Protein AF-0000000084496802 (afdb_homodimer)

Solvent-accessible surface area (backbone atoms only — not comparable to full-atom values): 20819 Å² total; per-residue (Å²): 128,82,76,76,65,78,72,78,77,67,55,61,68,56,45,43,52,44,45,38,52,49,38,61,75,40,34,72,80,42,43,46,70,64,58,48,23,66,71,58,70,37,52,70,66,59,48,31,72,73,44,53,44,71,69,50,41,49,48,52,31,50,50,50,51,46,53,55,49,52,52,56,50,47,54,43,60,66,44,97,64,55,59,68,54,28,56,51,49,48,54,52,49,52,55,47,60,37,61,66,39,88,72,35,59,43,56,62,58,61,53,46,16,54,73,36,14,72,84,30,66,72,50,20,50,54,42,38,52,51,53,51,53,51,45,51,54,38,22,52,40,37,42,49,22,49,73,73,54,68,27,81,58,81,68,51,34,59,23,53,21,30,26,50,49,19,29,51,46,11,43,51,52,46,45,32,22,50,64,44,65,68,60,49,50,31,26,53,50,24,48,51,41,50,54,56,45,123,129,82,76,76,65,78,74,78,78,68,55,62,66,55,46,41,52,45,43,38,53,49,39,60,73,40,33,72,78,43,42,48,72,65,58,49,22,65,70,58,71,37,53,70,66,60,47,31,71,73,44,52,47,72,68,49,41,48,48,52,30,51,50,50,52,46,53,55,47,53,52,56,51,48,54,43,61,67,46,99,63,54,57,68,56,28,55,51,49,46,53,51,49,52,55,48,60,38,62,66,40,90,71,34,57,43,58,62,58,61,53,46,17,54,74,35,14,72,84,30,68,69,51,20,50,55,43,38,50,49,54,50,53,51,44,52,53,38,22,52,42,37,41,49,22,48,72,74,54,69,25,83,61,80,68,52,34,60,23,52,20,29,27,51,51,19,29,50,46,10,43,51,52,46,46,32,22,52,66,43,66,67,59,51,51,31,26,51,49,24,46,49,41,50,54,56,46,123

pLDDT: mean 91.67, std 13.57, range [30.3, 98.88]

Structure (mmCIF, N/CA/C/O backbone):
data_AF-0000000084496802-model_v1
#
loop_
_entity.id
_entity.type
_entity.pdbx_description
1 polymer 'TetR family transcriptional regulator'
#
loop_
_atom_site.group_PDB
_atom_site.id
_atom_site.type_symbol
_atom_site.label_atom_id
_atom_site.label_alt_id
_atom_site.label_comp_id
_atom_site.label_asym_id
_atom_site.label_entity_id
_atom_site.label_seq_id
_atom_site.pdbx_PDB_ins_code
_atom_site.Cartn_x
_atom_site.Cartn_y
_atom_site.Cartn_z
_atom_site.occupancy
_atom_site.B_iso_or_equiv
_atom_site.auth_seq_id
_atom_site.auth_comp_id
_atom_site.auth_asym_id
_atom_site.auth_atom_id
_atom_site.pdbx_PDB_model_num
ATOM 1 N N . MET A 1 1 ? -46.812 33.656 14.43 1 30.3 1 MET A N 1
ATOM 2 C CA . MET A 1 1 ? -45.781 32.812 15.039 1 30.3 1 MET A CA 1
ATOM 3 C C . MET A 1 1 ? -44.938 32.156 13.969 1 30.3 1 MET A C 1
ATOM 5 O O . MET A 1 1 ? -45.438 31.547 13.016 1 30.3 1 MET A O 1
ATOM 9 N N . SER A 1 2 ? -43.812 32.656 13.508 1 35.06 2 SER A N 1
ATOM 10 C CA . SER A 1 2 ? -43.031 32.375 12.305 1 35.06 2 SER A CA 1
ATOM 11 C C . SER A 1 2 ? -42.719 30.891 12.195 1 35.06 2 SER A C 1
ATOM 13 O O . SER A 1 2 ? -42.375 30.25 13.188 1 35.06 2 SER A O 1
ATOM 15 N N . LYS A 1 3 ? -43.531 30.125 11.453 1 36.66 3 LYS A N 1
ATOM 16 C CA . LYS A 1 3 ? 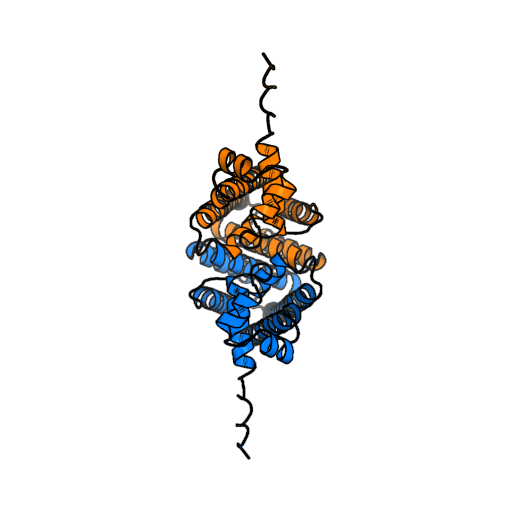-43.438 28.703 11.133 1 36.66 3 LYS A CA 1
ATOM 17 C C . LYS A 1 3 ? -41.969 28.281 10.984 1 36.66 3 LYS A C 1
ATOM 19 O O . LYS A 1 3 ? -41.25 28.781 10.109 1 36.66 3 LYS A O 1
ATOM 24 N N . ARG A 1 4 ? -41.188 28.219 12.109 1 39.88 4 ARG A N 1
ATOM 25 C CA . ARG A 1 4 ? -39.812 27.75 12.109 1 39.88 4 ARG A CA 1
ATOM 26 C C . ARG A 1 4 ? -39.594 26.641 11.094 1 39.88 4 ARG A C 1
ATOM 28 O O . ARG A 1 4 ? -40.344 25.656 11.078 1 39.88 4 ARG A O 1
ATOM 35 N N . GLY A 1 5 ? -39.438 26.984 9.852 1 38.16 5 GLY A N 1
ATOM 36 C CA . GLY A 1 5 ? -39.281 26.109 8.688 1 38.16 5 GLY A CA 1
ATOM 37 C C . GLY A 1 5 ? -38.688 24.75 9.031 1 38.16 5 GLY A C 1
ATOM 38 O O . GLY A 1 5 ? -38.156 24.562 10.117 1 38.16 5 GLY A O 1
ATOM 39 N N . ARG A 1 6 ? -39.25 23.672 8.508 1 41.66 6 ARG A N 1
ATOM 40 C CA . ARG A 1 6 ? -38.844 22.266 8.656 1 41.66 6 ARG A CA 1
ATOM 41 C C . ARG A 1 6 ? -37.312 22.141 8.75 1 41.66 6 ARG A C 1
ATOM 43 O O . ARG A 1 6 ? -36.594 22.734 7.953 1 41.66 6 ARG A O 1
ATOM 50 N N . PRO A 1 7 ? -36.75 21.953 9.852 1 43.97 7 PRO A N 1
ATOM 51 C CA . PRO A 1 7 ? -35.281 21.828 10.031 1 43.97 7 PRO A CA 1
ATOM 52 C C . PRO A 1 7 ? -34.594 21.234 8.805 1 43.97 7 PRO A C 1
ATOM 54 O O . PRO A 1 7 ? -35.188 20.453 8.0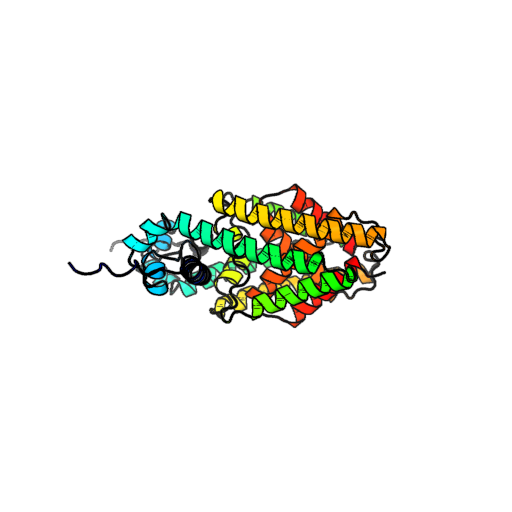62 1 43.97 7 PRO A O 1
ATOM 57 N N . ARG A 1 8 ? -33.812 21.922 7.957 1 42.47 8 ARG A N 1
ATOM 58 C CA . ARG A 1 8 ? -33.094 21.531 6.758 1 42.47 8 ARG A CA 1
ATOM 59 C C . ARG A 1 8 ? -32.812 20.031 6.758 1 42.47 8 ARG A C 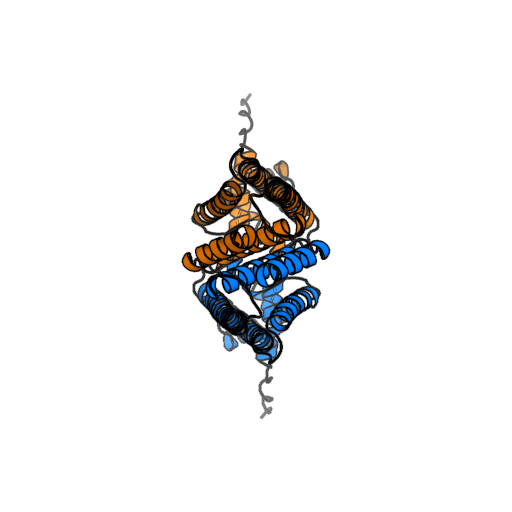1
ATOM 61 O O . ARG A 1 8 ? -32.188 19.516 7.695 1 42.47 8 ARG A O 1
ATOM 68 N N . ASP A 1 9 ? -33.594 19.109 6.551 1 46.97 9 ASP A N 1
ATOM 69 C CA . ASP A 1 9 ? -33.406 17.703 6.188 1 46.97 9 ASP A CA 1
ATOM 70 C C . ASP A 1 9 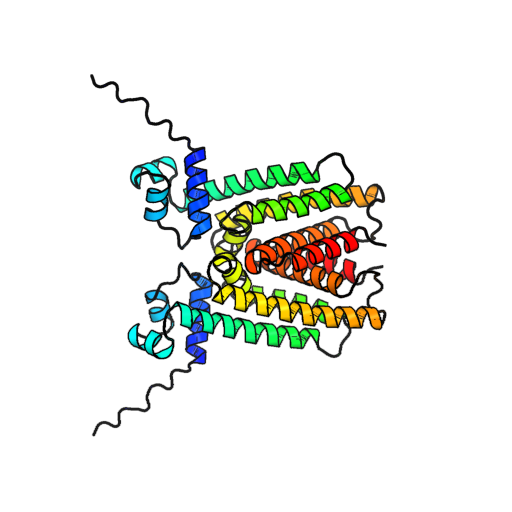? -32 17.453 5.641 1 46.97 9 ASP A C 1
ATOM 72 O O . ASP A 1 9 ? -31.797 17.5 4.43 1 46.97 9 ASP A O 1
ATOM 76 N N . PHE A 1 10 ? -31.031 18.078 6.141 1 55.28 10 PHE A N 1
ATOM 77 C CA . PHE A 1 10 ? -29.625 17.859 5.789 1 55.28 10 PHE A CA 1
ATOM 78 C C . PHE A 1 10 ? -29.375 16.375 5.531 1 55.28 10 PHE A C 1
ATOM 80 O O . PHE A 1 10 ? -29.719 15.523 6.355 1 55.28 10 PHE A O 1
ATOM 87 N N . ASP A 1 11 ? -29.438 15.977 4.266 1 74.69 11 ASP A N 1
ATOM 88 C CA . ASP A 1 11 ? -29.156 14.625 3.791 1 74.69 11 ASP A CA 1
ATOM 89 C C . ASP A 1 11 ? -27.859 14.086 4.398 1 74.69 11 ASP A C 1
ATOM 91 O O . ASP A 1 11 ? -26.766 14.414 3.936 1 74.69 11 ASP A O 1
ATOM 95 N N . TYR A 1 12 ? -28.016 13.539 5.609 1 82.06 12 TYR A N 1
ATOM 96 C CA . TYR A 1 12 ? -26.953 12.914 6.398 1 82.06 12 TYR A CA 1
ATOM 97 C C . TYR A 1 12 ? -25.953 12.211 5.5 1 82.06 12 TYR A C 1
ATOM 99 O O . TYR A 1 12 ? -24.734 12.422 5.629 1 82.06 12 TYR A O 1
ATOM 107 N N . SER A 1 13 ? -26.469 11.5 4.609 1 86.25 13 SER A N 1
ATOM 108 C CA . SER A 1 13 ? -25.609 10.711 3.74 1 86.25 13 SER A CA 1
ATOM 109 C C . SER A 1 13 ? -24.797 11.602 2.809 1 86.25 13 SER A C 1
ATOM 111 O O . SER A 1 13 ? -23.641 11.305 2.512 1 86.25 13 SER A O 1
ATOM 113 N N . SER A 1 14 ? -25.375 12.68 2.492 1 90.12 14 SER A N 1
ATOM 114 C CA . SER A 1 14 ? -24.672 13.602 1.605 1 90.12 14 SER A CA 1
ATOM 115 C C . SER A 1 14 ? -23.5 14.273 2.316 1 90.12 14 SER A C 1
ATOM 117 O O . SER A 1 14 ? -22.438 14.477 1.726 1 90.12 14 SER A O 1
ATOM 119 N N . ILE A 1 15 ? -23.734 14.57 3.609 1 93.88 15 ILE A N 1
ATOM 120 C CA . ILE A 1 15 ? -22.688 15.234 4.371 1 93.88 15 ILE A CA 1
ATOM 121 C C . ILE A 1 15 ? -21.531 14.273 4.605 1 93.88 15 ILE A C 1
ATOM 123 O O . ILE A 1 15 ? -20.359 14.656 4.492 1 93.88 15 ILE A O 1
ATOM 127 N N . VAL A 1 16 ? -21.859 13.031 4.906 1 96 16 VAL A N 1
ATOM 128 C CA . VAL A 1 16 ? -20.828 12.023 5.117 1 96 16 VAL A CA 1
ATOM 129 C C . VAL A 1 16 ? -20.031 11.82 3.834 1 96 16 VAL A C 1
ATOM 131 O O . VAL A 1 16 ? -18.812 11.656 3.875 1 96 16 VAL A O 1
ATOM 134 N N . ASP A 1 17 ? -20.719 11.906 2.684 1 94.94 17 ASP A N 1
ATOM 135 C CA . ASP A 1 17 ? -20.047 11.758 1.397 1 94.94 17 ASP A CA 1
ATOM 136 C C . ASP A 1 17 ? -19.094 12.922 1.141 1 94.94 17 ASP A C 1
ATOM 138 O O . ASP A 1 17 ? -17.984 12.734 0.628 1 94.94 17 ASP A O 1
ATOM 142 N N . VAL A 1 18 ? -19.531 14.055 1.484 1 95.88 18 VAL A N 1
ATOM 143 C CA . VAL A 1 18 ? -18.688 15.234 1.316 1 95.88 18 VAL A CA 1
ATOM 144 C C . VAL A 1 18 ? -17.5 15.148 2.258 1 95.88 18 VAL A C 1
ATOM 146 O O . VAL A 1 18 ? -16.359 15.422 1.855 1 95.88 18 VAL A O 1
ATOM 149 N N . ALA A 1 19 ? -17.766 14.781 3.512 1 96.94 19 ALA A N 1
ATOM 150 C CA . ALA A 1 19 ? -16.688 14.617 4.48 1 96.94 19 ALA A CA 1
ATOM 151 C C . ALA A 1 19 ? -15.688 13.555 4.016 1 96.94 19 ALA A C 1
ATOM 153 O O . ALA A 1 19 ? -14.477 13.695 4.23 1 96.94 19 ALA A O 1
ATOM 154 N N . MET A 1 20 ? -16.188 12.516 3.416 1 96.12 20 MET A N 1
ATOM 155 C CA . MET A 1 20 ? -15.344 11.445 2.881 1 96.12 20 MET A CA 1
ATOM 156 C C . MET A 1 20 ? -14.336 12 1.876 1 96.12 20 MET A C 1
ATOM 158 O O . MET A 1 20 ? -13.148 11.703 1.954 1 96.12 20 MET A O 1
ATOM 162 N N . LYS A 1 21 ? -14.805 12.82 1.008 1 94 21 LYS A N 1
ATOM 163 C CA . LYS A 1 21 ? -13.93 13.43 0.018 1 94 21 LYS A CA 1
ATOM 164 C C . LYS A 1 21 ? -12.891 14.336 0.687 1 94 21 LYS A C 1
ATOM 166 O O . LYS A 1 21 ? -11.727 14.352 0.289 1 94 21 LYS A O 1
ATOM 171 N N . THR A 1 22 ? -13.32 15.047 1.716 1 95 22 THR A N 1
ATOM 172 C CA . THR A 1 22 ? -12.43 15.961 2.424 1 95 22 THR A CA 1
ATOM 173 C C . THR A 1 22 ? -11.312 15.188 3.127 1 95 22 THR A C 1
ATOM 175 O O . THR A 1 22 ? -10.141 15.562 3.029 1 95 22 THR A O 1
ATOM 178 N N . PHE A 1 23 ? -11.711 14.07 3.83 1 94.94 23 PHE A N 1
ATOM 179 C CA . PHE A 1 23 ? -10.719 13.227 4.492 1 94.94 23 PHE A CA 1
ATOM 180 C C . PHE A 1 23 ? -9.82 12.547 3.473 1 94.94 23 PHE A C 1
ATOM 182 O O . PHE A 1 23 ? -8.633 12.328 3.73 1 94.94 23 PHE A O 1
ATOM 189 N N . TRP A 1 24 ? -10.375 12.227 2.32 1 92.75 24 TRP A N 1
ATOM 190 C CA . TRP A 1 24 ? -9.641 11.539 1.264 1 92.75 24 TRP A CA 1
ATOM 191 C C . TRP A 1 24 ? -8.516 12.422 0.718 1 92.75 24 TRP A C 1
ATOM 193 O O . TRP A 1 24 ? -7.398 11.953 0.499 1 92.75 24 TRP A O 1
ATOM 203 N N . ILE A 1 25 ? -8.789 13.656 0.596 1 88.75 25 ILE A N 1
ATOM 204 C CA . ILE A 1 25 ? -7.867 14.609 -0.017 1 88.75 25 ILE A CA 1
ATOM 205 C C . ILE A 1 25 ? -6.793 15.016 0.992 1 88.75 25 ILE A C 1
ATOM 207 O O . ILE A 1 25 ? -5.605 15.055 0.661 1 88.75 25 ILE A O 1
ATOM 211 N N . ASN A 1 26 ? -7.176 15.18 2.25 1 89.06 26 ASN A N 1
ATOM 212 C CA . ASN A 1 26 ? -6.273 15.812 3.209 1 89.06 26 ASN A CA 1
ATOM 213 C C . ASN A 1 26 ? -5.629 14.781 4.133 1 89.06 26 ASN A C 1
ATOM 215 O O . ASN A 1 26 ? -4.613 15.062 4.77 1 89.06 26 ASN A O 1
ATOM 219 N N . GLY A 1 27 ? -6.207 13.57 4.191 1 91.19 27 GLY A N 1
ATOM 220 C CA . GLY A 1 27 ? -5.871 12.695 5.297 1 91.19 27 GLY A CA 1
ATOM 221 C C . GLY A 1 27 ? -6.508 13.109 6.609 1 91.19 27 GLY A C 1
ATOM 222 O O . GLY A 1 27 ? -7.105 14.18 6.703 1 91.19 27 GLY A O 1
ATOM 223 N N . TYR A 1 28 ? -6.406 12.242 7.562 1 93.75 28 TYR A N 1
ATOM 224 C CA . TYR A 1 28 ? -7.016 12.555 8.852 1 93.75 28 TYR A CA 1
ATOM 225 C C . TYR A 1 28 ? -6.266 13.688 9.547 1 93.75 28 TYR A C 1
ATOM 227 O O . TYR A 1 28 ? -6.875 14.656 9.992 1 93.75 28 TYR A O 1
ATOM 235 N N . GLU A 1 29 ? -4.973 13.562 9.641 1 87.38 29 GLU A N 1
ATOM 236 C CA . GLU A 1 29 ? -4.172 14.539 10.367 1 87.38 29 GLU A CA 1
ATOM 237 C C . GLU A 1 29 ? -4.148 15.883 9.641 1 87.38 29 GLU A C 1
ATOM 239 O O . GLU A 1 29 ? -4.133 16.938 10.281 1 87.38 29 GLU A O 1
ATOM 244 N N . GLY A 1 30 ? -4.23 15.867 8.367 1 88.69 30 GLY A N 1
ATOM 245 C CA . GLY A 1 30 ? -4.156 17.078 7.578 1 88.69 30 GLY A CA 1
ATOM 246 C C . GLY A 1 30 ? -5.496 17.781 7.426 1 88.69 30 GLY A C 1
ATOM 247 O O . GLY A 1 30 ? -5.562 18.922 6.969 1 88.69 30 GLY A O 1
ATOM 248 N N . CYS A 1 31 ? -6.504 17.078 7.836 1 93.56 31 CYS A N 1
ATOM 249 C CA . CYS A 1 31 ? -7.848 17.625 7.715 1 93.56 31 CYS A CA 1
ATOM 250 C C . CYS A 1 31 ? -8.242 18.391 8.977 1 93.56 31 CYS A C 1
ATOM 252 O O . CYS A 1 31 ? -8.281 17.812 10.062 1 93.56 31 CYS A O 1
ATOM 254 N N . SER A 1 32 ? -8.586 19.672 8.844 1 93.94 32 SER A N 1
ATOM 255 C CA . SER A 1 32 ? -9.031 20.484 9.969 1 93.94 32 SER A CA 1
ATOM 256 C C . SER A 1 32 ? -10.555 20.578 10.023 1 93.94 32 SER A C 1
ATOM 258 O O . SER A 1 32 ? -11.234 20.234 9.055 1 93.94 32 SER A O 1
ATOM 260 N N . THR A 1 33 ? -11.016 20.969 11.156 1 96.44 33 THR A N 1
ATOM 261 C CA . THR A 1 33 ? -12.438 21.25 11.297 1 96.44 33 THR A CA 1
ATOM 262 C C . THR A 1 33 ? -12.883 22.297 10.281 1 96.44 33 THR A C 1
ATOM 264 O O . THR A 1 33 ? -13.984 22.219 9.742 1 96.44 33 THR A O 1
ATOM 267 N N . GLN A 1 34 ? -12.031 23.25 10.023 1 96.25 34 GLN A N 1
ATOM 268 C CA . GLN A 1 34 ? -12.344 24.297 9.055 1 96.25 34 GLN A CA 1
ATOM 269 C C . GLN A 1 34 ? -12.523 23.719 7.656 1 96.25 34 GLN A C 1
ATOM 271 O O . GLN A 1 34 ? -13.414 24.125 6.914 1 96.25 34 GLN A O 1
ATOM 276 N N . ASN A 1 35 ? -11.664 22.766 7.234 1 96.38 35 ASN A N 1
ATOM 277 C CA . ASN A 1 35 ? -11.828 22.078 5.961 1 96.38 35 ASN A CA 1
ATOM 278 C C . ASN A 1 35 ? -13.195 21.406 5.859 1 96.38 35 ASN A C 1
ATOM 280 O O . ASN A 1 35 ? -13.883 21.547 4.848 1 96.38 35 ASN A O 1
ATOM 284 N N . LEU A 1 36 ? -13.562 20.703 6.949 1 97.38 36 LEU A N 1
ATOM 285 C CA . LEU A 1 36 ? -14.82 19.969 6.977 1 97.38 36 LEU A CA 1
ATOM 286 C C . LEU A 1 36 ? -16.016 20.922 6.898 1 97.38 36 LEU A C 1
ATOM 288 O O . LEU A 1 36 ? -16.953 20.688 6.145 1 97.38 36 LEU A O 1
ATOM 292 N N . CYS A 1 37 ? -15.906 22.031 7.664 1 97.12 37 CYS A N 1
ATOM 293 C CA . CYS A 1 37 ? -16.984 23.016 7.66 1 97.12 37 CYS A CA 1
ATOM 294 C C . CYS A 1 37 ? -17.125 23.656 6.285 1 97.12 37 CYS A C 1
ATOM 296 O O . CYS A 1 37 ? -18.234 23.766 5.758 1 97.12 37 CYS A O 1
ATOM 298 N N . SER A 1 38 ? -16.047 24.047 5.734 1 97.19 38 SER A N 1
ATOM 299 C CA . SER A 1 38 ? -16.031 24.703 4.426 1 97.19 38 SER A CA 1
ATOM 300 C C . SER A 1 38 ? -16.625 23.781 3.355 1 97.19 38 SER A C 1
ATOM 302 O O . SER A 1 38 ? -17.453 24.219 2.551 1 97.19 38 SER A O 1
ATOM 304 N N . ASP A 1 39 ? -16.312 22.562 3.334 1 95.88 39 ASP A N 1
ATOM 305 C CA . ASP A 1 39 ? -16.734 21.641 2.283 1 95.88 39 ASP A CA 1
ATOM 306 C C . ASP A 1 39 ? -18.172 21.203 2.475 1 95.88 39 ASP A C 1
ATOM 308 O O . ASP A 1 39 ? -18.906 21 1.501 1 95.88 39 ASP A O 1
ATOM 312 N N . THR A 1 40 ? -18.578 21.031 3.701 1 95.12 40 THR A N 1
ATOM 313 C CA . THR A 1 40 ? -19.922 20.531 3.973 1 95.12 40 THR A CA 1
ATOM 314 C C . THR A 1 40 ? -20.938 21.672 3.977 1 95.12 40 THR A C 1
ATOM 316 O O . THR A 1 40 ? -22.141 21.453 3.887 1 95.12 40 THR A O 1
ATOM 319 N N . GLY A 1 41 ? -20.438 22.859 4.27 1 94.62 41 GLY A N 1
ATOM 320 C CA . GLY A 1 41 ? -21.312 24.031 4.375 1 94.62 41 GLY A CA 1
ATOM 321 C C . GLY A 1 41 ? -21.938 24.172 5.742 1 94.62 41 GLY A C 1
ATOM 322 O O . GLY A 1 41 ? -22.844 24.984 5.926 1 94.62 41 GLY A O 1
ATOM 323 N N . LEU A 1 42 ? -21.469 23.406 6.656 1 94.75 42 LEU A N 1
ATOM 324 C CA . LEU A 1 42 ? -21.984 23.453 8.016 1 94.75 42 LEU A CA 1
ATOM 325 C C . LEU A 1 42 ? -21.031 24.219 8.93 1 94.75 42 LEU A C 1
ATOM 327 O O . LEU A 1 42 ? -19.812 24.141 8.766 1 94.75 42 LEU A O 1
ATOM 331 N N . GLY A 1 43 ? -21.641 24.922 9.883 1 94.31 43 GLY A N 1
ATOM 332 C CA . GLY A 1 43 ? -20.828 25.469 10.945 1 94.31 43 GLY A CA 1
ATOM 333 C C . GLY A 1 43 ? -20.297 24.406 11.898 1 94.31 43 GLY A C 1
ATOM 334 O O . GLY A 1 43 ? -20.812 23.281 11.93 1 94.31 43 GLY A O 1
ATOM 335 N N . LYS A 1 44 ? -19.25 24.703 12.625 1 95 44 LYS A N 1
ATOM 336 C CA . LYS A 1 44 ? -18.609 23.766 13.547 1 95 44 LYS A CA 1
ATOM 337 C C . LYS A 1 44 ? -19.609 23.188 14.523 1 95 44 LYS A C 1
ATOM 339 O O . LYS A 1 44 ? -19.641 21.969 14.734 1 95 44 LYS A O 1
ATOM 344 N N . GLY A 1 45 ? -20.438 24 15.102 1 94.25 45 GLY A N 1
ATOM 345 C CA . GLY A 1 45 ? -21.438 23.531 16.047 1 94.25 45 GLY A CA 1
ATOM 346 C C . GLY A 1 45 ? -22.422 22.547 15.445 1 94.25 45 GLY A C 1
ATOM 347 O O . GLY A 1 45 ? -22.688 21.484 16.016 1 94.25 45 GLY A O 1
ATOM 348 N N . SER A 1 46 ? -22.953 22.844 14.359 1 93.75 46 SER A N 1
ATOM 349 C CA . SER A 1 46 ? -23.906 21.984 13.664 1 93.75 46 SER A CA 1
ATOM 350 C C . SER A 1 46 ? -23.266 20.656 13.266 1 93.75 46 SER A C 1
ATOM 352 O O . SER A 1 46 ? -23.875 19.594 13.43 1 93.75 46 SER A O 1
ATOM 354 N N . LEU A 1 47 ? -22.047 20.75 12.742 1 95.25 47 LEU A N 1
ATOM 355 C CA . LEU A 1 47 ? -21.328 19.562 12.289 1 95.25 47 LEU A CA 1
ATOM 356 C C . LEU A 1 47 ? -21.156 18.562 13.438 1 95.25 47 LEU A C 1
ATOM 358 O O . LEU A 1 47 ? -21.531 17.406 13.305 1 95.25 47 LEU A O 1
ATOM 362 N N . TYR A 1 48 ? -20.719 19.031 14.562 1 93.94 48 TYR A N 1
ATOM 363 C CA . TYR A 1 48 ? -20.328 18.109 15.625 1 93.94 48 TYR A CA 1
ATOM 364 C C . TYR A 1 48 ? -21.516 17.812 16.531 1 93.94 48 TYR A C 1
ATOM 366 O O . TYR A 1 48 ? -21.516 16.812 17.266 1 93.94 48 TYR A O 1
ATOM 374 N N . ASN A 1 49 ? -22.594 18.656 16.5 1 94.5 49 ASN A N 1
ATOM 375 C CA . ASN A 1 49 ? -23.859 18.266 17.141 1 94.5 49 ASN A CA 1
ATOM 376 C C . ASN A 1 49 ? -24.516 17.094 16.422 1 94.5 49 ASN A C 1
ATOM 378 O O . ASN A 1 49 ? -25.156 16.266 17.062 1 94.5 49 ASN A O 1
ATOM 382 N N . THR A 1 50 ? -24.281 17.109 15.203 1 93.12 50 THR A N 1
ATOM 383 C CA . THR A 1 50 ? -24.891 16.078 14.375 1 93.12 50 THR A CA 1
ATOM 384 C C . THR A 1 50 ? -24.031 14.828 14.328 1 93.12 50 THR A C 1
ATOM 386 O O . THR A 1 50 ? -24.531 13.703 14.406 1 93.12 50 THR A O 1
ATOM 389 N N . PHE A 1 51 ? -22.672 15 14.281 1 95.75 51 PHE A N 1
ATOM 390 C CA . PHE A 1 51 ? -21.812 13.859 13.961 1 95.75 51 PHE A CA 1
ATOM 391 C C . PHE A 1 51 ? -20.859 13.555 15.109 1 95.75 51 PHE A C 1
ATOM 393 O O . PHE A 1 51 ? -20.109 12.586 15.055 1 95.75 51 PHE A O 1
ATOM 400 N N . GLY A 1 52 ? -20.953 14.375 16.156 1 95.06 52 GLY A N 1
ATOM 401 C CA . GLY A 1 52 ? -20.109 14.164 17.312 1 95.06 52 GLY A CA 1
ATOM 402 C C . GLY A 1 52 ? -18.812 14.945 17.266 1 95.06 52 GLY A C 1
ATOM 403 O O . GLY A 1 52 ? -18.812 16.172 17.422 1 95.06 52 GLY A O 1
ATOM 404 N N . SER A 1 53 ? -17.734 14.336 16.938 1 96.75 53 SER A N 1
ATOM 405 C CA . SER A 1 53 ? -16.406 14.906 16.828 1 96.75 53 SER A CA 1
ATOM 406 C C . SER A 1 53 ? -15.789 14.594 15.461 1 96.75 53 SER A C 1
ATOM 408 O O . SER A 1 53 ? -16.375 13.859 14.664 1 96.75 53 SER A O 1
ATOM 410 N N . LYS A 1 54 ? -14.656 15.164 15.203 1 96.94 54 LYS A N 1
ATOM 411 C CA . LYS A 1 54 ? -13.93 14.828 13.984 1 96.94 54 LYS A CA 1
ATOM 412 C C . LYS A 1 54 ? -13.688 13.328 13.883 1 96.94 54 LYS A C 1
ATOM 414 O O . LYS A 1 54 ? -13.867 12.734 12.812 1 96.94 54 LYS A O 1
ATOM 419 N N . HIS A 1 55 ? -13.281 12.758 15.031 1 97.94 55 HIS A N 1
ATOM 420 C CA . HIS A 1 55 ? -12.969 11.336 15.078 1 97.94 55 HIS A CA 1
ATOM 421 C C . HIS A 1 55 ? -14.211 10.484 14.828 1 97.94 55 HIS A C 1
ATOM 423 O O . HIS A 1 55 ? -14.148 9.492 14.109 1 97.94 55 HIS A O 1
ATOM 429 N N . GLU A 1 56 ? -15.32 10.844 15.359 1 97.81 56 GLU A N 1
ATOM 430 C CA . GLU A 1 56 ? -16.578 10.133 15.156 1 97.81 56 GLU A CA 1
ATOM 431 C C . GLU A 1 56 ? -17.062 10.266 13.719 1 97.81 56 GLU A C 1
ATOM 433 O O . GLU A 1 56 ? -17.609 9.312 13.148 1 97.81 56 GLU A O 1
ATOM 438 N N . LEU A 1 57 ? -16.969 11.516 13.203 1 97.69 57 LEU A N 1
ATOM 439 C CA . LEU A 1 57 ? -17.312 11.711 11.797 1 97.69 57 LEU A CA 1
ATOM 440 C C . LEU A 1 57 ? -16.438 10.859 10.891 1 97.69 57 LEU A C 1
ATOM 442 O O . LEU A 1 57 ? -16.922 10.273 9.922 1 97.69 57 LEU A O 1
ATOM 446 N N . TYR A 1 58 ? -15.164 10.797 11.203 1 98.25 58 TYR A N 1
ATOM 447 C CA . TYR A 1 58 ? -14.227 9.977 10.445 1 98.25 58 TYR A CA 1
ATOM 448 C C . TYR A 1 58 ? -14.625 8.508 10.492 1 98.25 58 TYR A C 1
ATOM 450 O O . TYR A 1 58 ? -14.57 7.805 9.477 1 98.25 58 TYR A O 1
ATOM 458 N N . LYS A 1 59 ? -15.039 8.031 11.648 1 98.5 59 LYS A N 1
ATOM 459 C CA . LYS A 1 59 ? -15.531 6.668 11.797 1 98.5 59 LYS A CA 1
ATOM 460 C C . LYS A 1 59 ? -16.703 6.398 10.852 1 98.5 59 LYS A C 1
ATOM 462 O O . LYS A 1 59 ? -16.719 5.383 10.156 1 98.5 59 LYS A O 1
ATOM 467 N N . GLN A 1 60 ? -17.594 7.285 10.828 1 97.94 60 GLN A N 1
ATOM 468 C CA . GLN A 1 60 ? -18.766 7.133 9.969 1 97.94 60 GLN A CA 1
ATOM 469 C C . GLN A 1 60 ? -18.375 7.102 8.5 1 97.94 60 GLN A C 1
ATOM 471 O O . GLN A 1 60 ? -18.938 6.336 7.711 1 97.94 60 GLN A O 1
ATOM 476 N N . VAL A 1 61 ? -17.453 7.938 8.133 1 97.94 61 VAL A N 1
ATOM 477 C CA . VAL A 1 61 ? -16.938 7.988 6.77 1 97.94 61 VAL A CA 1
ATOM 478 C C . VAL A 1 61 ? -16.297 6.645 6.406 1 97.94 61 VAL A C 1
ATOM 480 O O . VAL A 1 61 ? -16.625 6.066 5.363 1 97.94 61 VAL A O 1
ATOM 483 N N . LEU A 1 62 ? -15.477 6.098 7.262 1 98.44 62 LEU A N 1
ATOM 484 C CA . LEU A 1 62 ? -14.773 4.852 6.984 1 98.44 62 LEU A CA 1
ATOM 485 C C . LEU A 1 62 ? -15.742 3.674 6.953 1 98.44 62 LEU A C 1
ATOM 487 O O . LEU A 1 62 ? -15.602 2.771 6.125 1 98.44 62 LEU A O 1
ATOM 491 N N . GLU A 1 63 ? -16.703 3.703 7.879 1 98.38 63 GLU A N 1
ATOM 492 C CA . GLU A 1 63 ? -17.703 2.643 7.902 1 98.38 63 GLU A CA 1
ATOM 493 C C . GLU A 1 63 ? -18.531 2.635 6.617 1 98.38 63 GLU A C 1
ATOM 495 O O . GLU A 1 63 ? -18.797 1.573 6.059 1 98.38 63 GLU A O 1
ATOM 500 N N . ARG A 1 64 ? -18.891 3.828 6.207 1 97.12 64 ARG A N 1
ATOM 501 C CA . ARG A 1 64 ? -19.656 3.93 4.969 1 97.12 64 ARG A CA 1
ATOM 502 C C . ARG A 1 64 ? -18.828 3.438 3.777 1 97.12 64 ARG A C 1
ATOM 504 O O . ARG A 1 64 ? -19.344 2.695 2.934 1 97.12 64 ARG A O 1
ATOM 511 N N . TYR A 1 65 ? -17.625 3.873 3.658 1 96.75 65 TYR A N 1
ATOM 512 C CA . TYR A 1 65 ? -16.734 3.436 2.588 1 96.75 65 TYR A CA 1
ATOM 513 C C . TYR A 1 65 ? -16.578 1.922 2.602 1 96.75 65 TYR A C 1
ATOM 515 O O . TYR A 1 65 ? -16.625 1.274 1.553 1 96.75 65 TYR A O 1
ATOM 523 N N . HIS A 1 66 ? -16.344 1.366 3.791 1 97.81 66 HIS A N 1
ATOM 524 C CA . HIS A 1 66 ? -16.219 -0.074 3.986 1 97.81 66 HIS A CA 1
ATOM 525 C C . HIS A 1 66 ? -17.469 -0.808 3.52 1 97.81 66 HIS A C 1
ATOM 527 O O . HIS A 1 66 ? -17.375 -1.775 2.76 1 97.81 66 HIS A O 1
ATOM 533 N N . GLU A 1 67 ? -18.609 -0.356 3.98 1 97.75 67 GLU A N 1
ATOM 534 C CA . GLU A 1 67 ? -19.859 -1.034 3.695 1 97.75 67 GLU A CA 1
ATOM 535 C C . GLU A 1 67 ? -20.156 -1.05 2.199 1 97.75 67 GLU A C 1
ATOM 537 O O . GLU A 1 67 ? -20.547 -2.082 1.646 1 97.75 67 GLU A O 1
ATOM 542 N N . ASN A 1 68 ? -19.922 0.094 1.539 1 95.88 68 ASN A N 1
ATOM 543 C CA . ASN A 1 68 ? -20.125 0.164 0.094 1 95.88 68 ASN A CA 1
ATOM 544 C C . ASN A 1 68 ? -19.109 -0.716 -0.647 1 95.88 68 ASN A C 1
ATOM 546 O O . ASN A 1 68 ? -19.484 -1.438 -1.575 1 95.88 68 ASN A O 1
ATOM 550 N N . GLY A 1 69 ? -17.922 -0.659 -0.232 1 96.31 69 GLY A N 1
ATOM 551 C CA . GLY A 1 69 ? -16.859 -1.427 -0.874 1 96.31 69 GLY A CA 1
ATOM 552 C C . GLY A 1 69 ? -17.078 -2.926 -0.78 1 96.31 69 GLY A C 1
ATOM 553 O O . GLY A 1 69 ? -17.016 -3.631 -1.79 1 96.31 69 GLY A O 1
ATOM 554 N N . ILE A 1 70 ? -17.328 -3.398 0.463 1 98.19 70 ILE A N 1
ATOM 555 C CA . ILE A 1 70 ? -17.453 -4.836 0.68 1 98.19 70 ILE A CA 1
ATOM 556 C C . ILE A 1 70 ? -18.703 -5.363 -0.022 1 98.19 70 ILE A C 1
ATOM 558 O O . ILE A 1 70 ? -18.703 -6.488 -0.531 1 98.19 70 ILE A O 1
ATOM 562 N N . ARG A 1 71 ? -19.766 -4.559 -0.032 1 98 71 ARG A N 1
ATOM 563 C CA . ARG A 1 71 ? -20.969 -4.938 -0.761 1 98 71 ARG A CA 1
ATOM 564 C C . ARG A 1 71 ? -20.672 -5.148 -2.242 1 98 71 ARG A C 1
ATOM 566 O O . ARG A 1 71 ? -20.984 -6.199 -2.801 1 98 71 ARG A O 1
ATOM 573 N N . ASP A 1 72 ? -20.016 -4.215 -2.916 1 97.31 72 ASP A N 1
ATOM 574 C CA . ASP A 1 72 ? -19.688 -4.293 -4.336 1 97.31 72 ASP A CA 1
ATOM 575 C C . ASP A 1 72 ? -18.734 -5.449 -4.621 1 97.31 72 ASP A C 1
ATOM 577 O O . ASP A 1 72 ? -18.891 -6.168 -5.605 1 97.31 72 ASP A O 1
ATOM 581 N N . GLN A 1 73 ? -17.766 -5.617 -3.789 1 98.25 73 GLN A N 1
ATOM 582 C CA . GLN A 1 73 ? -16.781 -6.672 -3.943 1 98.25 73 GLN A CA 1
ATOM 583 C C . GLN A 1 73 ? -17.422 -8.055 -3.836 1 98.25 73 GLN A C 1
ATOM 585 O O . GLN A 1 73 ? -17.156 -8.93 -4.66 1 98.25 73 GLN A O 1
ATOM 590 N N . LYS A 1 74 ? -18.281 -8.242 -2.855 1 98.5 74 LYS A N 1
ATOM 591 C CA . LYS A 1 74 ? -18.953 -9.523 -2.682 1 98.5 74 LYS A CA 1
ATOM 592 C C . LYS A 1 74 ? -19.891 -9.812 -3.852 1 98.5 74 LYS A C 1
ATOM 594 O O . LYS A 1 74 ? -20.031 -10.961 -4.277 1 98.5 74 LYS A O 1
ATOM 599 N N . GLU A 1 75 ? -20.547 -8.773 -4.328 1 98.38 75 GLU A N 1
ATOM 600 C CA . GLU A 1 75 ? -21.422 -8.953 -5.484 1 98.38 75 GLU A CA 1
ATOM 601 C C . GLU A 1 75 ? -20.656 -9.516 -6.672 1 98.38 75 GLU A C 1
ATOM 603 O O . GLU A 1 75 ? -21.172 -10.383 -7.391 1 98.38 75 GLU A O 1
ATOM 608 N N . ILE A 1 76 ? -19.469 -9.07 -6.938 1 98.62 76 ILE A N 1
ATOM 609 C CA . ILE A 1 76 ? -18.625 -9.547 -8.031 1 98.62 76 ILE A CA 1
ATOM 610 C C . ILE A 1 76 ? -18.188 -10.984 -7.758 1 98.62 76 ILE A C 1
ATOM 612 O O . ILE A 1 76 ? -18.297 -11.844 -8.641 1 98.62 76 ILE A O 1
ATOM 616 N N . LEU A 1 77 ? -17.766 -11.281 -6.512 1 98.75 77 LEU A N 1
ATOM 617 C CA . LEU A 1 77 ? -17.156 -12.562 -6.164 1 98.75 77 LEU A CA 1
ATOM 618 C C . LEU A 1 77 ? -18.219 -13.656 -6.066 1 98.75 77 LEU A C 1
ATOM 620 O O . LEU A 1 77 ? -17.906 -14.836 -6.188 1 98.75 77 LEU A O 1
ATOM 624 N N . GLU A 1 78 ? -19.484 -13.266 -5.879 1 98.12 78 GLU A N 1
ATOM 625 C CA . GLU A 1 78 ? -20.547 -14.234 -5.703 1 98.12 78 GLU A CA 1
ATOM 626 C C . GLU A 1 78 ? -21.391 -14.375 -6.969 1 98.12 78 GLU A C 1
ATOM 628 O O . GLU A 1 78 ? -22.375 -15.109 -6.992 1 98.12 78 GLU A O 1
ATOM 633 N N . ASN A 1 79 ? -21 -13.648 -7.977 1 97.69 79 ASN A N 1
ATOM 634 C CA . ASN A 1 79 ? -21.703 -13.742 -9.258 1 97.69 79 ASN A CA 1
ATOM 635 C C . ASN A 1 79 ? -21.703 -15.172 -9.789 1 97.69 79 ASN A C 1
ATOM 637 O O . ASN A 1 79 ? -20.688 -15.875 -9.695 1 97.69 79 ASN A O 1
ATOM 641 N N . PRO A 1 80 ? -22.828 -15.641 -10.406 1 97.19 80 PRO A N 1
ATOM 642 C CA . PRO A 1 80 ? -22.922 -17.016 -10.898 1 97.19 80 PRO A CA 1
ATOM 643 C C . PRO A 1 80 ? -22.266 -17.203 -12.258 1 97.19 80 PRO A C 1
ATOM 645 O O . PRO A 1 80 ? -22.922 -17.578 -13.227 1 97.19 80 PRO A O 1
ATOM 648 N N . ILE A 1 81 ? -20.969 -16.938 -12.414 1 98.19 81 ILE A N 1
ATOM 649 C CA . ILE A 1 81 ? -20.094 -17.156 -13.562 1 98.19 81 ILE A CA 1
ATOM 650 C C . ILE A 1 81 ? -18.844 -17.906 -13.125 1 98.19 81 ILE A C 1
ATOM 652 O O . ILE A 1 81 ? -18.766 -18.375 -11.992 1 98.19 81 ILE A O 1
ATOM 656 N N . SER A 1 82 ? -17.953 -18.141 -14.039 1 98.5 82 SER A N 1
ATOM 657 C CA . SER A 1 82 ? -16.781 -18.938 -13.703 1 98.5 82 SER A CA 1
ATOM 658 C C . SER A 1 82 ? -15.914 -18.234 -12.664 1 98.5 82 SER A C 1
ATOM 660 O O . SER A 1 82 ? -15.914 -17 -12.578 1 98.5 82 SER A O 1
ATOM 662 N N . VAL A 1 83 ? -15.203 -18.969 -11.852 1 98.56 83 VAL A N 1
ATOM 663 C CA . VAL A 1 83 ? -14.297 -18.438 -10.836 1 98.56 83 VAL A CA 1
ATOM 664 C C . VAL A 1 83 ? -13.266 -17.516 -11.492 1 98.56 83 VAL A C 1
ATOM 666 O O . VAL A 1 83 ? -12.977 -16.438 -10.977 1 98.56 83 VAL A O 1
ATOM 669 N N . LYS A 1 84 ? -12.75 -17.953 -12.648 1 98.44 84 LYS A N 1
ATOM 670 C CA . LYS A 1 84 ? -11.766 -17.156 -13.367 1 98.44 84 LYS A CA 1
ATOM 671 C C . LYS A 1 84 ? -12.336 -15.797 -13.773 1 98.44 84 LYS A C 1
ATOM 673 O O . LYS A 1 84 ? -11.68 -14.766 -13.602 1 98.44 84 LYS A O 1
ATOM 678 N N . GLU A 1 85 ? -13.555 -15.781 -14.273 1 98.5 85 GLU A N 1
ATOM 679 C CA . GLU A 1 85 ? -14.195 -14.539 -14.688 1 98.5 85 GLU A CA 1
ATOM 680 C C . GLU A 1 85 ? -14.484 -13.641 -13.484 1 98.5 85 GLU A C 1
ATOM 682 O O . GLU A 1 85 ? -14.344 -12.422 -13.562 1 98.5 85 GLU A O 1
ATOM 687 N N . ARG A 1 86 ? -14.922 -14.219 -12.398 1 98.69 86 ARG A N 1
ATOM 688 C CA . ARG A 1 86 ? -15.18 -13.461 -11.172 1 98.69 86 ARG A CA 1
ATOM 689 C C . ARG A 1 86 ? -13.922 -12.727 -10.719 1 98.69 86 ARG A C 1
ATOM 691 O O . ARG A 1 86 ? -13.969 -11.523 -10.422 1 98.69 86 ARG A O 1
ATOM 698 N N . LEU A 1 87 ? -12.789 -13.445 -10.703 1 98.75 87 LEU A N 1
ATOM 699 C CA . LEU A 1 87 ? -11.539 -12.859 -10.234 1 98.75 87 LEU A CA 1
ATOM 700 C C . LEU A 1 87 ? -11.008 -11.836 -11.227 1 98.75 87 LEU A C 1
ATOM 702 O O . LEU A 1 87 ? -10.469 -10.797 -10.828 1 98.75 87 LEU A O 1
ATOM 706 N N . SER A 1 88 ? -11.195 -12.078 -12.508 1 98.44 88 SER A N 1
ATOM 707 C CA . SER A 1 88 ? -10.844 -11.094 -13.523 1 98.44 88 SER A CA 1
ATOM 708 C C . SER A 1 88 ? -11.68 -9.828 -13.383 1 98.44 88 SER A C 1
ATOM 710 O O . SER A 1 88 ? -11.148 -8.719 -13.461 1 98.44 88 SER A O 1
ATOM 712 N N . ASN A 1 89 ? -12.961 -10 -13.156 1 98.44 89 ASN A N 1
ATOM 713 C CA . ASN A 1 89 ? -13.867 -8.867 -12.977 1 98.44 89 ASN A CA 1
ATOM 714 C C . ASN A 1 89 ? -13.516 -8.07 -11.719 1 98.44 89 ASN A C 1
ATOM 716 O O . ASN A 1 89 ? -13.688 -6.852 -11.688 1 98.44 89 ASN A O 1
ATOM 720 N N . PHE A 1 90 ? -13.023 -8.781 -10.766 1 98.5 90 PHE A N 1
ATOM 721 C CA . PHE A 1 90 ? -12.625 -8.133 -9.523 1 98.5 90 PHE A CA 1
ATOM 722 C C . PHE A 1 90 ? -11.477 -7.164 -9.75 1 98.5 90 PHE A C 1
ATOM 724 O O . PHE A 1 90 ? -11.516 -6.02 -9.297 1 98.5 90 PHE A O 1
ATOM 731 N N . PHE A 1 91 ? -10.477 -7.598 -10.5 1 97.62 91 PHE A N 1
ATOM 732 C CA . PHE A 1 91 ? -9.367 -6.723 -10.852 1 97.62 91 PHE A CA 1
ATOM 733 C C . PHE A 1 91 ? -9.836 -5.562 -11.719 1 97.62 91 PHE A C 1
ATOM 735 O O . PHE A 1 91 ? -9.406 -4.426 -11.531 1 97.62 91 PHE A O 1
ATOM 742 N N . ALA A 1 92 ? -10.711 -5.824 -12.672 1 95.75 92 ALA A N 1
ATOM 743 C CA . ALA A 1 92 ? -11.234 -4.781 -13.547 1 95.75 92 ALA A CA 1
ATOM 744 C C . ALA A 1 92 ? -11.977 -3.717 -12.75 1 95.75 92 ALA A C 1
ATOM 746 O O . ALA A 1 92 ? -11.852 -2.521 -13.023 1 95.75 92 ALA A O 1
ATOM 747 N N . TRP A 1 93 ? -12.727 -4.156 -11.828 1 95.44 93 TRP A N 1
ATOM 748 C CA . TRP A 1 93 ? -13.461 -3.26 -10.945 1 95.44 93 TRP A CA 1
ATOM 749 C C . TRP A 1 93 ? -12.5 -2.355 -10.172 1 95.44 93 TRP A C 1
ATOM 751 O O . TRP A 1 93 ? -12.742 -1.152 -10.047 1 95.44 93 TRP A O 1
ATOM 761 N N . ALA A 1 94 ? -11.445 -2.943 -9.641 1 93 94 ALA A N 1
ATOM 762 C CA . ALA A 1 94 ? -10.461 -2.172 -8.891 1 93 94 ALA A CA 1
ATOM 763 C C . ALA A 1 94 ? -9.82 -1.101 -9.766 1 93 94 ALA A C 1
ATOM 765 O O . ALA A 1 94 ? -9.617 0.032 -9.328 1 93 94 ALA A O 1
ATOM 766 N N . LEU A 1 95 ? -9.477 -1.441 -10.977 1 90.19 95 LEU A N 1
ATOM 767 C CA . LEU A 1 95 ? -8.875 -0.5 -11.914 1 90.19 95 LEU A CA 1
ATOM 768 C C . LEU A 1 95 ? -9.828 0.647 -12.227 1 90.19 95 LEU A C 1
ATOM 770 O O . LEU A 1 95 ? -9.406 1.804 -12.312 1 90.19 95 LEU A O 1
ATOM 774 N N . GLU A 1 96 ? -11.07 0.314 -12.336 1 87.94 96 GLU A N 1
ATOM 775 C CA . GLU A 1 96 ? -12.078 1.335 -12.625 1 87.94 96 GLU A CA 1
ATOM 776 C C . GLU A 1 96 ? -12.266 2.268 -11.43 1 87.94 96 GLU A C 1
ATOM 778 O O . GLU A 1 96 ? -12.398 3.482 -11.602 1 87.94 96 GLU A O 1
ATOM 783 N N . GLU A 1 97 ? -12.297 1.703 -10.281 1 84.31 97 GLU A N 1
ATOM 784 C CA . GLU A 1 97 ? -12.508 2.475 -9.062 1 84.31 97 GLU A CA 1
ATOM 785 C C . GLU A 1 97 ? -11.352 3.439 -8.82 1 84.31 97 GLU A C 1
ATOM 787 O O . GLU A 1 97 ? -11.555 4.551 -8.328 1 84.31 97 GLU A O 1
ATOM 792 N N . ASP A 1 98 ? -10.18 3.02 -9.078 1 78.56 98 ASP A N 1
ATOM 793 C CA . ASP A 1 98 ? -9.016 3.854 -8.797 1 78.56 98 ASP A CA 1
ATOM 794 C C . ASP A 1 98 ? -8.859 4.945 -9.859 1 78.56 98 ASP A C 1
ATOM 796 O O . ASP A 1 98 ? -8.328 6.02 -9.578 1 78.56 98 ASP A O 1
ATOM 800 N N . PHE A 1 99 ? -9.383 4.664 -11.039 1 70.19 99 PHE A N 1
ATOM 801 C CA . PHE A 1 99 ? -9.234 5.633 -12.125 1 70.19 99 PHE A CA 1
ATOM 802 C C . PHE A 1 99 ? -10.453 6.539 -12.211 1 70.19 99 PHE A C 1
ATOM 804 O O . PHE A 1 99 ? -10.414 7.578 -12.875 1 70.19 99 PHE A O 1
ATOM 811 N N . LYS A 1 100 ? -11.539 6.094 -11.641 1 66.19 100 LYS A N 1
ATOM 812 C CA . LYS A 1 100 ? -12.797 6.84 -11.695 1 66.19 100 LYS A CA 1
ATOM 813 C C . LYS A 1 100 ? -12.656 8.188 -10.992 1 66.19 100 LYS A C 1
ATOM 815 O O . LYS A 1 100 ? -13.328 9.156 -11.367 1 66.19 100 LYS A O 1
ATOM 820 N N . HIS A 1 101 ? -11.898 8.156 -10.023 1 62.31 101 HIS A N 1
ATOM 821 C CA . HIS A 1 101 ? -11.859 9.422 -9.305 1 62.31 101 HIS A CA 1
ATOM 822 C C . HIS A 1 101 ? -10.711 10.297 -9.781 1 62.31 101 HIS A C 1
ATOM 824 O O . HIS A 1 101 ? -9.617 9.805 -10.062 1 62.31 101 HIS A O 1
ATOM 830 N N . THR A 1 102 ? -11.148 11.414 -10.133 1 56.72 102 THR A N 1
ATOM 831 C CA . THR A 1 102 ? -10.258 12.406 -10.719 1 56.72 102 THR A CA 1
ATOM 832 C C . THR A 1 102 ? -9.031 12.609 -9.836 1 56.72 102 THR A C 1
ATOM 834 O O . THR A 1 102 ? -7.953 12.961 -10.328 1 56.72 102 THR A O 1
ATOM 837 N N . ASP A 1 103 ? -9.312 12.359 -8.578 1 67.31 103 ASP A N 1
ATOM 838 C CA . ASP A 1 103 ? -8.203 12.727 -7.703 1 67.31 103 ASP A CA 1
ATOM 839 C C . ASP A 1 103 ? -7.273 11.539 -7.465 1 67.31 103 ASP A C 1
ATOM 841 O O . ASP A 1 103 ? -6.184 11.703 -6.91 1 67.31 103 ASP A O 1
ATOM 845 N N . HIS A 1 104 ? -7.574 10.398 -8.016 1 70.12 104 HIS A N 1
ATOM 846 C CA . HIS A 1 104 ? -6.73 9.211 -8.016 1 70.12 104 HIS A CA 1
ATOM 847 C C . HIS A 1 104 ? -6.086 8.992 -6.648 1 70.12 104 HIS A C 1
ATOM 849 O O . HIS A 1 104 ? -4.879 8.766 -6.555 1 70.12 104 HIS A O 1
ATOM 855 N N . LYS A 1 105 ? -6.945 9.109 -5.621 1 85.19 105 LYS A N 1
ATOM 856 C CA . LYS A 1 105 ? -6.398 9.031 -4.27 1 85.19 105 LYS A CA 1
ATOM 857 C C . LYS A 1 105 ? -6.332 7.582 -3.789 1 85.19 105 LYS A C 1
ATOM 859 O O . LYS A 1 105 ? -5.902 7.316 -2.664 1 85.19 105 LYS A O 1
ATOM 864 N N . GLY A 1 106 ? -6.738 6.691 -4.676 1 91.06 106 GLY A N 1
ATOM 865 C CA . GLY A 1 106 ? -6.668 5.285 -4.301 1 91.06 106 GLY A CA 1
ATOM 866 C C . GLY A 1 106 ? -7.703 4.895 -3.264 1 91.06 106 GLY A C 1
ATOM 867 O O . GLY A 1 106 ? -8.727 5.562 -3.117 1 91.06 106 GLY A O 1
ATOM 868 N N . CYS A 1 107 ? -7.516 3.809 -2.639 1 94.06 107 CYS A N 1
ATOM 869 C CA . CYS A 1 107 ? -8.453 3.246 -1.679 1 94.06 107 CYS A CA 1
ATOM 870 C C . CYS A 1 107 ? -8.375 3.975 -0.343 1 94.06 107 CYS A C 1
ATOM 872 O O . CYS A 1 107 ? -7.312 4.023 0.279 1 94.06 107 CYS A O 1
ATOM 874 N N . LEU A 1 108 ? -9.461 4.453 0.168 1 95.38 108 LEU A N 1
ATOM 875 C CA . LEU A 1 108 ? -9.492 5.219 1.41 1 95.38 108 LEU A CA 1
ATOM 876 C C . LEU A 1 108 ? -9.125 4.336 2.6 1 95.38 108 LEU A C 1
ATOM 878 O O . LEU A 1 108 ? -8.469 4.797 3.537 1 95.38 108 LEU A O 1
ATOM 882 N N . LEU A 1 109 ? -9.531 3.062 2.588 1 96.88 109 LEU A N 1
ATOM 883 C CA . LEU A 1 109 ? -9.242 2.184 3.715 1 96.88 109 LEU A CA 1
ATOM 884 C C . LEU A 1 109 ? -7.758 1.843 3.771 1 96.88 109 LEU A C 1
ATOM 886 O O . LEU A 1 109 ? -7.191 1.69 4.859 1 96.88 109 LEU A O 1
ATOM 890 N N . ILE A 1 110 ? -7.105 1.646 2.605 1 96.62 110 ILE A N 1
ATOM 891 C CA . ILE A 1 110 ? -5.664 1.438 2.592 1 96.62 110 ILE A CA 1
ATOM 892 C C . ILE A 1 110 ? -4.957 2.666 3.164 1 96.62 110 ILE A C 1
ATOM 894 O O . ILE A 1 110 ? -4.105 2.545 4.047 1 96.62 110 ILE A O 1
ATOM 898 N N . ASN A 1 111 ? -5.387 3.84 2.691 1 95 111 ASN A N 1
ATOM 899 C CA . ASN A 1 111 ? -4.797 5.09 3.164 1 95 111 ASN A CA 1
ATOM 900 C C . ASN A 1 111 ? -4.965 5.254 4.672 1 95 111 ASN A C 1
ATOM 902 O O . ASN A 1 111 ? -4.004 5.574 5.375 1 95 111 ASN A O 1
ATOM 906 N N . ALA A 1 112 ? -6.203 5.039 5.148 1 96.31 112 ALA A N 1
ATOM 907 C CA . ALA A 1 112 ? -6.508 5.176 6.57 1 96.31 112 ALA A CA 1
ATOM 908 C C . ALA A 1 112 ? -5.711 4.172 7.398 1 96.31 112 ALA A C 1
ATOM 910 O O . ALA A 1 112 ? -5.211 4.508 8.477 1 96.31 112 ALA A O 1
ATOM 911 N N . GLY A 1 113 ? -5.633 2.932 6.91 1 96.06 113 GLY A N 1
ATOM 912 C CA . GLY A 1 113 ? -4.887 1.896 7.605 1 96.06 113 GLY A CA 1
ATOM 913 C C . GLY A 1 113 ? -3.418 2.236 7.781 1 96.06 113 GLY A C 1
ATOM 914 O O . GLY A 1 113 ? -2.875 2.117 8.883 1 96.06 113 GLY A O 1
ATOM 915 N N . LEU A 1 114 ? -2.805 2.688 6.73 1 93.75 114 LEU A N 1
ATOM 916 C CA . LEU A 1 114 ? -1.384 3.012 6.77 1 93.75 114 LEU A CA 1
ATOM 917 C C . LEU A 1 114 ? -1.126 4.234 7.645 1 93.75 114 LEU A C 1
ATOM 919 O O . LEU A 1 114 ? -0.105 4.309 8.328 1 93.75 114 LEU A O 1
ATOM 923 N N . GLU A 1 115 ? -2.078 5.129 7.66 1 92.44 115 GLU A N 1
ATOM 924 C CA . GLU A 1 115 ? -1.898 6.391 8.375 1 92.44 115 GLU A CA 1
ATOM 925 C C . GLU A 1 115 ? -2.139 6.215 9.875 1 92.44 115 GLU A C 1
ATOM 927 O O . GLU A 1 115 ? -1.454 6.828 10.695 1 92.44 115 GLU A O 1
ATOM 932 N N . ARG A 1 116 ? -3.141 5.273 10.234 1 93.5 116 ARG A N 1
ATOM 933 C CA . ARG A 1 116 ? -3.621 5.488 11.594 1 93.5 116 ARG A CA 1
ATOM 934 C C . ARG A 1 116 ? -3.865 4.16 12.305 1 93.5 116 ARG A C 1
ATOM 936 O O . ARG A 1 116 ? -4.031 4.125 13.523 1 93.5 116 ARG A O 1
ATOM 943 N N . ALA A 1 117 ? -3.887 3.066 11.648 1 93.31 117 ALA A N 1
ATOM 944 C CA . ALA A 1 117 ? -4.352 1.823 12.258 1 93.31 117 ALA A CA 1
ATOM 945 C C . ALA A 1 117 ? -3.477 1.435 13.453 1 93.31 117 ALA A C 1
ATOM 947 O O . ALA A 1 117 ? -3.969 0.882 14.438 1 93.31 117 ALA A O 1
ATOM 948 N N . ASN A 1 118 ? -2.246 1.792 13.414 1 89 118 ASN A N 1
ATOM 949 C CA . ASN A 1 118 ? -1.305 1.366 14.445 1 89 118 ASN A CA 1
ATOM 950 C C . ASN A 1 118 ? -1.542 2.104 15.758 1 89 118 ASN A C 1
ATOM 952 O O . ASN A 1 118 ? -1.1 1.653 16.812 1 89 118 ASN A O 1
ATOM 956 N N . HIS A 1 119 ? -2.217 3.295 15.797 1 90.62 119 HIS A N 1
ATOM 957 C CA . HIS A 1 119 ? -2.406 4.047 17.031 1 90.62 119 HIS A CA 1
ATOM 958 C C . HIS A 1 119 ? -3.859 4.48 17.203 1 90.62 119 HIS A C 1
ATOM 960 O O . HIS A 1 119 ? -4.176 5.289 18.078 1 90.62 119 HIS A O 1
ATOM 966 N N . ASP A 1 120 ? -4.715 4.004 16.344 1 95.25 120 ASP A N 1
ATOM 967 C CA . ASP A 1 120 ? -6.152 4.27 16.391 1 95.25 120 ASP A CA 1
ATOM 968 C C . ASP A 1 120 ? -6.953 2.975 16.297 1 95.25 120 ASP A C 1
ATOM 970 O O . ASP A 1 120 ? -7.27 2.52 15.188 1 95.25 120 ASP A O 1
ATOM 974 N N . PRO A 1 121 ? -7.324 2.424 17.391 1 96.25 121 PRO A N 1
ATOM 975 C CA . PRO A 1 121 ? -8.008 1.128 17.422 1 96.25 121 PRO A CA 1
ATOM 976 C C . PRO A 1 121 ? -9.289 1.12 16.578 1 96.25 121 PRO A C 1
ATOM 978 O O . PRO A 1 121 ? -9.648 0.089 16.016 1 96.25 121 PRO A O 1
ATOM 981 N N . MET A 1 122 ? -9.906 2.264 16.547 1 97.44 122 MET A N 1
ATOM 982 C CA . MET A 1 122 ? -11.133 2.359 15.75 1 97.44 122 MET A CA 1
ATOM 983 C C . MET A 1 122 ? -10.844 2.133 14.273 1 97.44 122 MET A C 1
ATOM 985 O O . MET A 1 122 ? -11.547 1.37 13.602 1 97.44 122 MET A O 1
ATOM 989 N N . VAL A 1 123 ? -9.867 2.719 13.742 1 97.56 123 VAL A N 1
ATOM 990 C CA . VAL A 1 123 ? -9.469 2.555 12.344 1 97.56 123 VAL A CA 1
ATOM 991 C C . VAL A 1 123 ? -9 1.121 12.109 1 97.56 123 VAL A C 1
ATOM 993 O O . VAL A 1 123 ? -9.383 0.491 11.117 1 97.56 123 VAL A O 1
ATOM 996 N N . GLU A 1 124 ? -8.172 0.629 13.062 1 96.5 124 GLU A N 1
ATOM 997 C CA . GLU A 1 124 ? -7.688 -0.742 12.945 1 96.5 124 GLU A CA 1
ATOM 998 C C . GLU A 1 124 ? -8.844 -1.732 12.844 1 96.5 124 GLU A C 1
ATOM 1000 O O . GLU A 1 124 ? -8.797 -2.664 12.031 1 96.5 124 GLU A O 1
ATOM 1005 N N . GLU A 1 125 ? -9.844 -1.541 13.594 1 97.75 125 GLU A N 1
ATOM 1006 C CA . GLU A 1 125 ? -10.992 -2.447 13.625 1 97.75 125 GLU A CA 1
ATOM 1007 C C . GLU A 1 125 ? -11.734 -2.439 12.289 1 97.75 125 GLU A C 1
ATOM 1009 O O . GLU A 1 125 ? -12.078 -3.498 11.758 1 97.75 125 GLU A O 1
ATOM 1014 N N . ILE A 1 126 ? -11.945 -1.292 11.734 1 98.38 126 ILE A N 1
ATOM 1015 C CA . ILE A 1 126 ? -12.695 -1.178 10.484 1 98.38 126 ILE A CA 1
ATOM 1016 C C . ILE A 1 126 ? -11.891 -1.779 9.336 1 98.38 126 ILE A C 1
ATOM 1018 O O . ILE A 1 126 ? -12.422 -2.543 8.531 1 98.38 126 ILE A O 1
ATOM 1022 N N . VAL A 1 127 ? -10.641 -1.476 9.289 1 98.19 127 VAL A N 1
ATOM 1023 C CA . VAL A 1 127 ? -9.773 -1.985 8.227 1 98.19 127 VAL A CA 1
ATOM 1024 C C . VAL A 1 127 ? -9.648 -3.502 8.352 1 98.19 127 VAL A C 1
ATOM 1026 O O . VAL A 1 127 ? -9.781 -4.223 7.355 1 98.19 127 VAL A O 1
ATOM 1029 N N . SER A 1 128 ? -9.438 -3.984 9.586 1 97.81 128 SER A N 1
ATOM 1030 C CA . SER A 1 128 ? -9.312 -5.418 9.812 1 97.81 128 SER A CA 1
ATOM 1031 C C . SER A 1 128 ? -10.578 -6.156 9.406 1 97.81 128 SER A C 1
ATOM 1033 O O . SER A 1 128 ? -10.516 -7.219 8.789 1 97.81 128 SER A O 1
ATOM 1035 N N . LYS A 1 129 ? -11.664 -5.59 9.781 1 98.19 129 LYS A N 1
ATOM 1036 C CA . LYS A 1 129 ? -12.945 -6.195 9.43 1 98.19 129 LYS A CA 1
ATOM 1037 C C . LYS A 1 129 ? -13.102 -6.309 7.918 1 98.19 129 LYS A C 1
ATOM 1039 O O . LYS A 1 129 ? -13.555 -7.336 7.406 1 98.19 129 LYS A O 1
ATOM 1044 N N . HIS A 1 130 ? -12.758 -5.277 7.191 1 98.56 130 HIS A N 1
ATOM 1045 C CA . HIS A 1 130 ? -12.852 -5.297 5.734 1 98.56 130 HIS A CA 1
ATOM 1046 C C . HIS A 1 130 ? -11.969 -6.391 5.141 1 98.56 130 HIS A C 1
ATOM 1048 O O . HIS A 1 130 ? -12.414 -7.164 4.297 1 98.56 130 HIS A O 1
ATOM 1054 N N . VAL A 1 131 ? -10.727 -6.445 5.566 1 98.31 131 VAL A N 1
ATOM 1055 C CA . VAL A 1 131 ? -9.766 -7.41 5.047 1 98.31 131 VAL A CA 1
ATOM 1056 C C . VAL A 1 131 ? -10.242 -8.828 5.34 1 98.31 131 VAL A C 1
ATOM 1058 O O . VAL A 1 131 ? -10.18 -9.703 4.473 1 98.31 131 VAL A O 1
ATOM 1061 N N . GLU A 1 132 ? -10.75 -9.031 6.516 1 97.88 132 GLU A N 1
ATOM 1062 C CA . GLU A 1 132 ? -11.219 -10.352 6.922 1 97.88 132 GLU A CA 1
ATOM 1063 C C . GLU A 1 132 ? -12.398 -10.812 6.074 1 97.88 132 GLU A C 1
ATOM 1065 O O . GLU A 1 132 ? -12.438 -11.953 5.613 1 97.88 132 GLU A O 1
ATOM 1070 N N . LEU A 1 133 ? -13.328 -9.969 5.926 1 98.5 133 LEU A N 1
ATOM 1071 C CA . LEU A 1 133 ? -14.508 -10.297 5.133 1 98.5 133 LEU A CA 1
ATOM 1072 C C . LEU A 1 133 ? -14.125 -10.57 3.682 1 98.5 133 LEU A C 1
ATOM 1074 O O . LEU A 1 133 ? -14.648 -11.5 3.062 1 98.5 133 LEU A O 1
ATOM 1078 N N . LEU A 1 134 ? -13.25 -9.758 3.15 1 98.56 134 LEU A N 1
ATOM 1079 C CA . LEU A 1 134 ? -12.805 -9.945 1.771 1 98.56 134 LEU A CA 1
ATOM 1080 C C . LEU A 1 134 ? -12.047 -11.25 1.616 1 98.56 134 LEU A C 1
ATOM 1082 O O . LEU A 1 134 ? -12.258 -11.984 0.648 1 98.56 134 LEU A O 1
ATOM 1086 N N . LEU A 1 135 ? -11.164 -11.516 2.576 1 98.5 135 LEU A N 1
ATOM 1087 C CA . LEU A 1 135 ? -10.414 -12.773 2.549 1 98.5 135 LEU A CA 1
ATOM 1088 C C . LEU A 1 135 ? -11.359 -13.969 2.592 1 98.5 135 LEU A C 1
ATOM 1090 O O . LEU A 1 135 ? -11.164 -14.945 1.861 1 98.5 135 LEU A O 1
ATOM 1094 N N . GLN A 1 136 ? -12.359 -13.898 3.398 1 98.56 136 GLN A N 1
ATOM 1095 C CA . GLN A 1 136 ? -13.336 -14.977 3.504 1 98.56 136 GLN A CA 1
ATOM 1096 C C . GLN A 1 136 ? -14.07 -15.188 2.18 1 98.56 136 GLN A C 1
ATOM 1098 O O . GLN A 1 136 ? -14.281 -16.328 1.757 1 98.56 136 GLN A O 1
ATOM 1103 N N . ALA A 1 137 ? -14.453 -14.125 1.604 1 98.81 137 ALA A N 1
ATOM 1104 C CA . ALA A 1 137 ? -15.141 -14.219 0.316 1 98.81 137 ALA A CA 1
ATOM 1105 C C . ALA A 1 137 ? -14.227 -14.82 -0.748 1 98.81 137 ALA A C 1
ATOM 1107 O O . ALA A 1 137 ? -14.656 -15.68 -1.529 1 98.81 137 ALA A O 1
ATOM 1108 N N . LEU A 1 138 ? -13.039 -14.391 -0.811 1 98.88 138 LEU A N 1
ATOM 1109 C CA . LEU A 1 138 ? -12.062 -14.914 -1.763 1 98.88 138 LEU A CA 1
ATOM 1110 C C . LEU A 1 138 ? -11.797 -16.391 -1.518 1 98.88 138 LEU A C 1
ATOM 1112 O O . LEU A 1 138 ? -11.672 -17.172 -2.467 1 98.88 138 LEU A O 1
ATOM 1116 N N . GLU A 1 139 ? -11.648 -16.719 -0.22 1 98.75 139 GLU A N 1
ATOM 1117 C CA . GLU A 1 139 ? -11.414 -18.109 0.12 1 98.75 139 GLU A CA 1
ATOM 1118 C C . GLU A 1 139 ? -12.539 -19 -0.398 1 98.75 139 GLU A C 1
ATOM 1120 O O . GLU A 1 139 ? -12.289 -20.109 -0.903 1 98.75 139 GLU A O 1
ATOM 1125 N N . ARG A 1 140 ? -13.742 -18.578 -0.271 1 98.69 140 ARG A N 1
ATOM 1126 C CA . ARG A 1 140 ? -14.883 -19.328 -0.776 1 98.69 140 ARG A CA 1
ATOM 1127 C C . ARG A 1 140 ? -14.797 -19.5 -2.289 1 98.69 140 ARG A C 1
ATOM 1129 O O . ARG A 1 140 ? -15.117 -20.562 -2.816 1 98.69 140 ARG A O 1
ATOM 1136 N N . VAL A 1 141 ? -14.414 -18.469 -2.984 1 98.81 141 VAL A N 1
ATOM 1137 C CA . VAL A 1 141 ? -14.25 -18.531 -4.434 1 98.81 141 VAL A CA 1
ATOM 1138 C C . VAL A 1 141 ? -13.18 -19.547 -4.793 1 98.81 141 VAL A C 1
ATOM 1140 O O . VAL A 1 141 ? -13.367 -20.359 -5.703 1 98.81 141 VAL A O 1
ATOM 1143 N N . MET A 1 142 ? -12.055 -19.516 -4.051 1 98.75 142 MET A N 1
ATOM 1144 C CA . MET A 1 142 ? -10.961 -20.438 -4.316 1 98.75 142 MET A CA 1
ATOM 1145 C C . MET A 1 142 ? -11.391 -21.875 -4.031 1 98.75 142 MET A C 1
ATOM 1147 O O . MET A 1 142 ? -11.031 -22.797 -4.777 1 98.75 142 MET A O 1
ATOM 1151 N N . GLU A 1 143 ? -12.125 -22.062 -2.965 1 98.69 143 GLU A N 1
ATOM 1152 C CA . GLU A 1 143 ? -12.641 -23.391 -2.635 1 98.69 143 GLU A CA 1
ATOM 1153 C C . GLU A 1 143 ? -13.5 -23.953 -3.768 1 98.69 143 GLU A C 1
ATOM 1155 O O . GLU A 1 143 ? -13.375 -25.125 -4.125 1 98.69 143 GLU A O 1
ATOM 1160 N N . GLU A 1 144 ? -14.344 -23.156 -4.23 1 98.5 144 GLU A N 1
ATOM 1161 C CA . GLU A 1 144 ? -15.188 -23.562 -5.348 1 98.5 144 GLU A CA 1
ATOM 1162 C C . GLU A 1 144 ? -14.359 -23.922 -6.574 1 98.5 144 GLU A C 1
ATOM 1164 O O . GLU A 1 144 ? -14.609 -24.938 -7.23 1 98.5 144 GLU A O 1
ATOM 1169 N N . GLY A 1 145 ? -13.398 -23.062 -6.902 1 98.44 145 GLY A N 1
ATOM 1170 C CA . GLY A 1 145 ? -12.531 -23.344 -8.031 1 98.44 145 GLY A CA 1
ATOM 1171 C C . GLY A 1 145 ? -11.781 -24.656 -7.895 1 98.44 145 GLY A C 1
ATOM 1172 O O . GLY A 1 145 ? -11.625 -25.391 -8.867 1 98.44 145 GLY A O 1
ATOM 1173 N N . LEU A 1 146 ? -11.281 -24.938 -6.699 1 98.12 146 LEU A N 1
ATOM 1174 C CA . LEU A 1 146 ? -10.578 -26.188 -6.43 1 98.12 146 LEU A CA 1
ATOM 1175 C C . LEU A 1 146 ? -11.523 -27.375 -6.523 1 98.12 146 LEU A C 1
ATOM 1177 O O . LEU A 1 146 ? -11.195 -28.406 -7.133 1 98.12 146 LEU A O 1
ATOM 1181 N N . ARG A 1 147 ? -12.695 -27.219 -5.992 1 97.81 147 ARG A N 1
ATOM 1182 C CA . ARG A 1 147 ? -13.688 -28.281 -5.965 1 97.81 147 ARG A CA 1
ATOM 1183 C C . ARG A 1 147 ? -14.156 -28.625 -7.375 1 97.81 147 ARG A C 1
ATOM 1185 O O . ARG A 1 147 ? -14.352 -29.797 -7.707 1 97.81 147 ARG A O 1
ATOM 1192 N N . THR A 1 148 ? -14.359 -27.656 -8.234 1 97.44 148 THR A N 1
ATOM 1193 C CA . THR A 1 148 ? -14.914 -27.844 -9.57 1 97.44 148 THR A CA 1
ATOM 1194 C C . THR A 1 148 ? -13.812 -28.219 -10.562 1 97.44 148 THR A C 1
ATOM 1196 O O . THR A 1 148 ? -14.102 -28.594 -11.703 1 97.44 148 THR A O 1
ATOM 1199 N N . GLY A 1 149 ? -12.57 -27.984 -10.195 1 97.19 149 GLY A N 1
ATOM 1200 C CA . GLY A 1 149 ? -11.453 -28.312 -11.07 1 97.19 149 GLY A CA 1
ATOM 1201 C C . GLY A 1 149 ? -11.039 -27.156 -11.961 1 97.19 149 GLY A C 1
ATOM 1202 O O . GLY A 1 149 ? -10.109 -27.281 -12.766 1 97.19 149 GLY A O 1
ATOM 1203 N N . GLU A 1 150 ? -11.711 -25.984 -11.797 1 97.19 150 GLU A N 1
ATOM 1204 C CA . GLU A 1 150 ? -11.281 -24.797 -12.531 1 97.19 150 GLU A CA 1
ATOM 1205 C C . GLU A 1 150 ? -9.867 -24.375 -12.125 1 97.19 150 GLU A C 1
ATOM 1207 O O . GLU A 1 150 ? -9.117 -23.844 -12.938 1 97.19 150 GLU A O 1
ATOM 1212 N N . ILE A 1 151 ? -9.57 -24.547 -10.891 1 97.44 151 ILE A N 1
ATOM 1213 C CA . ILE A 1 151 ? -8.227 -24.359 -10.367 1 97.44 151 ILE A CA 1
ATOM 1214 C C . ILE A 1 151 ? -7.566 -25.719 -10.141 1 97.44 151 ILE A C 1
ATOM 1216 O O . ILE A 1 151 ? -8.062 -26.531 -9.359 1 97.44 151 ILE A O 1
ATOM 1220 N N . LYS A 1 152 ? -6.492 -25.984 -10.836 1 94.44 152 LYS A N 1
ATOM 1221 C CA . LYS A 1 152 ? -5.77 -27.25 -10.75 1 94.44 152 LYS A CA 1
ATOM 1222 C C . LYS A 1 152 ? -4.477 -27.094 -9.953 1 94.44 152 LYS A C 1
ATOM 1224 O O . LYS A 1 152 ? -3.387 -27.312 -10.484 1 94.44 152 LYS A O 1
ATOM 1229 N N . LYS A 1 153 ? -4.508 -26.547 -8.797 1 93.12 153 LYS A N 1
ATOM 1230 C CA . LYS A 1 153 ? -3.355 -26.344 -7.926 1 93.12 153 LYS A CA 1
ATOM 1231 C C . LYS A 1 153 ? -3.441 -27.219 -6.684 1 93.12 153 LYS A C 1
ATOM 1233 O O . LYS A 1 153 ? -4.527 -27.672 -6.305 1 93.12 153 LYS A O 1
ATOM 1238 N N . ARG A 1 154 ? -2.379 -27.422 -6.117 1 92.25 154 ARG A N 1
ATOM 1239 C CA . ARG A 1 154 ? -2.316 -28.219 -4.895 1 92.25 154 ARG A CA 1
ATOM 1240 C C . ARG A 1 154 ? -2.408 -27.328 -3.658 1 92.25 154 ARG A C 1
ATOM 1242 O O . ARG A 1 154 ? -2.625 -27.812 -2.551 1 92.25 154 ARG A O 1
ATOM 1249 N N . GLN A 1 155 ? -2.299 -26.094 -3.873 1 95.19 155 GLN A N 1
ATOM 1250 C CA . GLN A 1 155 ? -2.34 -25.141 -2.766 1 95.19 155 GLN A CA 1
ATOM 1251 C C . GLN A 1 155 ? -3.715 -25.125 -2.102 1 95.19 155 GLN A C 1
ATOM 1253 O O . GLN A 1 155 ? -4.719 -25.453 -2.738 1 95.19 155 GLN A O 1
ATOM 1258 N N . SER A 1 156 ? -3.711 -24.734 -0.79 1 97.12 156 SER A N 1
ATOM 1259 C CA . SER A 1 156 ? -4.977 -24.594 -0.077 1 97.12 156 SER A CA 1
ATOM 1260 C C . SER A 1 156 ? -5.754 -23.391 -0.569 1 97.12 156 SER A C 1
ATOM 1262 O O . SER A 1 156 ? -5.172 -22.453 -1.138 1 97.12 156 SER A O 1
ATOM 1264 N N . ALA A 1 157 ? -7.047 -23.406 -0.339 1 98.31 157 ALA A N 1
ATOM 1265 C CA . ALA A 1 157 ? -7.895 -22.281 -0.7 1 98.31 157 ALA A CA 1
ATOM 1266 C C . ALA A 1 157 ? -7.438 -21 0.002 1 98.31 157 ALA A C 1
ATOM 1268 O O . ALA A 1 157 ? -7.449 -19.922 -0.592 1 98.31 157 ALA A O 1
ATOM 1269 N N . VAL A 1 158 ? -6.996 -21.094 1.236 1 97.94 158 VAL A N 1
ATOM 1270 C CA . VAL A 1 158 ? -6.598 -19.938 2.016 1 97.94 158 VAL A CA 1
ATOM 1271 C C . VAL A 1 158 ? -5.293 -19.359 1.463 1 97.94 158 VAL A C 1
ATOM 1273 O O . VAL A 1 158 ? -5.113 -18.141 1.416 1 97.94 158 VAL A O 1
ATOM 1276 N N . ASP A 1 159 ? -4.426 -20.234 1.03 1 97.31 159 ASP A N 1
ATOM 1277 C CA . ASP A 1 159 ? -3.178 -19.766 0.443 1 97.31 159 ASP A CA 1
ATOM 1278 C C . ASP A 1 159 ? -3.43 -19.047 -0.883 1 97.31 159 ASP A C 1
ATOM 1280 O O . ASP A 1 159 ? -2.842 -18 -1.15 1 97.31 159 ASP A O 1
ATOM 1284 N N . LEU A 1 160 ? -4.281 -19.641 -1.683 1 98.19 160 LEU A N 1
ATOM 1285 C CA . LEU A 1 160 ? -4.629 -19.031 -2.959 1 98.19 160 LEU A CA 1
ATOM 1286 C C . LEU A 1 160 ? -5.324 -17.688 -2.746 1 98.19 160 LEU A C 1
ATOM 1288 O O . LEU A 1 160 ? -5.031 -16.719 -3.441 1 98.19 160 LEU A O 1
ATOM 1292 N N . ALA A 1 161 ? -6.238 -17.641 -1.766 1 98.75 161 ALA A N 1
ATOM 1293 C CA . ALA A 1 161 ? -6.969 -16.422 -1.449 1 98.75 161 ALA A CA 1
ATOM 1294 C C . ALA A 1 161 ? -6.023 -15.336 -0.948 1 98.75 161 ALA A C 1
ATOM 1296 O O . ALA A 1 161 ? -6.156 -14.164 -1.328 1 98.75 161 ALA A O 1
ATOM 1297 N N . SER A 1 162 ? -5.066 -15.734 -0.118 1 98.44 162 SER A N 1
ATOM 1298 C CA . SER A 1 162 ? -4.113 -14.789 0.453 1 98.44 162 SER A CA 1
ATOM 1299 C C . SER A 1 162 ? -3.182 -14.234 -0.617 1 98.44 162 SER A C 1
ATOM 1301 O O . SER A 1 162 ? -2.82 -13.055 -0.58 1 98.44 162 SER A O 1
ATOM 1303 N N . LEU A 1 163 ? -2.822 -15.094 -1.53 1 98.25 163 LEU A N 1
ATOM 1304 C CA . LEU A 1 163 ? -2.033 -14.656 -2.674 1 98.25 163 LEU A CA 1
ATOM 1305 C C . LEU A 1 163 ? -2.789 -13.609 -3.486 1 98.25 163 LEU A C 1
ATOM 1307 O O . LEU A 1 163 ? -2.25 -12.539 -3.789 1 98.25 163 LEU A O 1
ATOM 1311 N N . PHE A 1 164 ? -4.023 -13.906 -3.873 1 98.81 164 PHE A N 1
ATOM 1312 C CA . PHE A 1 164 ? -4.828 -12.992 -4.664 1 98.81 164 PHE A CA 1
ATOM 1313 C C . PHE A 1 164 ? -5.031 -11.672 -3.924 1 98.81 164 PHE A C 1
ATOM 1315 O O . PHE A 1 164 ? -4.879 -10.594 -4.508 1 98.81 164 PHE A O 1
ATOM 1322 N N . LEU A 1 165 ? -5.336 -11.781 -2.646 1 98.81 165 LEU A N 1
ATOM 1323 C CA . LEU A 1 165 ? -5.586 -10.602 -1.816 1 98.81 165 LEU A CA 1
ATOM 1324 C C . LEU A 1 165 ? -4.363 -9.695 -1.785 1 98.81 165 LEU A C 1
ATOM 1326 O O . LEU A 1 165 ? -4.484 -8.477 -1.965 1 98.81 165 LEU A O 1
ATOM 1330 N N . SER A 1 166 ? -3.225 -10.297 -1.514 1 98.31 166 SER A N 1
ATOM 1331 C CA . SER A 1 166 ? -2.012 -9.492 -1.431 1 98.31 166 SER A CA 1
ATOM 1332 C C . SER A 1 166 ? -1.675 -8.859 -2.775 1 98.31 166 SER A C 1
ATOM 1334 O O . SER A 1 166 ? -1.238 -7.707 -2.834 1 98.31 166 SER A O 1
ATOM 1336 N N . SER A 1 167 ? -1.868 -9.602 -3.904 1 98.56 167 SER A N 1
ATOM 1337 C CA . SER A 1 167 ? -1.639 -9.055 -5.234 1 98.56 167 SER A CA 1
ATOM 1338 C C . SER A 1 167 ? -2.598 -7.902 -5.531 1 98.56 167 SER A C 1
ATOM 1340 O O . SER A 1 167 ? -2.205 -6.895 -6.125 1 98.56 167 SER A O 1
ATOM 1342 N N . TYR A 1 168 ? -3.803 -8.102 -5.105 1 98.31 168 TYR A N 1
ATOM 1343 C CA . TYR A 1 168 ? -4.828 -7.074 -5.273 1 98.31 168 TYR A CA 1
ATOM 1344 C C . TYR A 1 168 ? -4.453 -5.801 -4.523 1 98.31 168 TYR A C 1
ATOM 1346 O O . TYR A 1 168 ? -4.512 -4.703 -5.082 1 98.31 168 TYR A O 1
ATOM 1354 N N . TYR A 1 169 ? -4.062 -5.918 -3.252 1 97.69 169 TYR A N 1
ATOM 1355 C CA . TYR A 1 169 ? -3.662 -4.758 -2.461 1 97.69 169 TYR A CA 1
ATOM 1356 C C . TYR A 1 169 ? -2.412 -4.109 -3.039 1 97.69 169 TYR A C 1
ATOM 1358 O O . TYR A 1 169 ? -2.311 -2.881 -3.092 1 97.69 169 TYR A O 1
ATOM 1366 N N . GLY A 1 170 ? -1.478 -4.977 -3.441 1 97.62 170 GLY A N 1
ATOM 1367 C CA . GLY A 1 170 ? -0.299 -4.438 -4.102 1 97.62 170 GLY A CA 1
ATOM 1368 C C . GLY A 1 170 ? -0.622 -3.682 -5.375 1 97.62 170 GLY A C 1
ATOM 1369 O O . GLY A 1 170 ? -0.036 -2.631 -5.648 1 97.62 170 GLY A O 1
ATOM 1370 N N . LEU A 1 171 ? -1.524 -4.207 -6.152 1 96.81 171 LEU A N 1
ATOM 1371 C CA . LEU A 1 171 ? -1.962 -3.545 -7.375 1 96.81 171 LEU A CA 1
ATOM 1372 C C . LEU A 1 171 ? -2.557 -2.174 -7.066 1 96.81 171 LEU A C 1
ATOM 1374 O O . LEU A 1 171 ? -2.266 -1.197 -7.758 1 96.81 171 LEU A O 1
ATOM 1378 N N . ARG A 1 172 ? -3.389 -2.129 -6.02 1 95.25 172 ARG A N 1
ATOM 1379 C CA . ARG A 1 172 ? -4.02 -0.87 -5.641 1 95.25 172 ARG A CA 1
ATOM 1380 C C . ARG A 1 172 ? -2.975 0.178 -5.273 1 95.25 172 ARG A C 1
ATOM 1382 O O . ARG A 1 172 ? -3.107 1.349 -5.641 1 95.25 172 ARG A O 1
ATOM 1389 N N . VAL A 1 173 ? -1.95 -0.192 -4.586 1 95.56 173 VAL A N 1
ATOM 1390 C CA . VAL A 1 173 ? -0.859 0.693 -4.191 1 95.56 173 VAL A CA 1
ATOM 1391 C C . VAL A 1 173 ? -0.098 1.158 -5.43 1 95.56 173 VAL A C 1
ATOM 1393 O O . VAL A 1 173 ? 0.154 2.354 -5.598 1 95.56 173 VAL A O 1
ATOM 1396 N N . LEU A 1 174 ? 0.224 0.224 -6.301 1 95.06 174 LEU A N 1
ATOM 1397 C CA . LEU A 1 174 ? 1.078 0.499 -7.449 1 95.06 174 LEU A CA 1
ATOM 1398 C C . LEU A 1 174 ? 0.371 1.411 -8.445 1 95.06 174 LEU A C 1
ATOM 1400 O O . LEU A 1 174 ? 0.969 2.361 -8.961 1 95.06 174 LEU A O 1
ATOM 1404 N N . ILE A 1 175 ? -0.854 1.21 -8.695 1 92.12 175 ILE A N 1
ATOM 1405 C CA . ILE A 1 175 ? -1.591 2.002 -9.672 1 92.12 175 ILE A CA 1
ATOM 1406 C C . ILE A 1 175 ? -1.76 3.43 -9.156 1 92.12 175 ILE A C 1
ATOM 1408 O O . ILE A 1 175 ? -1.698 4.387 -9.93 1 92.12 175 ILE A O 1
ATOM 1412 N N . THR A 1 176 ? -1.965 3.553 -7.91 1 91.31 176 THR A N 1
ATOM 1413 C CA . THR A 1 176 ? -2.154 4.875 -7.324 1 91.31 176 THR A CA 1
ATOM 1414 C C . THR A 1 176 ? -0.839 5.648 -7.297 1 91.31 176 THR A C 1
ATOM 1416 O O . THR A 1 176 ? -0.818 6.855 -7.539 1 91.31 176 THR A O 1
ATOM 1419 N N . SER A 1 177 ? 0.254 4.996 -7.082 1 91.62 177 SER A N 1
ATOM 1420 C CA . SER A 1 177 ? 1.531 5.656 -6.832 1 91.62 177 SER A CA 1
ATOM 1421 C C . SER A 1 177 ? 2.271 5.945 -8.133 1 91.62 177 SER A C 1
ATOM 1423 O O . SER A 1 177 ? 2.984 6.945 -8.242 1 91.62 177 SER A O 1
ATOM 1425 N N . ILE A 1 178 ? 2.199 5.059 -9.125 1 86.88 178 ILE A N 1
ATOM 1426 C CA . ILE A 1 178 ? 3.062 5.254 -10.281 1 86.88 178 ILE A CA 1
ATOM 1427 C C . ILE A 1 178 ? 2.227 5.23 -11.562 1 86.88 178 ILE A C 1
ATOM 1429 O O . ILE A 1 178 ? 2.73 5.531 -12.641 1 86.88 178 ILE A O 1
ATOM 1433 N N . GLN A 1 179 ? 1.04 5.043 -11.562 1 80.06 179 GLN A N 1
ATOM 1434 C CA . GLN A 1 179 ? 0.098 5.113 -12.672 1 80.06 179 GLN A CA 1
ATOM 1435 C C . GLN A 1 179 ? 0.652 4.41 -13.906 1 80.06 179 GLN A C 1
ATOM 1437 O O . GLN A 1 179 ? 0.627 4.965 -15.008 1 80.06 179 GLN A O 1
ATOM 1442 N N . ASN A 1 180 ? 1.178 3.311 -13.781 1 86.31 180 ASN A N 1
ATOM 1443 C CA . ASN A 1 180 ? 1.746 2.484 -14.844 1 86.31 180 ASN A CA 1
ATOM 1444 C C . ASN A 1 180 ? 0.803 1.352 -15.234 1 86.31 180 ASN A C 1
ATOM 1446 O O . ASN A 1 180 ? 0.761 0.314 -14.57 1 86.31 180 ASN A O 1
ATOM 1450 N N . ARG A 1 181 ? 0.134 1.55 -16.297 1 88.06 181 ARG A N 1
ATOM 1451 C CA . ARG A 1 181 ? -0.885 0.607 -16.75 1 88.06 181 ARG A CA 1
ATOM 1452 C C . ARG A 1 181 ? -0.256 -0.712 -17.188 1 88.06 181 ARG A C 1
ATOM 1454 O O . ARG A 1 181 ? -0.846 -1.778 -17 1 88.06 181 ARG A O 1
ATOM 1461 N N . THR A 1 182 ? 0.907 -0.622 -17.797 1 94.12 182 THR A N 1
ATOM 1462 C CA . THR A 1 182 ? 1.6 -1.833 -18.219 1 94.12 182 THR A CA 1
ATOM 1463 C C . THR A 1 182 ? 1.912 -2.727 -17.031 1 94.12 182 THR A C 1
ATOM 1465 O O . THR A 1 182 ? 1.699 -3.939 -17.078 1 94.12 182 THR A O 1
ATOM 1468 N N . LEU A 1 183 ? 2.379 -2.131 -15.984 1 94.69 183 LEU A N 1
ATOM 1469 C CA . LEU A 1 183 ? 2.678 -2.889 -14.773 1 94.69 183 LEU A CA 1
ATOM 1470 C C . LEU A 1 183 ? 1.405 -3.486 -14.18 1 94.69 183 LEU A C 1
ATOM 1472 O O . LEU A 1 183 ? 1.414 -4.621 -13.695 1 94.69 183 LEU A O 1
ATOM 1476 N N . ALA A 1 184 ? 0.341 -2.742 -14.242 1 94.75 184 ALA A N 1
ATOM 1477 C CA . ALA A 1 184 ? -0.938 -3.242 -13.742 1 94.75 184 ALA A CA 1
ATOM 1478 C C . ALA A 1 184 ? -1.358 -4.508 -14.484 1 94.75 184 ALA A C 1
ATOM 1480 O O . ALA A 1 184 ? -1.768 -5.492 -13.867 1 94.75 184 ALA A O 1
ATOM 1481 N N . GLU A 1 185 ? -1.229 -4.488 -15.75 1 95.94 185 GLU A N 1
ATOM 1482 C CA . GLU A 1 185 ? -1.585 -5.633 -16.578 1 95.94 185 GLU A CA 1
ATOM 1483 C C . GLU A 1 185 ? -0.684 -6.828 -16.281 1 95.94 185 GLU A C 1
ATOM 1485 O O . GLU A 1 185 ? -1.148 -7.973 -16.25 1 95.94 185 GLU A O 1
ATOM 1490 N N . GLN A 1 186 ? 0.537 -6.574 -16.109 1 96.75 186 GLN A N 1
ATOM 1491 C CA . GLN A 1 186 ? 1.481 -7.641 -15.789 1 96.75 186 GLN A CA 1
ATOM 1492 C C . GLN A 1 186 ? 1.161 -8.281 -14.445 1 96.75 186 GLN A C 1
ATOM 1494 O O . GLN A 1 186 ? 1.274 -9.5 -14.281 1 96.75 186 GLN A O 1
ATOM 1499 N N . VAL A 1 187 ? 0.804 -7.492 -13.484 1 97.88 187 VAL A N 1
ATOM 1500 C CA . VAL A 1 187 ? 0.412 -7.992 -12.172 1 97.88 187 VAL A CA 1
ATOM 1501 C C . VAL A 1 187 ? -0.818 -8.883 -12.297 1 97.88 187 VAL A C 1
ATOM 1503 O O . VAL A 1 187 ? -0.844 -10 -11.773 1 97.88 187 VAL A O 1
ATOM 1506 N N . ILE A 1 188 ? -1.813 -8.367 -13.016 1 97.94 188 ILE A N 1
ATOM 1507 C CA . ILE A 1 188 ? -3.053 -9.109 -13.188 1 97.94 188 ILE A CA 1
ATOM 1508 C C . ILE A 1 188 ? -2.77 -10.422 -13.93 1 97.94 188 ILE A C 1
ATOM 1510 O O . ILE A 1 188 ? -3.176 -11.492 -13.484 1 97.94 188 ILE A O 1
ATOM 1514 N N . ASN A 1 189 ? -1.988 -10.352 -14.977 1 96.88 189 ASN A N 1
ATOM 1515 C CA . ASN A 1 189 ? -1.646 -11.547 -15.742 1 96.88 189 ASN A CA 1
ATOM 1516 C C . ASN A 1 189 ? -0.847 -12.539 -14.898 1 96.88 189 ASN A C 1
ATOM 1518 O O . ASN A 1 189 ? -1.124 -13.742 -14.914 1 96.88 189 ASN A O 1
ATOM 1522 N N . GLY A 1 190 ? 0.128 -12.031 -14.234 1 97.56 190 GLY A N 1
ATOM 1523 C CA . GLY A 1 190 ? 0.937 -12.891 -13.391 1 97.56 190 GLY A CA 1
ATOM 1524 C C . GLY A 1 190 ? 0.132 -13.594 -12.312 1 97.56 190 GLY A C 1
ATOM 1525 O O . GLY A 1 190 ? 0.329 -14.789 -12.055 1 97.56 190 GLY A O 1
ATOM 1526 N N . THR A 1 191 ? -0.767 -12.875 -11.703 1 98.38 191 THR A N 1
ATOM 1527 C CA . THR A 1 191 ? -1.586 -13.438 -10.633 1 98.38 191 THR A CA 1
ATOM 1528 C C . THR A 1 191 ? -2.562 -14.469 -11.18 1 98.38 191 THR A C 1
ATOM 1530 O O . THR A 1 191 ? -2.648 -15.586 -10.664 1 98.38 191 THR A O 1
ATOM 1533 N N . MET A 1 192 ? -3.24 -14.133 -12.289 1 98 192 MET A N 1
ATOM 1534 C CA . MET A 1 192 ? -4.234 -15.023 -12.875 1 98 192 MET A CA 1
ATOM 1535 C C . MET A 1 192 ? -3.582 -16.297 -13.391 1 98 192 MET A C 1
ATOM 1537 O O . MET A 1 192 ? -4.105 -17.391 -13.188 1 98 192 MET A O 1
ATOM 1541 N N . GLU A 1 193 ? -2.42 -16.188 -13.969 1 96.56 193 GLU A N 1
ATOM 1542 C CA . GLU A 1 193 ? -1.716 -17.359 -14.492 1 96.56 193 GLU A CA 1
ATOM 1543 C C . GLU A 1 193 ? -1.217 -18.25 -13.352 1 96.56 193 GLU A C 1
ATOM 1545 O O . GLU A 1 193 ? -1.172 -19.469 -13.492 1 96.56 193 GLU A O 1
ATOM 1550 N N . SER A 1 194 ? -0.828 -17.641 -12.312 1 96.38 194 SER A N 1
ATOM 1551 C CA . SER A 1 194 ? -0.354 -18.422 -11.172 1 96.38 194 SER A CA 1
ATOM 1552 C C . SER A 1 194 ? -1.478 -19.25 -10.562 1 96.38 194 SER A C 1
ATOM 1554 O O . SER A 1 194 ? -1.227 -20.312 -9.977 1 96.38 194 SER A O 1
ATOM 1556 N N . ILE A 1 195 ? -2.676 -18.766 -10.664 1 97.06 195 ILE A N 1
ATOM 1557 C CA . ILE A 1 195 ? -3.811 -19.453 -10.055 1 97.06 195 ILE A CA 1
ATOM 1558 C C . ILE A 1 195 ? -4.418 -20.438 -11.055 1 97.06 195 ILE A C 1
ATOM 1560 O O . ILE A 1 195 ? -4.77 -21.562 -10.695 1 97.06 195 ILE A O 1
ATOM 1564 N N . PHE A 1 196 ? -4.449 -20.047 -12.32 1 96.25 196 PHE A N 1
ATOM 1565 C CA . PHE A 1 196 ? -5.227 -20.844 -13.266 1 96.25 196 PHE A CA 1
ATOM 1566 C C . PHE A 1 196 ? -4.309 -21.547 -14.258 1 96.25 196 PHE A C 1
ATOM 1568 O O . PHE A 1 196 ? -4.734 -22.484 -14.953 1 96.25 196 PHE A O 1
ATOM 1575 N N . GLY A 1 197 ? -3.137 -21.031 -14.312 1 85.56 197 GLY A N 1
ATOM 1576 C CA . GLY A 1 197 ? -2.24 -21.594 -15.312 1 85.56 197 GLY A CA 1
ATOM 1577 C C . GLY A 1 197 ? -1.743 -22.984 -14.969 1 85.56 197 GLY A C 1
ATOM 1578 O O . GLY A 1 197 ? -1.798 -23.391 -13.805 1 85.56 197 GLY A O 1
ATOM 1579 N N . ALA A 1 198 ? -1.314 -23.766 -16.062 1 68.06 198 ALA A N 1
ATOM 1580 C CA . ALA A 1 198 ? -0.807 -25.125 -15.953 1 68.06 198 ALA A CA 1
ATOM 1581 C C . ALA A 1 198 ? 0.615 -25.141 -15.398 1 68.06 198 ALA A C 1
ATOM 1583 O O . ALA A 1 198 ? 1.359 -24.172 -15.555 1 68.06 198 ALA A O 1
ATOM 1584 N N . MET B 1 1 ? 39.625 38.5 20 1 30.59 1 MET B N 1
ATOM 1585 C CA . MET B 1 1 ? 39 38.25 18.719 1 30.59 1 MET B CA 1
ATOM 1586 C C . MET B 1 1 ? 38.25 36.906 18.734 1 30.59 1 MET B C 1
ATOM 1588 O O . MET B 1 1 ? 38.844 35.875 19.016 1 30.59 1 MET B O 1
ATOM 1592 N N . SER B 1 2 ? 37.031 36.75 19.234 1 35.09 2 SER B N 1
ATOM 1593 C CA . SER B 1 2 ? 36.344 35.562 19.766 1 35.09 2 SER B CA 1
ATOM 1594 C C . SER B 1 2 ? 36.25 34.469 18.719 1 35.09 2 SER B C 1
ATOM 1596 O O . SER B 1 2 ? 36 34.719 17.531 1 35.09 2 SER B O 1
ATOM 1598 N N . LYS B 1 3 ? 37.219 33.5 18.703 1 35.94 3 LYS B N 1
ATOM 1599 C CA . LYS B 1 3 ? 37.344 32.281 17.875 1 35.94 3 LYS B CA 1
ATOM 1600 C C . LYS B 1 3 ? 35.969 31.734 17.531 1 35.94 3 LYS B C 1
ATOM 1602 O O . LYS B 1 3 ? 35.188 31.328 18.422 1 35.94 3 LYS B O 1
ATOM 1607 N N . ARG B 1 4 ? 35.188 32.438 16.625 1 39.03 4 ARG B N 1
ATOM 1608 C CA . ARG B 1 4 ? 33.906 31.984 16.141 1 39.03 4 ARG B CA 1
ATOM 1609 C C . ARG B 1 4 ? 33.906 30.469 15.961 1 39.03 4 ARG B C 1
ATOM 1611 O O . ARG B 1 4 ? 34.781 29.906 15.305 1 39.03 4 ARG B O 1
ATOM 1618 N N . GLY B 1 5 ? 33.75 29.734 17.031 1 38.19 5 GLY B N 1
ATOM 1619 C CA . GLY B 1 5 ? 33.781 28.281 17.141 1 38.19 5 GLY B CA 1
ATOM 1620 C C . GLY B 1 5 ? 33.375 27.578 15.844 1 38.19 5 GLY B C 1
ATOM 1621 O O . GLY B 1 5 ? 32.812 28.203 14.945 1 38.19 5 GLY B O 1
ATOM 1622 N N . ARG B 1 6 ? 34.125 26.562 15.398 1 41.47 6 ARG B N 1
ATOM 1623 C CA . ARG B 1 6 ? 33.938 25.719 14.227 1 41.47 6 ARG B CA 1
ATOM 1624 C C . ARG B 1 6 ? 32.438 25.5 13.969 1 41.47 6 ARG B C 1
ATOM 1626 O O . ARG B 1 6 ? 31.688 25.188 14.891 1 41.47 6 ARG B O 1
ATOM 1633 N N . PRO B 1 7 ? 31.812 26.141 13.07 1 43.78 7 PRO B N 1
ATOM 1634 C CA . PRO B 1 7 ? 30.391 25.984 12.773 1 43.78 7 PRO B CA 1
ATOM 1635 C C . PRO B 1 7 ? 29.891 24.578 13.07 1 43.78 7 PRO B C 1
ATOM 1637 O O . PRO B 1 7 ? 30.656 23.609 13 1 43.78 7 PRO B O 1
ATOM 1640 N N . ARG B 1 8 ? 29.125 24.234 14.102 1 42.38 8 ARG B N 1
ATOM 1641 C CA . ARG B 1 8 ? 28.562 22.953 14.516 1 42.38 8 ARG B CA 1
ATOM 1642 C C . ARG B 1 8 ? 28.453 22 13.344 1 42.38 8 ARG B C 1
ATOM 1644 O O . ARG B 1 8 ? 27.844 22.328 12.32 1 42.38 8 ARG B O 1
ATOM 1651 N N . ASP B 1 9 ? 29.391 21.391 12.781 1 46.97 9 ASP B N 1
ATOM 1652 C CA . ASP B 1 9 ? 29.406 20.219 11.906 1 46.97 9 ASP B CA 1
ATOM 1653 C C . ASP B 1 9 ? 28.078 19.469 11.977 1 46.97 9 ASP B C 1
ATOM 1655 O O . ASP B 1 9 ? 27.938 18.531 12.766 1 46.97 9 ASP B O 1
ATOM 1659 N N . PHE B 1 10 ? 26.984 20.109 12.07 1 55.44 10 PHE B N 1
ATOM 1660 C CA . PHE B 1 10 ? 25.656 19.516 12.016 1 55.44 10 PHE B CA 1
ATOM 1661 C C . PHE B 1 10 ? 25.625 18.359 11.023 1 55.44 10 PHE B C 1
ATOM 1663 O O . PHE B 1 10 ? 26.047 18.5 9.875 1 55.44 10 PHE B O 1
ATOM 1670 N N . ASP B 1 11 ? 25.844 17.125 11.523 1 74.81 11 ASP B N 1
ATOM 1671 C CA . ASP B 1 11 ? 25.781 15.883 10.766 1 74.81 11 ASP B CA 1
ATOM 1672 C C . ASP B 1 11 ? 24.531 15.836 9.883 1 74.81 11 ASP B C 1
ATOM 1674 O O . ASP B 1 11 ? 23.438 15.531 10.359 1 74.81 11 ASP B O 1
ATOM 1678 N N . TYR B 1 12 ? 24.688 16.422 8.711 1 82.19 12 TYR B N 1
ATOM 1679 C CA . TYR B 1 12 ? 23.672 16.5 7.656 1 82.19 12 TYR B CA 1
ATOM 1680 C C . TYR B 1 12 ? 22.828 15.227 7.629 1 82.19 12 TYR B C 1
ATOM 1682 O O . TYR B 1 12 ? 21.594 15.289 7.633 1 82.19 12 TYR B O 1
ATOM 1690 N N . SER B 1 13 ? 23.484 14.172 7.684 1 86.12 13 SER B N 1
ATOM 1691 C CA . SER B 1 13 ? 22.797 12.891 7.578 1 86.12 13 SER B CA 1
ATOM 1692 C C . SER B 1 13 ? 21.938 12.625 8.805 1 86.12 13 SER B C 1
ATOM 1694 O O . SER B 1 13 ? 20.844 12.047 8.695 1 86.12 13 SER B O 1
ATOM 1696 N N . SER B 1 14 ? 22.391 13.133 9.867 1 90.06 14 SER B N 1
ATOM 1697 C CA . SER B 1 14 ? 21.625 12.945 11.102 1 90.06 14 SER B CA 1
ATOM 1698 C C . SER B 1 14 ? 20.328 13.75 11.086 1 90.06 14 SER B C 1
ATOM 1700 O O . SER B 1 14 ? 19.297 13.281 11.547 1 90.06 14 SER B O 1
ATOM 1702 N N . ILE B 1 15 ? 20.438 14.961 10.5 1 93.81 15 ILE B N 1
ATOM 1703 C CA . ILE B 1 15 ? 19.266 15.82 10.461 1 93.81 15 ILE B CA 1
ATOM 1704 C C . ILE B 1 15 ? 18.234 15.242 9.5 1 93.81 15 ILE B C 1
ATOM 1706 O O . ILE B 1 15 ? 17.031 15.234 9.789 1 93.81 15 ILE B O 1
ATOM 1710 N N . VAL B 1 16 ? 18.719 14.734 8.383 1 96 16 VAL B N 1
ATOM 1711 C CA . VAL B 1 16 ? 17.828 14.117 7.402 1 96 16 VAL B CA 1
ATOM 1712 C C . VAL B 1 16 ? 17.141 12.898 8.016 1 96 16 VAL B C 1
ATOM 1714 O O . VAL B 1 16 ? 15.961 12.664 7.789 1 96 16 VAL B O 1
ATOM 1717 N N . ASP B 1 17 ? 17.875 12.172 8.859 1 94.88 17 ASP B N 1
ATOM 1718 C CA . ASP B 1 17 ? 17.312 11 9.523 1 94.88 17 ASP B CA 1
ATOM 1719 C C . ASP B 1 17 ? 16.234 11.406 10.523 1 94.88 17 ASP B C 1
ATOM 1721 O O . ASP B 1 17 ? 15.195 10.742 10.633 1 94.88 17 ASP B O 1
ATOM 1725 N N . VAL B 1 18 ? 16.5 12.43 11.203 1 95.81 18 VAL B N 1
ATOM 1726 C CA . VAL B 1 18 ? 15.516 12.922 12.164 1 95.81 18 VAL B CA 1
ATOM 1727 C C . VAL B 1 18 ? 14.281 13.438 11.422 1 95.81 18 VAL B C 1
ATOM 1729 O O . VAL B 1 18 ? 13.148 13.148 11.812 1 95.81 18 VAL B O 1
ATOM 1732 N N . ALA B 1 19 ? 14.523 14.203 10.352 1 96.94 19 ALA B N 1
ATOM 1733 C CA . ALA B 1 19 ? 13.414 14.695 9.539 1 96.94 19 ALA B CA 1
ATOM 1734 C C . ALA B 1 19 ? 12.602 13.539 8.953 1 96.94 19 ALA B C 1
ATOM 1736 O O . ALA B 1 19 ? 11.375 13.633 8.844 1 96.94 19 ALA B O 1
ATOM 1737 N N . MET B 1 20 ? 13.273 12.5 8.57 1 96.12 20 MET B N 1
ATOM 1738 C CA . MET B 1 20 ? 12.617 11.312 8.039 1 96.12 20 MET B CA 1
ATOM 1739 C C . MET B 1 20 ? 11.609 10.75 9.039 1 96.12 20 MET B C 1
ATOM 1741 O O . MET B 1 20 ? 10.469 10.461 8.688 1 96.12 20 MET B O 1
ATOM 1745 N N . LYS B 1 21 ? 12.016 10.656 10.25 1 94 21 LYS B N 1
ATOM 1746 C CA . LYS B 1 21 ? 11.125 10.156 11.289 1 94 21 LYS B CA 1
ATOM 1747 C C . LYS B 1 21 ? 9.938 11.102 11.492 1 94 21 LYS B C 1
ATOM 1749 O O . LYS B 1 21 ? 8.812 10.648 11.688 1 94 21 LYS B O 1
ATOM 1754 N N . THR B 1 22 ? 10.203 12.398 11.414 1 94.94 22 THR B N 1
ATOM 1755 C CA . THR B 1 22 ? 9.156 13.398 11.602 1 94.94 22 THR B CA 1
ATOM 1756 C C . THR B 1 22 ? 8.117 13.305 10.492 1 94.94 22 THR B C 1
ATOM 1758 O O . THR B 1 22 ? 6.914 13.305 10.766 1 94.94 22 THR B O 1
ATOM 1761 N N . PHE B 1 23 ? 8.617 13.188 9.219 1 95 23 PHE B N 1
ATOM 1762 C CA . PHE B 1 23 ? 7.711 13.039 8.086 1 95 23 PHE B CA 1
ATOM 1763 C C . PHE B 1 23 ? 6.973 11.711 8.148 1 95 23 PHE B C 1
ATOM 1765 O O . PHE B 1 23 ? 5.812 11.609 7.746 1 95 23 PHE B O 1
ATOM 1772 N N . TRP B 1 24 ? 7.633 10.703 8.672 1 92.81 24 TRP B N 1
ATOM 1773 C CA . TRP B 1 24 ? 7.062 9.359 8.773 1 92.81 24 TRP B CA 1
ATOM 1774 C C . TRP B 1 24 ? 5.871 9.352 9.727 1 92.81 24 TRP B C 1
ATOM 1776 O O . TRP B 1 24 ? 4.84 8.734 9.43 1 92.81 24 TRP B O 1
ATOM 1786 N N . ILE B 1 25 ? 5.977 10.055 10.773 1 88.81 25 ILE B N 1
ATOM 1787 C CA . ILE B 1 25 ? 4.977 10.062 11.836 1 88.81 25 ILE B CA 1
ATOM 1788 C C . ILE B 1 25 ? 3.797 10.938 11.438 1 88.81 25 ILE B C 1
ATOM 1790 O O . ILE B 1 25 ? 2.639 10.555 11.602 1 88.81 25 ILE B O 1
ATOM 1794 N N . ASN B 1 26 ? 4.074 12.07 10.781 1 89.06 26 ASN B N 1
ATOM 1795 C CA . ASN B 1 26 ? 3.035 13.078 10.602 1 89.06 26 ASN B CA 1
ATOM 1796 C C . ASN B 1 26 ? 2.479 13.055 9.18 1 89.06 26 ASN B C 1
ATOM 1798 O O . ASN B 1 26 ? 1.396 13.586 8.922 1 89.06 26 ASN B O 1
ATOM 1802 N N . GLY B 1 27 ? 3.211 12.414 8.25 1 91.19 27 GLY B N 1
ATOM 1803 C CA . GLY B 1 27 ? 2.926 12.672 6.848 1 91.19 27 GLY B CA 1
ATOM 1804 C C . GLY B 1 27 ? 3.422 14.023 6.371 1 91.19 27 GLY B C 1
ATOM 1805 O O . GLY B 1 27 ? 3.869 14.844 7.176 1 91.19 27 GLY B O 1
ATOM 1806 N N . TYR B 1 28 ? 3.367 14.203 5.086 1 93.69 28 TYR B N 1
ATOM 1807 C CA . TYR B 1 28 ? 3.848 15.469 4.547 1 93.69 28 TYR B CA 1
ATOM 1808 C C . TYR B 1 28 ? 2.91 16.609 4.922 1 93.69 28 TYR B C 1
ATOM 1810 O O . TYR B 1 28 ? 3.354 17.641 5.426 1 93.69 28 TYR B O 1
ATOM 1818 N N . GLU B 1 29 ? 1.645 16.438 4.688 1 87.31 29 GLU B N 1
ATOM 1819 C CA . GLU B 1 29 ? 0.675 17.5 4.922 1 87.31 29 GLU B CA 1
ATOM 1820 C C . GLU B 1 29 ? 0.518 17.781 6.414 1 87.31 29 GLU B C 1
ATOM 1822 O O . GLU B 1 29 ? 0.316 18.938 6.812 1 87.31 29 GLU B O 1
ATOM 1827 N N . GLY B 1 30 ? 0.682 16.797 7.223 1 88.62 30 GLY B N 1
ATOM 1828 C CA . GLY B 1 30 ? 0.496 16.953 8.656 1 88.62 30 GLY B CA 1
ATOM 1829 C C . GLY B 1 30 ? 1.736 17.453 9.375 1 88.62 30 GLY B C 1
ATOM 1830 O O . GLY B 1 30 ? 1.677 17.828 10.547 1 88.62 30 GLY B O 1
ATOM 1831 N N . CYS B 1 31 ? 2.795 17.469 8.633 1 93.44 31 CYS B N 1
ATOM 1832 C CA . CYS B 1 31 ? 4.059 17.891 9.211 1 93.44 31 CYS B CA 1
ATOM 1833 C C . CYS B 1 31 ? 4.266 19.391 9.023 1 93.44 31 CYS B C 1
ATOM 1835 O O . CYS B 1 31 ? 4.316 19.875 7.887 1 93.44 31 CYS B O 1
ATOM 1837 N N . SER B 1 32 ? 4.445 20.141 10.117 1 93.88 32 SER B N 1
ATOM 1838 C CA . SER B 1 32 ? 4.703 21.578 10.047 1 93.88 32 SER B CA 1
ATOM 1839 C C . SER B 1 32 ? 6.195 21.875 10.18 1 93.88 32 SER B C 1
ATOM 1841 O O . SER B 1 32 ? 6.973 21.016 10.586 1 93.88 32 SER B O 1
ATOM 1843 N N . THR B 1 33 ? 6.52 23.047 9.781 1 96.44 33 THR B N 1
ATOM 1844 C CA . THR B 1 33 ? 7.879 23.516 10 1 96.44 33 THR B CA 1
ATOM 1845 C C . THR B 1 33 ? 8.242 23.469 11.484 1 96.44 33 THR B C 1
ATOM 1847 O O . THR B 1 33 ? 9.375 23.156 11.844 1 96.44 33 THR B O 1
ATOM 1850 N N . GLN B 1 34 ? 7.293 23.75 12.328 1 96.19 34 GLN B N 1
ATOM 1851 C CA . GLN B 1 34 ? 7.523 23.703 13.766 1 96.19 34 GLN B CA 1
ATOM 1852 C C . GLN B 1 34 ? 7.863 22.297 14.227 1 96.19 34 GLN B C 1
ATOM 1854 O O . GLN B 1 34 ? 8.734 22.109 15.078 1 96.19 34 GLN B O 1
ATOM 1859 N N . ASN B 1 35 ? 7.172 21.25 13.711 1 96.31 35 ASN B N 1
ATOM 1860 C CA . ASN B 1 35 ? 7.508 19.859 14 1 96.31 35 ASN B CA 1
ATOM 1861 C C . ASN B 1 35 ? 8.953 19.547 13.648 1 96.31 35 ASN B C 1
ATOM 1863 O O . ASN B 1 35 ? 9.68 18.953 14.445 1 96.31 35 ASN B O 1
ATOM 1867 N N . LEU B 1 36 ? 9.344 19.984 12.43 1 97.31 36 LEU B N 1
ATOM 1868 C CA . LEU B 1 36 ? 10.688 19.719 11.93 1 97.31 36 LEU B CA 1
ATOM 1869 C C . LEU B 1 36 ? 11.734 20.422 12.789 1 97.31 36 LEU B C 1
ATOM 1871 O O . LEU B 1 36 ? 12.75 19.828 13.148 1 97.31 36 LEU B O 1
ATOM 1875 N N . CYS B 1 37 ? 11.438 21.688 13.141 1 97.12 37 CYS B N 1
ATOM 1876 C CA . CYS B 1 37 ? 12.367 22.453 13.969 1 97.12 37 CYS B CA 1
ATOM 1877 C C . CYS B 1 37 ? 12.508 21.828 15.352 1 97.12 37 CYS B C 1
ATOM 1879 O O . CYS B 1 37 ? 13.617 21.641 15.844 1 97.12 37 CYS B O 1
ATOM 1881 N N . SER B 1 38 ? 11.422 21.5 15.93 1 97.19 38 SER B N 1
ATOM 1882 C CA . SER B 1 38 ? 11.414 20.906 17.266 1 97.19 38 SER B CA 1
ATOM 1883 C C . SER B 1 38 ? 12.188 19.594 17.281 1 97.19 38 SER B C 1
ATOM 1885 O O . SER B 1 38 ? 12.992 19.359 18.188 1 97.19 38 SER B O 1
ATOM 1887 N N . ASP B 1 39 ? 12.039 18.766 16.344 1 95.88 39 ASP B N 1
ATOM 1888 C CA . ASP B 1 39 ? 12.641 17.438 16.344 1 95.88 39 ASP B CA 1
ATOM 1889 C C . ASP B 1 39 ? 14.117 17.5 15.969 1 95.88 39 ASP B C 1
ATOM 1891 O O . ASP B 1 39 ? 14.93 16.719 16.484 1 95.88 39 ASP B O 1
ATOM 1895 N N . THR B 1 40 ? 14.469 18.391 15.078 1 95.12 40 THR B N 1
ATOM 1896 C CA . THR B 1 40 ? 15.852 18.469 14.609 1 95.12 40 THR B CA 1
ATOM 1897 C C . THR B 1 40 ? 16.688 19.312 15.547 1 95.12 40 THR B C 1
ATOM 1899 O O . THR B 1 40 ? 17.922 19.266 15.508 1 95.12 40 THR B O 1
ATOM 1902 N N . GLY B 1 41 ? 16.016 20.234 16.25 1 94.56 41 GLY B N 1
ATOM 1903 C CA . GLY B 1 41 ? 16.703 21.156 17.125 1 94.56 41 GLY B CA 1
ATOM 1904 C C . GLY B 1 41 ? 17.234 22.375 16.406 1 94.56 41 GLY B C 1
ATOM 1905 O O . GLY B 1 41 ? 18.016 23.156 16.969 1 94.56 41 GLY B O 1
ATOM 1906 N N . LEU B 1 42 ? 16.797 22.531 15.211 1 94.75 42 LEU B N 1
ATOM 1907 C CA . LEU B 1 42 ? 17.234 23.688 14.414 1 94.75 42 LEU B CA 1
ATOM 1908 C C . LEU B 1 42 ? 16.125 24.734 14.352 1 94.75 42 LEU B C 1
ATOM 1910 O O . LEU B 1 42 ? 14.938 24.391 14.32 1 94.75 42 LEU B O 1
ATOM 1914 N N . GLY B 1 43 ? 16.594 25.984 14.328 1 94.31 43 GLY B N 1
ATOM 1915 C CA . GLY B 1 43 ? 15.625 27.031 14.008 1 94.31 43 GLY B CA 1
ATOM 1916 C C . GLY B 1 43 ? 15.195 27.016 12.555 1 94.31 43 GLY B C 1
ATOM 1917 O O . GLY B 1 43 ? 15.852 26.422 11.711 1 94.31 43 GLY B O 1
ATOM 1918 N N . LYS B 1 44 ? 14.07 27.641 12.25 1 94.94 44 LYS B N 1
ATOM 1919 C CA . LYS B 1 44 ? 13.5 27.672 10.906 1 94.94 44 LYS B CA 1
ATOM 1920 C C . LYS B 1 44 ? 14.516 28.188 9.891 1 94.94 44 LYS B C 1
ATOM 1922 O O . LYS B 1 44 ? 14.695 27.594 8.82 1 94.94 44 LYS B O 1
ATOM 1927 N N . GLY B 1 45 ? 15.18 29.25 10.195 1 94.19 45 GLY B N 1
ATOM 1928 C CA . GLY B 1 45 ? 16.172 29.812 9.297 1 94.19 45 GLY B CA 1
ATOM 1929 C C . GLY B 1 45 ? 17.312 28.875 8.992 1 94.19 45 GLY B C 1
ATOM 1930 O O . GLY B 1 45 ? 17.688 28.688 7.832 1 94.19 45 GLY B O 1
ATOM 1931 N N . SER B 1 46 ? 17.875 28.297 9.945 1 93.69 46 SER B N 1
ATOM 1932 C CA . SER B 1 46 ? 18.984 27.344 9.797 1 93.69 46 SER B CA 1
ATOM 1933 C C . SER B 1 46 ? 18.562 26.125 8.984 1 93.69 46 SER B C 1
ATOM 1935 O O . SER B 1 46 ? 19.297 25.656 8.117 1 93.69 46 SER B O 1
ATOM 1937 N N . LEU B 1 47 ? 17.359 25.609 9.312 1 95.19 47 LEU B N 1
ATOM 1938 C CA . LEU B 1 47 ? 16.828 24.438 8.648 1 95.19 47 LEU B CA 1
ATOM 1939 C C . LEU B 1 47 ? 16.719 24.656 7.145 1 95.19 47 LEU B C 1
ATOM 1941 O O . LEU B 1 47 ? 17.25 23.875 6.352 1 95.19 47 LEU B O 1
ATOM 1945 N N . TYR B 1 48 ? 16.156 25.766 6.754 1 93.94 48 TYR B N 1
ATOM 1946 C CA . TYR B 1 48 ? 15.836 25.938 5.34 1 93.94 48 TYR B CA 1
ATOM 1947 C C . TYR B 1 48 ? 17 26.609 4.602 1 93.94 48 TYR B C 1
ATOM 1949 O O . TYR B 1 48 ? 17.078 26.547 3.373 1 93.94 48 TYR B O 1
ATOM 1957 N N . ASN B 1 49 ? 17.953 27.25 5.344 1 94.31 49 ASN B N 1
ATOM 1958 C CA . ASN B 1 49 ? 19.203 27.672 4.723 1 94.31 49 ASN B CA 1
ATOM 1959 C C . ASN B 1 49 ? 20.047 26.469 4.316 1 94.31 49 ASN B C 1
ATOM 1961 O O . ASN B 1 49 ? 20.766 26.531 3.314 1 94.31 49 ASN B O 1
ATOM 1965 N N . THR B 1 50 ? 19.922 25.516 5.098 1 93.06 50 THR B N 1
ATOM 1966 C CA . THR B 1 50 ? 20.719 24.312 4.875 1 93.06 50 THR B CA 1
ATOM 1967 C C . THR B 1 50 ? 20.031 23.375 3.883 1 93.06 50 THR B C 1
ATOM 1969 O O . THR B 1 50 ? 20.672 22.797 3.012 1 93.06 50 THR B O 1
ATOM 1972 N N . PHE B 1 51 ? 18.656 23.266 3.957 1 95.75 51 PHE B N 1
ATOM 1973 C CA . PHE B 1 51 ? 18 22.203 3.227 1 95.75 51 PHE B CA 1
ATOM 1974 C C . PHE B 1 51 ? 17.031 22.766 2.197 1 95.75 51 PHE B C 1
ATOM 1976 O O . PHE B 1 51 ? 16.422 22.016 1.428 1 95.75 51 PHE B O 1
ATOM 1983 N N . GLY B 1 52 ? 16.938 24.094 2.166 1 95.06 52 GLY B N 1
ATOM 1984 C CA . GLY B 1 52 ? 16.062 24.734 1.205 1 95.06 52 GLY B CA 1
ATOM 1985 C C . GLY B 1 52 ? 14.672 25.016 1.753 1 95.06 52 GLY B C 1
ATOM 1986 O O . GLY B 1 52 ? 14.492 25.906 2.576 1 95.06 52 GLY B O 1
ATOM 1987 N N . SER B 1 53 ? 13.711 24.25 1.425 1 96.69 53 SER B N 1
ATOM 1988 C CA . SER B 1 53 ? 12.312 24.328 1.854 1 96.69 53 SER B CA 1
ATOM 1989 C C . SER B 1 53 ? 11.836 23.016 2.445 1 96.69 53 SER B C 1
ATOM 1991 O O . SER B 1 53 ? 12.562 22.016 2.426 1 96.69 53 SER B O 1
ATOM 1993 N N . LYS B 1 54 ? 10.664 23.016 2.977 1 96.88 54 LYS B N 1
ATOM 1994 C CA . LYS B 1 54 ? 10.062 21.766 3.455 1 96.88 54 LYS B CA 1
ATOM 1995 C C . LYS B 1 54 ? 10.031 20.719 2.354 1 96.88 54 LYS B C 1
ATOM 1997 O O . LYS B 1 54 ? 10.367 19.547 2.592 1 96.88 54 LYS B O 1
ATOM 2002 N N . HIS B 1 55 ? 9.625 21.188 1.153 1 97.94 55 HIS B N 1
ATOM 2003 C CA . HIS B 1 55 ? 9.5 20.281 0.013 1 97.94 55 HIS B CA 1
ATOM 2004 C C . HIS B 1 55 ? 10.859 19.734 -0.403 1 97.94 55 HIS B C 1
ATOM 2006 O O . HIS B 1 55 ? 10.984 18.547 -0.714 1 97.94 55 HIS B O 1
ATOM 2012 N N . GLU B 1 56 ? 11.883 20.516 -0.394 1 97.81 56 GLU B N 1
ATOM 2013 C CA . GLU B 1 56 ? 13.234 20.078 -0.735 1 97.81 56 GLU B CA 1
ATOM 2014 C C . GLU B 1 56 ? 13.789 19.125 0.318 1 97.81 56 GLU B C 1
ATOM 2016 O O . GLU B 1 56 ? 14.484 18.156 -0.014 1 97.81 56 GLU B O 1
ATOM 2021 N N . LEU B 1 57 ? 13.562 19.5 1.604 1 97.69 57 LEU B N 1
ATOM 2022 C CA . LEU B 1 57 ? 13.977 18.594 2.674 1 97.69 57 LEU B CA 1
ATOM 2023 C C . LEU B 1 57 ? 13.273 17.234 2.543 1 97.69 57 LEU B C 1
ATOM 2025 O O . LEU B 1 57 ? 13.891 16.188 2.746 1 97.69 57 LEU B O 1
ATOM 2029 N N . TYR B 1 58 ? 12 17.266 2.205 1 98.31 58 TYR B N 1
ATOM 2030 C CA . TYR B 1 58 ? 11.234 16.047 2 1 98.31 58 TYR B CA 1
ATOM 2031 C C . TYR B 1 58 ? 11.828 15.211 0.869 1 98.31 58 TYR B C 1
ATOM 2033 O O . TYR B 1 58 ? 11.922 13.984 0.976 1 98.31 58 TYR B O 1
ATOM 2041 N N . LYS B 1 59 ? 12.227 15.852 -0.203 1 98.5 59 LYS B N 1
ATOM 2042 C CA . LYS B 1 59 ? 12.891 15.172 -1.313 1 98.5 59 LYS B CA 1
ATOM 2043 C C . LYS B 1 59 ? 14.141 14.438 -0.841 1 98.5 59 LYS B C 1
ATOM 2045 O O . LYS B 1 59 ? 14.344 13.266 -1.172 1 98.5 59 LYS B O 1
ATOM 2050 N N . GLN B 1 60 ? 14.906 15.102 -0.084 1 97.94 60 GLN B N 1
ATOM 2051 C CA . GLN B 1 60 ? 16.141 14.508 0.42 1 97.94 60 GLN B CA 1
ATOM 2052 C C . GLN B 1 60 ? 15.844 13.305 1.314 1 97.94 60 GLN B C 1
ATOM 2054 O O . GLN B 1 60 ? 16.562 12.305 1.269 1 97.94 60 GLN B O 1
ATOM 2059 N N . VAL B 1 61 ? 14.844 13.422 2.133 1 97.94 61 VAL B N 1
ATOM 2060 C CA . VAL B 1 61 ? 14.406 12.336 3.01 1 97.94 61 VAL B CA 1
ATOM 2061 C C . VAL B 1 61 ? 13.992 11.133 2.172 1 97.94 61 VAL B C 1
ATOM 2063 O O . VAL B 1 61 ? 14.445 10.016 2.416 1 97.94 61 VAL B O 1
ATOM 2066 N N . LEU B 1 62 ? 13.188 11.336 1.149 1 98.44 62 LEU B N 1
ATOM 2067 C CA . LEU B 1 62 ? 12.68 10.25 0.323 1 98.44 62 LEU B CA 1
ATOM 2068 C C . LEU B 1 62 ? 13.797 9.617 -0.495 1 98.44 62 LEU B C 1
ATOM 2070 O O . LEU B 1 62 ? 13.836 8.391 -0.669 1 98.44 62 LEU B O 1
ATOM 2074 N N . GLU B 1 63 ? 14.68 10.469 -1.009 1 98.38 63 GLU B N 1
ATOM 2075 C CA . GLU B 1 63 ? 15.812 9.953 -1.772 1 98.38 63 GLU B CA 1
ATOM 2076 C C . GLU B 1 63 ? 16.719 9.078 -0.904 1 98.38 63 GLU B C 1
ATOM 2078 O O . GLU B 1 63 ? 17.172 8.016 -1.342 1 98.38 63 GLU B O 1
ATOM 2083 N N . ARG B 1 64 ? 16.938 9.562 0.302 1 97.12 64 ARG B N 1
ATOM 2084 C CA . ARG B 1 64 ? 17.75 8.773 1.22 1 97.12 64 ARG B CA 1
ATOM 2085 C C . ARG B 1 64 ? 17.094 7.445 1.552 1 97.12 64 ARG B C 1
ATOM 2087 O O . ARG B 1 64 ? 17.734 6.402 1.555 1 97.12 64 ARG B O 1
ATOM 2094 N N . TYR B 1 65 ? 15.844 7.465 1.889 1 96.81 65 TYR B N 1
ATOM 2095 C CA . TYR B 1 65 ? 15.094 6.25 2.184 1 96.81 65 TYR B CA 1
ATOM 2096 C C . TYR B 1 65 ? 15.133 5.285 1.003 1 96.81 65 TYR B C 1
ATOM 2098 O O . TYR B 1 65 ? 15.344 4.082 1.182 1 96.81 65 TYR B O 1
ATOM 2106 N N . HIS B 1 66 ? 14.906 5.828 -0.2 1 97.81 66 HIS B N 1
ATOM 2107 C CA . HIS B 1 66 ? 14.953 5.055 -1.437 1 97.81 66 HIS B CA 1
ATOM 2108 C C . HIS B 1 66 ? 16.312 4.402 -1.621 1 97.81 66 HIS B C 1
ATOM 2110 O O . HIS B 1 66 ? 16.406 3.199 -1.88 1 97.81 66 HIS B O 1
ATOM 2116 N N . GLU B 1 67 ? 17.359 5.18 -1.501 1 97.81 67 GLU B N 1
ATOM 2117 C CA . GLU B 1 67 ? 18.719 4.703 -1.759 1 97.81 67 GLU B CA 1
ATOM 2118 C C . GLU B 1 67 ? 19.094 3.586 -0.793 1 97.81 67 GLU B C 1
ATOM 2120 O O . GLU B 1 67 ? 19.656 2.566 -1.205 1 97.81 67 GLU B O 1
ATOM 2125 N N . ASN B 1 68 ? 18.75 3.771 0.499 1 95.94 68 ASN B N 1
ATOM 2126 C CA . ASN B 1 68 ? 19.016 2.734 1.488 1 95.94 68 ASN B CA 1
ATOM 2127 C C . ASN B 1 68 ? 18.203 1.479 1.222 1 95.94 68 ASN B C 1
ATOM 2129 O O . ASN B 1 68 ? 18.719 0.363 1.285 1 95.94 68 ASN B O 1
ATOM 2133 N N . GLY B 1 69 ? 16.984 1.662 0.921 1 96.38 69 GLY B N 1
ATOM 2134 C CA . GLY B 1 69 ? 16.078 0.546 0.676 1 96.38 69 GLY B CA 1
ATOM 2135 C C . GLY B 1 69 ? 16.484 -0.294 -0.52 1 96.38 69 GLY B C 1
ATOM 2136 O O . GLY B 1 69 ? 16.594 -1.519 -0.418 1 96.38 69 GLY B O 1
ATOM 2137 N N . IL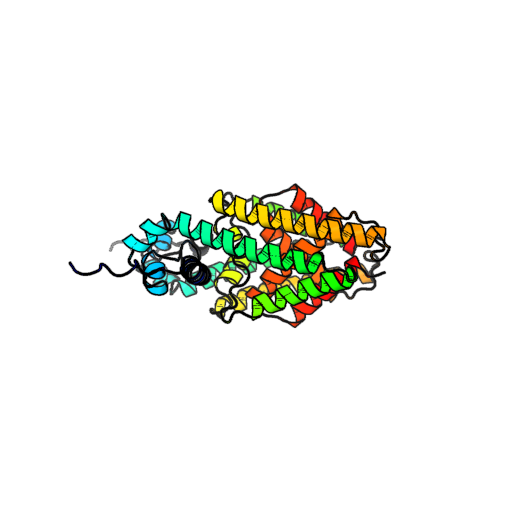E B 1 70 ? 16.719 0.404 -1.659 1 98.19 70 ILE B N 1
ATOM 2138 C CA . ILE B 1 70 ? 17.016 -0.317 -2.893 1 98.19 70 ILE B CA 1
ATOM 2139 C C . ILE B 1 70 ? 18.359 -1.019 -2.771 1 98.19 70 ILE B C 1
ATOM 2141 O O . ILE B 1 70 ? 18.562 -2.109 -3.314 1 98.19 70 ILE B O 1
ATOM 2145 N N . ARG B 1 71 ? 19.312 -0.378 -2.084 1 98 71 ARG B N 1
ATOM 2146 C CA . ARG B 1 71 ? 20.594 -1.013 -1.833 1 98 71 ARG B CA 1
ATOM 2147 C C . ARG B 1 71 ? 20.422 -2.322 -1.071 1 98 71 ARG B C 1
ATOM 2149 O O . ARG B 1 71 ? 20.922 -3.367 -1.501 1 98 71 ARG B O 1
ATOM 2156 N N . ASP B 1 72 ? 19.688 -2.342 0.044 1 97.38 72 ASP B N 1
ATOM 2157 C CA . ASP B 1 72 ? 19.469 -3.525 0.869 1 97.38 72 ASP B CA 1
ATOM 2158 C C . ASP B 1 72 ? 18.703 -4.594 0.1 1 97.38 72 ASP B C 1
ATOM 2160 O O . ASP B 1 72 ? 19.016 -5.781 0.187 1 97.38 72 ASP B O 1
ATOM 2164 N N . GLN B 1 73 ? 17.719 -4.203 -0.623 1 98.31 73 GLN B N 1
ATOM 2165 C CA . GLN B 1 73 ? 16.891 -5.117 -1.4 1 98.31 73 GLN B CA 1
ATOM 2166 C C . GLN B 1 73 ? 17.703 -5.816 -2.484 1 98.31 73 GLN B C 1
ATOM 2168 O O . GLN B 1 73 ? 17.609 -7.031 -2.652 1 98.31 73 GLN B O 1
ATOM 2173 N N . LYS B 1 74 ? 18.516 -5.043 -3.197 1 98.56 74 LYS B N 1
ATOM 2174 C CA . LYS B 1 74 ? 19.344 -5.629 -4.246 1 98.56 74 LYS B CA 1
ATOM 2175 C C . LYS B 1 74 ? 20.391 -6.582 -3.662 1 98.56 74 LYS B C 1
ATOM 2177 O O . LYS B 1 74 ? 20.703 -7.609 -4.266 1 98.56 74 LYS B O 1
ATOM 2182 N N . GLU B 1 75 ? 20.922 -6.207 -2.516 1 98.38 75 GLU B N 1
ATOM 2183 C CA . GLU B 1 75 ? 21.891 -7.09 -1.857 1 98.38 75 GLU B CA 1
ATOM 2184 C C . GLU B 1 75 ? 21.281 -8.461 -1.587 1 98.38 75 GLU B C 1
ATOM 2186 O O . GLU B 1 75 ? 21.938 -9.484 -1.757 1 98.38 75 GLU B O 1
ATOM 2191 N N . ILE B 1 76 ? 20.047 -8.547 -1.157 1 98.62 76 ILE B N 1
ATOM 2192 C CA . ILE B 1 76 ? 19.344 -9.797 -0.881 1 98.62 76 ILE B CA 1
ATOM 2193 C C . ILE B 1 76 ? 19.109 -10.555 -2.186 1 98.62 76 ILE B C 1
ATOM 2195 O O . ILE B 1 76 ? 19.375 -11.75 -2.277 1 98.62 76 ILE B O 1
ATOM 2199 N N . LEU B 1 77 ? 18.641 -9.836 -3.229 1 98.75 77 LEU B N 1
ATOM 2200 C CA . LEU B 1 77 ? 18.188 -10.453 -4.473 1 98.75 77 LEU B CA 1
ATOM 2201 C C . LEU B 1 77 ? 19.375 -10.922 -5.305 1 98.75 77 LEU B C 1
ATOM 2203 O O . LEU B 1 77 ? 19.234 -11.797 -6.16 1 98.75 77 LEU B O 1
ATOM 2207 N N . GLU B 1 78 ? 20.562 -10.367 -5.055 1 98.12 78 GLU B N 1
ATOM 2208 C CA . GLU B 1 78 ? 21.75 -10.688 -5.844 1 98.12 78 GLU B CA 1
ATOM 2209 C C . GLU B 1 78 ? 22.672 -11.641 -5.086 1 98.12 78 GLU B C 1
ATOM 2211 O O . GLU B 1 78 ? 23.766 -11.977 -5.566 1 98.12 78 GLU B O 1
ATOM 2216 N N . ASN B 1 79 ? 22.25 -12.016 -3.91 1 97.69 79 ASN B N 1
ATOM 2217 C CA . ASN B 1 79 ? 23.031 -12.969 -3.123 1 97.69 79 ASN B CA 1
ATOM 2218 C C . ASN B 1 79 ? 23.266 -14.273 -3.879 1 97.69 79 ASN B C 1
ATOM 2220 O O . ASN B 1 79 ? 22.359 -14.773 -4.551 1 97.69 79 ASN B O 1
ATOM 2224 N N . PRO B 1 80 ? 24.484 -14.891 -3.781 1 97.19 80 PRO B N 1
ATOM 2225 C CA . PRO B 1 80 ? 24.781 -16.125 -4.523 1 97.19 80 PRO B CA 1
ATOM 2226 C C . PRO B 1 80 ? 24.25 -17.375 -3.828 1 97.19 80 PRO B C 1
ATOM 2228 O O . PRO B 1 80 ? 25.016 -18.25 -3.459 1 97.19 80 PRO B O 1
ATOM 2231 N N . ILE B 1 81 ? 22.938 -17.484 -3.6 1 98.19 81 ILE B N 1
ATOM 2232 C CA . ILE B 1 81 ? 22.172 -18.625 -3.092 1 98.19 81 ILE B CA 1
ATOM 2233 C C . ILE B 1 81 ? 21.016 -18.938 -4.027 1 98.19 81 ILE B C 1
ATOM 2235 O O . ILE B 1 81 ? 20.922 -18.375 -5.117 1 98.19 81 ILE B O 1
ATOM 2239 N N . SER B 1 82 ? 20.203 -19.891 -3.678 1 98.44 82 SER B N 1
ATOM 2240 C CA . SER B 1 82 ? 19.141 -20.281 -4.578 1 98.44 82 SER B CA 1
ATOM 2241 C C . SER B 1 82 ? 18.125 -19.156 -4.758 1 98.44 82 SER B C 1
ATOM 2243 O O . SER B 1 82 ? 17.953 -18.328 -3.865 1 98.44 82 SER B O 1
ATOM 2245 N N . VAL B 1 83 ? 17.469 -19.078 -5.879 1 98.56 83 VAL B N 1
ATOM 2246 C CA . VAL B 1 83 ? 16.438 -18.094 -6.176 1 98.56 83 VAL B CA 1
ATOM 2247 C C . VAL B 1 83 ? 15.344 -18.156 -5.117 1 98.56 83 VAL B C 1
ATOM 2249 O O . VAL B 1 83 ? 14.875 -17.125 -4.637 1 98.56 83 VAL B O 1
ATOM 2252 N N . LYS B 1 84 ? 14.953 -19.391 -4.742 1 98.44 84 LYS B N 1
ATOM 2253 C CA . LYS B 1 84 ? 13.914 -19.578 -3.736 1 98.44 84 LYS B CA 1
ATOM 2254 C C . LYS B 1 84 ? 14.32 -18.969 -2.402 1 98.44 84 LYS B C 1
ATOM 2256 O O . LYS B 1 84 ? 13.523 -18.281 -1.759 1 98.44 84 LYS B O 1
ATOM 2261 N N . GLU B 1 85 ? 15.562 -19.172 -1.997 1 98.5 85 GLU B N 1
ATOM 2262 C CA . GLU B 1 85 ? 16.062 -18.625 -0.74 1 98.5 85 GLU B CA 1
ATOM 2263 C C . GLU B 1 85 ? 16.141 -17.094 -0.803 1 98.5 85 GLU B C 1
ATOM 2265 O O . GLU B 1 85 ? 15.852 -16.422 0.179 1 98.5 85 GLU B O 1
ATOM 2270 N N . ARG B 1 86 ? 16.578 -16.578 -1.906 1 98.75 86 ARG B N 1
ATOM 2271 C CA . ARG B 1 86 ? 16.656 -15.133 -2.084 1 98.75 86 ARG B CA 1
ATOM 2272 C C . ARG B 1 86 ? 15.281 -14.492 -1.893 1 98.75 86 ARG B C 1
ATOM 2274 O O . ARG B 1 86 ? 15.148 -13.508 -1.16 1 98.75 86 ARG B O 1
ATOM 2281 N N . LEU B 1 87 ? 14.281 -15.062 -2.533 1 98.75 87 LEU B N 1
ATOM 2282 C CA . LEU B 1 87 ? 12.938 -14.5 -2.465 1 98.75 87 LEU B CA 1
ATOM 2283 C C . LEU B 1 87 ? 12.336 -14.688 -1.075 1 98.75 87 LEU B C 1
ATOM 2285 O O . LEU B 1 87 ? 11.641 -13.805 -0.571 1 98.75 87 LEU B O 1
ATOM 2289 N N . SER B 1 88 ? 12.609 -15.812 -0.43 1 98.44 88 SER B N 1
ATOM 2290 C CA . SER B 1 88 ? 12.195 -16.031 0.952 1 98.44 88 SER B CA 1
ATOM 2291 C C . SER B 1 88 ? 12.844 -15.016 1.889 1 98.44 88 SER B C 1
ATOM 2293 O O . SER B 1 88 ? 12.172 -14.453 2.758 1 98.44 88 SER B O 1
ATOM 2295 N N . ASN B 1 89 ? 14.133 -14.766 1.688 1 98.44 89 ASN B N 1
ATOM 2296 C CA . ASN B 1 89 ? 14.859 -13.797 2.496 1 98.44 89 ASN B CA 1
ATOM 2297 C C . ASN B 1 89 ? 14.336 -12.383 2.281 1 98.44 89 ASN B C 1
ATOM 2299 O O . ASN B 1 89 ? 14.336 -11.562 3.207 1 98.44 89 ASN B O 1
ATOM 2303 N N . PHE B 1 90 ? 13.875 -12.156 1.106 1 98.5 90 PHE B N 1
ATOM 2304 C CA . PHE B 1 90 ? 13.328 -10.852 0.779 1 98.5 90 PHE B CA 1
ATOM 2305 C C . PHE B 1 90 ? 12.07 -10.57 1.595 1 98.5 90 PHE B C 1
ATOM 2307 O O . PHE B 1 90 ? 11.93 -9.492 2.182 1 98.5 90 PHE B O 1
ATOM 2314 N N . PHE B 1 91 ? 11.188 -11.555 1.673 1 97.69 91 PHE B N 1
ATOM 2315 C CA . PHE B 1 91 ? 9.992 -11.43 2.494 1 97.69 91 PHE B CA 1
ATOM 2316 C C . PHE B 1 91 ? 10.359 -11.297 3.969 1 97.69 91 PHE B C 1
ATOM 2318 O O . PHE B 1 91 ? 9.766 -10.492 4.691 1 97.69 91 PHE B O 1
ATOM 2325 N N . ALA B 1 92 ? 11.312 -12.078 4.441 1 95.81 92 ALA B N 1
ATOM 2326 C CA . ALA B 1 92 ? 11.75 -12.031 5.836 1 95.81 92 ALA B CA 1
ATOM 2327 C C . ALA B 1 92 ? 12.289 -10.648 6.188 1 95.81 92 ALA B C 1
ATOM 2329 O O . ALA B 1 92 ? 12.023 -10.125 7.273 1 95.81 92 ALA B O 1
ATOM 2330 N N . TRP B 1 93 ? 13.023 -10.117 5.309 1 95.5 93 TRP B N 1
ATOM 2331 C CA . TRP B 1 93 ? 13.578 -8.773 5.48 1 95.5 93 TRP B CA 1
ATOM 2332 C C . TRP B 1 93 ? 12.469 -7.742 5.621 1 95.5 93 TRP B C 1
ATOM 2334 O O . TRP B 1 93 ? 12.539 -6.855 6.477 1 95.5 93 TRP B O 1
ATOM 2344 N N . ALA B 1 94 ? 11.477 -7.836 4.75 1 93.12 94 ALA B N 1
ATOM 2345 C CA . ALA B 1 94 ? 10.352 -6.91 4.801 1 93.12 94 ALA B CA 1
ATOM 2346 C C . ALA B 1 94 ? 9.633 -6.996 6.145 1 93.12 94 ALA B C 1
ATOM 2348 O O . ALA B 1 94 ? 9.25 -5.973 6.715 1 93.12 94 ALA B O 1
ATOM 2349 N N . LEU B 1 95 ? 9.391 -8.203 6.645 1 90.31 95 LEU B N 1
ATOM 2350 C CA . LEU B 1 95 ? 8.727 -8.414 7.926 1 90.31 95 LEU B CA 1
ATOM 2351 C C . LEU B 1 95 ? 9.539 -7.805 9.062 1 90.31 95 LEU B C 1
ATOM 2353 O O . LEU B 1 95 ? 8.969 -7.199 9.977 1 90.31 95 LEU B O 1
ATOM 2357 N N . GLU B 1 96 ? 10.828 -7.922 8.969 1 88 96 GLU B N 1
ATOM 2358 C CA . GLU B 1 96 ? 11.703 -7.367 10 1 88 96 GLU B CA 1
ATOM 2359 C C . GLU B 1 96 ? 11.695 -5.84 9.961 1 88 96 GLU B C 1
ATOM 2361 O O . GLU B 1 96 ? 11.672 -5.191 11.008 1 88 96 GLU B O 1
ATOM 2366 N N . GLU B 1 97 ? 11.711 -5.332 8.797 1 84.56 97 GLU B N 1
ATOM 2367 C CA . GLU B 1 97 ? 11.742 -3.883 8.617 1 84.56 97 GLU B CA 1
ATOM 2368 C C . GLU B 1 97 ? 10.453 -3.24 9.125 1 84.56 97 GLU B C 1
ATOM 2370 O O . GLU B 1 97 ? 10.477 -2.139 9.672 1 84.56 97 GLU B O 1
ATOM 2375 N N . ASP B 1 98 ? 9.414 -3.834 8.875 1 79 98 ASP B N 1
ATOM 2376 C CA . ASP B 1 98 ? 8.133 -3.252 9.258 1 79 98 ASP B CA 1
ATOM 2377 C C . ASP B 1 98 ? 7.895 -3.391 10.758 1 79 98 ASP B C 1
ATOM 2379 O O . ASP B 1 98 ? 7.199 -2.57 11.367 1 79 98 ASP B O 1
ATOM 2383 N N . PHE B 1 99 ? 8.492 -4.426 11.367 1 70.44 99 PHE B N 1
ATOM 2384 C CA . PHE B 1 99 ? 8.281 -4.66 12.789 1 70.44 99 PHE B CA 1
ATOM 2385 C C . PHE B 1 99 ? 9.367 -3.984 13.617 1 70.44 99 PHE B C 1
ATOM 2387 O O . PHE B 1 99 ? 9.242 -3.85 14.836 1 70.44 99 PHE B O 1
ATOM 2394 N N . LYS B 1 100 ? 10.469 -3.652 12.953 1 66.44 100 LYS B N 1
ATOM 2395 C CA . LYS B 1 100 ? 11.617 -3.053 13.633 1 66.44 100 LYS B CA 1
ATOM 2396 C C . LYS B 1 100 ? 11.25 -1.689 14.219 1 66.44 100 LYS B C 1
ATOM 2398 O O . LYS B 1 100 ? 11.805 -1.28 15.242 1 66.44 100 LYS B O 1
ATOM 2403 N N . HIS B 1 101 ? 10.43 -1.093 13.539 1 62.59 101 HIS B N 1
ATOM 2404 C CA . HIS B 1 101 ? 10.172 0.251 14.039 1 62.59 101 HIS B CA 1
ATOM 2405 C C . HIS B 1 101 ? 8.953 0.276 14.953 1 62.59 101 HIS B C 1
ATOM 2407 O O . HIS B 1 101 ? 7.957 -0.402 14.68 1 62.59 101 HIS B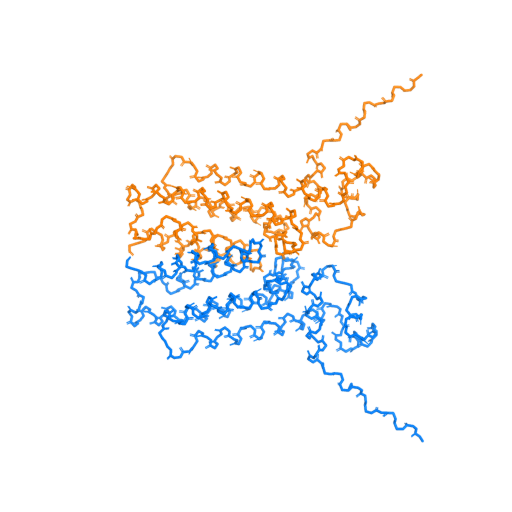 O 1
ATOM 2413 N N . THR B 1 102 ? 9.266 0.767 16.062 1 57.09 102 THR B N 1
ATOM 2414 C CA . THR B 1 102 ? 8.281 0.818 17.141 1 57.09 102 THR B CA 1
ATOM 2415 C C . THR B 1 102 ? 6.977 1.448 16.656 1 57.09 102 THR B C 1
ATOM 2417 O O . THR B 1 102 ? 5.902 1.131 17.156 1 57.09 102 THR B O 1
ATOM 2420 N N . ASP B 1 103 ? 7.215 2.283 15.672 1 67.5 103 ASP B N 1
ATOM 2421 C CA . ASP B 1 103 ? 6.012 3.033 15.328 1 67.5 103 ASP B CA 1
ATOM 2422 C C . ASP B 1 103 ? 5.238 2.344 14.203 1 67.5 103 ASP B C 1
ATOM 2424 O O . ASP B 1 103 ? 4.105 2.723 13.898 1 67.5 103 ASP B O 1
ATOM 2428 N N . HIS B 1 104 ? 5.738 1.253 13.695 1 70.44 104 HIS B N 1
ATOM 2429 C CA . HIS B 1 104 ? 5.062 0.394 12.727 1 70.44 104 HIS B CA 1
ATOM 2430 C C . HIS B 1 104 ? 4.375 1.218 11.641 1 70.44 104 HIS B C 1
ATOM 2432 O O . HIS B 1 104 ? 3.207 0.985 11.328 1 70.44 104 HIS B O 1
ATOM 2438 N N . LYS B 1 105 ? 5.148 2.199 11.148 1 85.25 105 LYS B N 1
ATOM 2439 C CA . LYS B 1 105 ? 4.539 3.107 10.18 1 85.25 105 LYS B CA 1
ATOM 2440 C C . LYS B 1 105 ? 4.645 2.559 8.766 1 85.25 105 LYS B C 1
ATOM 2442 O O . LYS B 1 105 ? 4.203 3.199 7.809 1 85.25 105 LYS B O 1
ATOM 2447 N N . GLY B 1 106 ? 5.219 1.371 8.656 1 91.12 106 GLY B N 1
ATOM 2448 C CA . GLY B 1 106 ? 5.32 0.764 7.34 1 91.12 106 GLY B CA 1
ATOM 2449 C C . GLY B 1 106 ? 6.324 1.455 6.441 1 91.12 106 GLY B C 1
ATOM 2450 O O . GLY B 1 106 ? 7.238 2.127 6.922 1 91.12 106 GLY B O 1
ATOM 2451 N N . CYS B 1 107 ? 6.246 1.23 5.199 1 94.12 107 CYS B N 1
ATOM 2452 C CA . CYS B 1 107 ? 7.191 1.74 4.211 1 94.12 107 CYS B CA 1
ATOM 2453 C C . CYS B 1 107 ? 6.926 3.211 3.914 1 94.12 107 CYS B C 1
ATOM 2455 O O . CYS B 1 107 ? 5.828 3.574 3.484 1 94.12 107 CYS B O 1
ATOM 2457 N N . LEU B 1 108 ? 7.906 4.051 4.031 1 95.44 108 LEU B N 1
ATOM 2458 C CA . LEU B 1 108 ? 7.754 5.488 3.826 1 95.44 108 LEU B CA 1
ATOM 2459 C C . LEU B 1 108 ? 7.43 5.797 2.369 1 95.44 108 LEU B C 1
ATOM 2461 O O . LEU B 1 108 ? 6.664 6.723 2.082 1 95.44 108 LEU B O 1
ATOM 2465 N N . LEU B 1 109 ? 8.008 5.047 1.434 1 96.88 109 LEU B N 1
ATOM 2466 C CA . LEU B 1 109 ? 7.773 5.32 0.021 1 96.88 109 LEU B CA 1
ATOM 2467 C C . LEU B 1 109 ? 6.348 4.949 -0.373 1 96.88 109 LEU B C 1
ATOM 2469 O O . LEU B 1 109 ? 5.742 5.613 -1.219 1 96.88 109 LEU B O 1
ATOM 2473 N N . ILE B 1 110 ? 5.801 3.842 0.176 1 96.62 110 ILE B N 1
ATOM 2474 C CA . ILE B 1 110 ? 4.402 3.508 -0.069 1 96.62 110 ILE B CA 1
ATOM 2475 C C . ILE B 1 110 ? 3.506 4.625 0.462 1 96.62 110 ILE B C 1
ATOM 2477 O O . ILE B 1 110 ? 2.621 5.109 -0.248 1 96.62 110 ILE B O 1
ATOM 2481 N N . ASN B 1 111 ? 3.799 5.062 1.701 1 95.06 111 ASN B N 1
ATOM 2482 C CA . ASN B 1 111 ? 3.02 6.129 2.318 1 95.06 111 ASN B CA 1
ATOM 2483 C C . ASN B 1 111 ? 3.07 7.41 1.492 1 95.06 111 ASN B C 1
ATOM 2485 O O . ASN B 1 111 ? 2.035 8.023 1.226 1 95.06 111 ASN B O 1
ATOM 2489 N N . ALA B 1 112 ? 4.305 7.801 1.097 1 96.38 112 ALA B N 1
ATOM 2490 C CA . ALA B 1 112 ? 4.496 9.016 0.312 1 96.38 112 ALA B CA 1
ATOM 2491 C C . ALA B 1 112 ? 3.789 8.922 -1.037 1 96.38 112 ALA B C 1
ATOM 2493 O O . ALA B 1 112 ? 3.182 9.891 -1.499 1 96.38 112 ALA B O 1
ATOM 2494 N N . GLY B 1 113 ? 3.904 7.758 -1.684 1 96 113 GLY B N 1
ATOM 2495 C CA . GLY B 1 113 ? 3.262 7.535 -2.969 1 96 113 GLY B CA 1
ATOM 2496 C C . GLY B 1 113 ? 1.753 7.684 -2.914 1 96 113 GLY B C 1
ATOM 2497 O O . GLY B 1 113 ? 1.161 8.375 -3.748 1 96 113 GLY B O 1
ATOM 2498 N N . LEU B 1 114 ? 1.148 7.086 -1.932 1 93.75 114 LEU B N 1
ATOM 2499 C CA . LEU B 1 114 ? -0.303 7.129 -1.797 1 93.75 114 LEU B CA 1
ATOM 2500 C C . LEU B 1 114 ? -0.776 8.531 -1.437 1 93.75 114 LEU B C 1
ATOM 2502 O O . LEU B 1 114 ? -1.84 8.969 -1.883 1 93.75 114 LEU B O 1
ATOM 2506 N N . GLU B 1 115 ? 0.043 9.227 -0.697 1 92.44 115 GLU B N 1
ATOM 2507 C CA . GLU B 1 115 ? -0.348 10.547 -0.2 1 92.44 115 GLU B CA 1
ATOM 2508 C C . GLU B 1 115 ? -0.181 11.609 -1.277 1 92.44 115 GLU B C 1
ATOM 2510 O O . GLU B 1 115 ? -0.994 12.531 -1.377 1 92.44 115 GLU B O 1
ATOM 2515 N N . ARG B 1 116 ? 0.922 11.438 -2.17 1 93.5 116 ARG B N 1
ATOM 2516 C CA . ARG B 1 116 ? 1.279 12.68 -2.846 1 93.5 116 ARG B CA 1
ATOM 2517 C C . ARG B 1 116 ? 1.654 12.422 -4.301 1 93.5 116 ARG B C 1
ATOM 2519 O O . ARG B 1 116 ? 1.745 13.359 -5.098 1 93.5 116 ARG B O 1
ATOM 2526 N N . ALA B 1 117 ? 1.857 11.242 -4.727 1 93.25 117 ALA B N 1
ATOM 2527 C CA . ALA B 1 117 ? 2.445 10.992 -6.039 1 93.25 117 ALA B CA 1
ATOM 2528 C C . ALA B 1 117 ? 1.558 11.539 -7.152 1 93.25 117 ALA B C 1
ATOM 2530 O O . ALA B 1 117 ? 2.057 12.016 -8.172 1 93.25 117 ALA B O 1
ATOM 2531 N N . ASN B 1 118 ? 0.304 11.57 -6.926 1 89 118 ASN B N 1
ATOM 2532 C CA . ASN B 1 118 ? -0.635 11.977 -7.969 1 89 118 ASN B CA 1
ATOM 2533 C C . ASN B 1 118 ? -0.581 13.477 -8.227 1 89 118 ASN B C 1
ATOM 2535 O O . ASN B 1 118 ? -1.017 13.945 -9.281 1 89 118 ASN B O 1
ATOM 2539 N N . HIS B 1 119 ? -0.082 14.344 -7.285 1 90.56 119 HIS B N 1
ATOM 2540 C CA . HIS B 1 119 ? -0.071 15.789 -7.484 1 90.56 119 HIS B CA 1
ATOM 2541 C C . HIS B 1 119 ? 1.298 16.375 -7.164 1 90.56 119 HIS B C 1
ATOM 2543 O O . HIS B 1 119 ? 1.448 17.594 -7.082 1 90.56 119 HIS B O 1
ATOM 2549 N N . ASP B 1 120 ? 2.264 15.547 -6.934 1 95.25 120 ASP B N 1
ATOM 2550 C CA . ASP B 1 120 ? 3.645 15.938 -6.668 1 95.25 120 ASP B CA 1
ATOM 2551 C C . ASP B 1 120 ? 4.617 15.148 -7.543 1 95.25 120 ASP B C 1
ATOM 2553 O O . ASP B 1 120 ? 5.059 14.062 -7.172 1 95.25 120 ASP B O 1
ATOM 2557 N N . PRO B 1 121 ? 4.988 15.703 -8.648 1 96.25 121 PRO B N 1
ATOM 2558 C CA . PRO B 1 121 ? 5.832 15 -9.617 1 96.25 121 PRO B CA 1
ATOM 2559 C C . PRO B 1 121 ? 7.152 14.523 -9.016 1 96.25 121 PRO B C 1
ATOM 2561 O O . PRO B 1 121 ? 7.68 13.484 -9.414 1 96.25 121 PRO B O 1
ATOM 2564 N N . MET B 1 122 ? 7.621 15.297 -8.07 1 97.44 122 MET B N 1
ATOM 2565 C CA . MET B 1 122 ? 8.867 14.914 -7.414 1 97.44 122 MET B CA 1
ATOM 2566 C C . MET B 1 122 ? 8.703 13.602 -6.66 1 97.44 122 MET B C 1
ATOM 2568 O O . MET B 1 122 ? 9.547 12.703 -6.777 1 97.44 122 MET B O 1
ATOM 2572 N N . VAL B 1 123 ? 7.691 13.422 -5.938 1 97.56 123 VAL B N 1
ATOM 2573 C CA . VAL B 1 123 ? 7.41 12.195 -5.199 1 97.56 123 VAL B CA 1
ATOM 2574 C C . VAL B 1 123 ? 7.148 11.055 -6.172 1 97.56 123 VAL B C 1
ATOM 2576 O O . VAL B 1 123 ? 7.68 9.953 -6.004 1 97.56 123 VAL B O 1
ATOM 2579 N N . GLU B 1 124 ? 6.336 11.367 -7.207 1 96.5 124 GLU B N 1
ATOM 2580 C CA . GLU B 1 124 ? 6.043 10.352 -8.219 1 96.5 124 GLU B CA 1
ATOM 2581 C C . GLU B 1 124 ? 7.328 9.805 -8.836 1 96.5 124 GLU B C 1
ATOM 2583 O O . GLU B 1 124 ? 7.457 8.594 -9.039 1 96.5 124 GLU B O 1
ATOM 2588 N N . GLU B 1 125 ? 8.242 10.633 -9.109 1 97.69 125 GLU B N 1
ATOM 2589 C CA . GLU B 1 125 ? 9.492 10.242 -9.75 1 97.69 125 GLU B CA 1
ATOM 2590 C C . GLU B 1 125 ? 10.312 9.32 -8.844 1 97.69 125 GLU B C 1
ATOM 2592 O O . GLU B 1 125 ? 10.828 8.297 -9.297 1 97.69 125 GLU B O 1
ATOM 2597 N N . ILE B 1 126 ? 10.414 9.656 -7.59 1 98.38 126 ILE B N 1
ATOM 2598 C CA . ILE B 1 126 ? 11.219 8.875 -6.66 1 98.38 126 ILE B CA 1
ATOM 2599 C C . ILE B 1 126 ? 10.578 7.508 -6.438 1 98.38 126 ILE B C 1
ATOM 2601 O O . ILE B 1 126 ? 11.258 6.484 -6.473 1 98.38 126 ILE B O 1
ATOM 2605 N N . VAL B 1 127 ? 9.297 7.488 -6.262 1 98.19 127 VAL B N 1
ATOM 2606 C CA . VAL B 1 127 ? 8.578 6.242 -6.031 1 98.19 127 VAL B CA 1
ATOM 2607 C C . VAL B 1 127 ? 8.656 5.363 -7.281 1 98.19 127 VAL B C 1
ATOM 2609 O O . VAL B 1 127 ? 8.945 4.168 -7.191 1 98.19 127 VAL B O 1
ATOM 2612 N N . SER B 1 128 ? 8.43 5.977 -8.453 1 97.81 128 SER B N 1
ATOM 2613 C CA . SER B 1 128 ? 8.484 5.238 -9.703 1 97.81 128 SER B CA 1
ATOM 2614 C C . SER B 1 128 ? 9.859 4.633 -9.93 1 97.81 128 SER B C 1
ATOM 2616 O O . SER B 1 128 ? 9.977 3.48 -10.359 1 97.81 128 SER B O 1
ATOM 2618 N N . LYS B 1 129 ? 10.836 5.422 -9.672 1 98.19 129 LYS B N 1
ATOM 2619 C CA . LYS B 1 129 ? 12.211 4.941 -9.828 1 98.19 129 LYS B CA 1
ATOM 2620 C C . LYS B 1 129 ? 12.477 3.732 -8.938 1 98.19 129 LYS B C 1
ATOM 2622 O O . LYS B 1 129 ? 13.094 2.758 -9.375 1 98.19 129 LYS B O 1
ATOM 2627 N N . HIS B 1 130 ? 12.039 3.779 -7.703 1 98.56 130 HIS B N 1
ATOM 2628 C CA . HIS B 1 130 ? 12.227 2.666 -6.781 1 98.56 130 HIS B CA 1
ATOM 2629 C C . HIS B 1 130 ? 11.539 1.404 -7.297 1 98.56 130 HIS B C 1
ATOM 2631 O O . HIS B 1 130 ? 12.141 0.329 -7.316 1 98.56 130 HIS B O 1
ATOM 2637 N N . VAL B 1 131 ? 10.297 1.521 -7.691 1 98.31 131 VAL B N 1
ATOM 2638 C CA . VAL B 1 131 ? 9.5 0.389 -8.156 1 98.31 131 VAL B CA 1
ATOM 2639 C C . VAL B 1 131 ? 10.148 -0.214 -9.406 1 98.31 131 VAL B C 1
ATOM 2641 O O . VAL B 1 131 ? 10.258 -1.437 -9.523 1 98.31 131 VAL B O 1
ATOM 2644 N N . GLU B 1 132 ? 10.602 0.636 -10.281 1 97.88 132 GLU B N 1
ATOM 2645 C CA . GLU B 1 132 ? 11.211 0.18 -11.531 1 97.88 132 GLU B CA 1
ATOM 2646 C C . GLU B 1 132 ? 12.492 -0.599 -11.258 1 97.88 132 GLU B C 1
ATOM 2648 O O . GLU B 1 132 ? 12.711 -1.666 -11.836 1 97.88 132 GLU B O 1
ATOM 2653 N N . LEU B 1 133 ? 13.312 -0.06 -10.453 1 98.5 133 LEU B N 1
ATOM 2654 C CA . LEU B 1 133 ? 14.57 -0.722 -10.125 1 98.5 133 LEU B CA 1
ATOM 2655 C C . LEU B 1 133 ? 14.32 -2.057 -9.43 1 98.5 133 LEU B C 1
ATOM 2657 O O . LEU B 1 133 ? 14.992 -3.047 -9.719 1 98.5 133 LEU B O 1
ATOM 2661 N N . LEU B 1 134 ? 13.375 -2.074 -8.516 1 98.56 134 LEU B N 1
ATOM 2662 C CA . LEU B 1 134 ? 13.055 -3.307 -7.809 1 98.56 134 LEU B CA 1
ATOM 2663 C C . LEU B 1 134 ? 12.484 -4.352 -8.766 1 98.56 134 LEU B C 1
ATOM 2665 O O . LEU B 1 134 ? 12.852 -5.527 -8.695 1 98.56 134 LEU B O 1
ATOM 2669 N N . LEU B 1 135 ? 11.586 -3.902 -9.641 1 98.5 135 LEU B N 1
ATOM 2670 C CA . LEU B 1 135 ? 11.016 -4.809 -10.633 1 98.5 135 LEU B CA 1
ATOM 2671 C C . LEU B 1 135 ? 12.109 -5.402 -11.516 1 98.5 135 LEU B C 1
ATOM 2673 O O . LEU B 1 135 ? 12.094 -6.602 -11.805 1 98.5 135 LEU B O 1
ATOM 2677 N N . GLN B 1 136 ? 13.039 -4.602 -11.922 1 98.56 136 GLN B N 1
ATOM 2678 C CA . GLN B 1 136 ? 14.141 -5.066 -12.75 1 98.56 136 GLN B CA 1
ATOM 2679 C C . GLN B 1 136 ? 14.977 -6.113 -12.023 1 98.56 136 GLN B C 1
ATOM 2681 O O . GLN B 1 136 ? 15.367 -7.125 -12.609 1 98.56 136 GLN B O 1
ATOM 2686 N N . ALA B 1 137 ? 15.258 -5.84 -10.812 1 98.81 137 ALA B N 1
ATOM 2687 C CA . ALA B 1 137 ? 16.031 -6.793 -10.016 1 98.81 137 ALA B CA 1
ATOM 2688 C C . ALA B 1 137 ? 15.273 -8.109 -9.859 1 98.81 137 ALA B C 1
ATOM 2690 O O . ALA B 1 137 ? 15.859 -9.188 -9.984 1 98.81 137 ALA B O 1
ATOM 2691 N N . LEU B 1 138 ? 14.031 -8.055 -9.57 1 98.88 138 LEU B N 1
ATOM 2692 C CA . LEU B 1 138 ? 13.195 -9.242 -9.422 1 98.88 138 LEU B CA 1
ATOM 2693 C C . LEU B 1 138 ? 13.117 -10.023 -10.734 1 98.88 138 LEU B C 1
ATOM 2695 O O . LEU B 1 138 ? 13.148 -11.258 -10.727 1 98.88 138 LEU B O 1
ATOM 2699 N N . GLU B 1 139 ? 12.938 -9.242 -11.812 1 98.75 139 GLU B N 1
ATOM 2700 C CA . GLU B 1 139 ? 12.875 -9.891 -13.117 1 98.75 139 GLU B CA 1
ATOM 2701 C C . GLU B 1 139 ? 14.141 -10.695 -13.398 1 98.75 139 GLU B C 1
ATOM 2703 O O . GLU B 1 139 ? 14.07 -11.805 -13.93 1 98.75 139 GLU B O 1
ATOM 2708 N N . ARG B 1 140 ? 15.25 -10.164 -13.07 1 98.69 140 ARG B N 1
ATOM 2709 C CA . ARG B 1 140 ? 16.516 -10.875 -13.25 1 98.69 140 ARG B CA 1
ATOM 2710 C C . ARG B 1 140 ? 16.547 -12.156 -12.422 1 98.69 140 ARG B C 1
ATOM 2712 O O . ARG B 1 140 ? 17.047 -13.188 -12.883 1 98.69 140 ARG B O 1
ATOM 2719 N N . VAL B 1 141 ? 16.078 -12.094 -11.211 1 98.81 141 VAL B N 1
ATOM 2720 C CA . VAL B 1 141 ? 16.016 -13.266 -10.336 1 98.81 141 VAL B CA 1
ATOM 2721 C C . VAL B 1 141 ? 15.109 -14.328 -10.961 1 98.81 141 VAL B C 1
ATOM 2723 O O . VAL B 1 141 ? 15.461 -15.508 -10.984 1 98.81 141 VAL B O 1
ATOM 2726 N N . MET B 1 142 ? 13.945 -13.883 -11.484 1 98.75 142 MET B N 1
ATOM 2727 C CA . MET B 1 142 ? 13.008 -14.82 -12.094 1 98.75 142 MET B CA 1
ATOM 2728 C C . MET B 1 142 ? 13.602 -15.445 -13.352 1 98.75 142 MET B C 1
ATOM 2730 O O . MET B 1 142 ? 13.414 -16.641 -13.602 1 98.75 142 MET B O 1
ATOM 2734 N N . GLU B 1 143 ? 14.305 -14.648 -14.125 1 98.69 143 GLU B N 1
ATOM 2735 C CA . GLU B 1 143 ? 14.969 -15.156 -15.32 1 98.69 143 GLU B CA 1
ATOM 2736 C C . GLU B 1 143 ? 15.961 -16.266 -14.969 1 98.69 143 G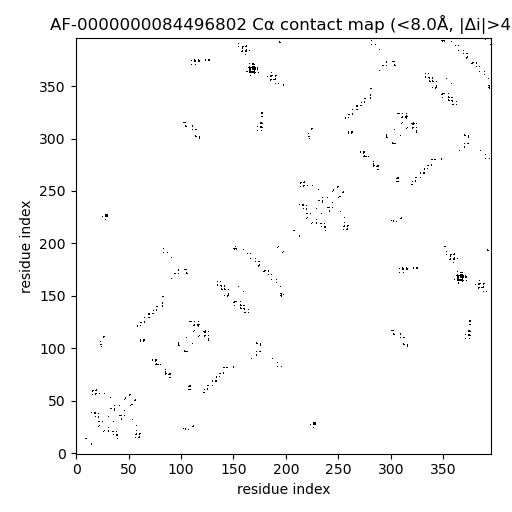LU B C 1
ATOM 2738 O O . GLU B 1 143 ? 16.016 -17.297 -15.648 1 98.69 143 GLU B O 1
ATOM 2743 N N . GLU B 1 144 ? 16.719 -16 -14.008 1 98.5 144 GLU B N 1
ATOM 2744 C CA . GLU B 1 144 ? 17.672 -17 -13.555 1 98.5 144 GLU B CA 1
ATOM 2745 C C . GLU B 1 144 ? 16.969 -18.281 -13.102 1 98.5 144 GLU B C 1
ATOM 2747 O O . GLU B 1 144 ? 17.406 -19.391 -13.438 1 98.5 144 GLU B O 1
ATOM 2752 N N . GLY B 1 145 ? 15.938 -18.125 -12.281 1 98.44 145 GLY B N 1
ATOM 2753 C CA . GLY B 1 145 ? 15.18 -19.281 -11.828 1 98.44 145 GLY B CA 1
ATOM 2754 C C . GLY B 1 145 ? 14.602 -20.094 -12.969 1 98.44 145 GLY B C 1
ATOM 2755 O O . GLY B 1 145 ? 14.609 -21.328 -12.922 1 98.44 145 GLY B O 1
ATOM 2756 N N . LEU B 1 146 ? 14.07 -19.438 -14 1 98.12 146 LEU B N 1
ATOM 2757 C CA . LEU B 1 146 ? 13.523 -20.109 -15.172 1 98.12 146 LEU B CA 1
ATOM 2758 C C . LEU B 1 146 ? 14.625 -20.797 -15.961 1 98.12 146 LEU B C 1
ATOM 2760 O O . LEU B 1 146 ? 14.477 -21.953 -16.375 1 98.12 146 LEU B O 1
ATOM 2764 N N . ARG B 1 147 ? 15.734 -20.125 -16.109 1 97.81 147 ARG B N 1
ATOM 2765 C CA . ARG B 1 147 ? 16.859 -20.641 -16.875 1 97.81 147 ARG B CA 1
ATOM 2766 C C . ARG B 1 147 ? 17.453 -21.875 -16.203 1 97.81 147 ARG B C 1
ATOM 2768 O O . ARG B 1 147 ? 17.828 -22.844 -16.891 1 97.81 147 ARG B O 1
ATOM 2775 N N . THR B 1 148 ? 17.578 -21.906 -14.914 1 97.44 148 THR B N 1
ATOM 2776 C CA . THR B 1 148 ? 18.234 -22.969 -14.172 1 97.44 148 THR B CA 1
ATOM 2777 C C . THR B 1 148 ? 17.266 -24.109 -13.883 1 97.44 148 THR B C 1
ATOM 2779 O O . THR B 1 148 ? 17.672 -25.188 -13.438 1 97.44 148 THR B O 1
ATOM 2782 N N . GLY B 1 149 ? 15.977 -23.859 -14.016 1 97.19 149 GLY B N 1
ATOM 2783 C CA . GLY B 1 149 ? 14.961 -24.875 -13.781 1 97.19 149 GLY B CA 1
ATOM 2784 C C . GLY B 1 149 ? 14.453 -24.891 -12.352 1 97.19 149 GLY B C 1
ATOM 2785 O O . GLY B 1 149 ? 13.602 -25.703 -12 1 97.19 149 GLY B O 1
ATOM 2786 N N . GLU B 1 150 ? 14.953 -23.938 -11.508 1 97.25 150 GLU B N 1
ATOM 2787 C CA . GLU B 1 150 ? 14.414 -23.797 -10.156 1 97.25 150 GLU B CA 1
ATOM 2788 C C . GLU B 1 150 ? 12.938 -23.422 -10.195 1 97.25 150 GLU B C 1
ATOM 2790 O O . GLU B 1 150 ? 12.164 -23.812 -9.312 1 97.25 150 GLU B O 1
ATOM 2795 N N . ILE B 1 151 ? 12.586 -22.625 -11.141 1 97.44 151 ILE B N 1
ATOM 2796 C CA . ILE B 1 151 ? 11.203 -22.281 -11.422 1 97.44 151 ILE B CA 1
ATOM 2797 C C . ILE B 1 151 ? 10.719 -23.047 -12.656 1 97.44 151 ILE B C 1
ATOM 2799 O O . ILE B 1 151 ? 11.289 -22.891 -13.742 1 97.44 151 ILE B O 1
ATOM 2803 N N . LYS B 1 152 ? 9.727 -23.859 -12.5 1 94.56 152 LYS B N 1
ATOM 2804 C CA . LYS B 1 152 ? 9.203 -24.703 -13.578 1 94.56 152 LYS B CA 1
ATOM 2805 C C . LYS B 1 152 ? 7.875 -24.156 -14.094 1 94.56 152 LYS B C 1
ATOM 2807 O O . LYS B 1 152 ? 6.91 -24.922 -14.234 1 94.56 152 LYS B O 1
ATOM 2812 N N . LYS B 1 153 ? 7.711 -22.938 -14.266 1 93.06 153 LYS B N 1
ATOM 2813 C CA . LYS B 1 153 ? 6.492 -22.297 -14.75 1 93.06 153 LYS B CA 1
ATOM 2814 C C . LYS B 1 153 ? 6.629 -21.891 -16.219 1 93.06 153 LYS B C 1
ATOM 2816 O O . LYS B 1 153 ? 7.742 -21.719 -16.719 1 93.06 153 LYS B O 1
ATOM 2821 N N . ARG B 1 154 ? 5.578 -21.719 -16.812 1 92.25 154 ARG B N 1
ATOM 2822 C CA . ARG B 1 154 ? 5.555 -21.297 -18.203 1 92.25 154 ARG B CA 1
ATOM 2823 C C . ARG B 1 154 ? 5.445 -19.781 -18.312 1 92.25 154 ARG B C 1
ATOM 2825 O O . ARG B 1 154 ? 5.664 -19.219 -19.391 1 92.25 154 ARG B O 1
ATOM 2832 N N . GLN B 1 155 ? 5.184 -19.172 -17.25 1 95.25 155 GLN B N 1
ATOM 2833 C CA . GLN B 1 155 ? 5.023 -17.734 -17.234 1 95.25 155 GLN B CA 1
ATOM 2834 C C . GLN B 1 155 ? 6.336 -17.016 -17.562 1 95.25 155 GLN B C 1
ATOM 2836 O O . GLN B 1 155 ? 7.414 -17.578 -17.328 1 95.25 155 GLN B O 1
ATOM 2841 N N . SER B 1 156 ? 6.188 -15.773 -18.094 1 97.12 156 SER B N 1
ATOM 2842 C CA . SER B 1 156 ? 7.375 -14.969 -18.359 1 97.12 156 SER B CA 1
ATOM 2843 C C . SER B 1 156 ? 8.016 -14.477 -17.062 1 97.12 156 SER B C 1
ATOM 2845 O O . SER B 1 156 ? 7.352 -14.414 -16.031 1 97.12 156 SER B O 1
ATOM 2847 N N . ALA B 1 157 ? 9.289 -14.141 -17.156 1 98.38 157 ALA B N 1
ATOM 2848 C CA . ALA B 1 157 ? 10 -13.594 -16 1 98.38 157 ALA B CA 1
ATOM 2849 C C . ALA B 1 157 ? 9.336 -12.32 -15.5 1 98.38 157 ALA B C 1
ATOM 2851 O O . ALA B 1 157 ? 9.242 -12.094 -14.289 1 98.38 157 ALA B O 1
ATOM 2852 N N . VAL B 1 158 ? 8.828 -11.492 -16.391 1 97.88 158 VAL B N 1
ATOM 2853 C CA . VAL B 1 158 ? 8.234 -10.219 -16.016 1 97.88 158 VAL B CA 1
ATOM 2854 C C . VAL B 1 158 ? 6.898 -10.453 -15.312 1 97.88 158 VAL B C 1
ATOM 2856 O O . VAL B 1 158 ? 6.559 -9.75 -14.359 1 97.88 158 VAL B O 1
ATOM 2859 N N . ASP B 1 159 ? 6.184 -11.453 -15.766 1 97.31 159 ASP B N 1
ATOM 2860 C CA . ASP B 1 159 ? 4.918 -11.773 -15.102 1 97.31 159 ASP B CA 1
ATOM 2861 C C . ASP B 1 159 ? 5.152 -12.312 -13.695 1 97.31 159 ASP B C 1
ATOM 2863 O O . ASP B 1 159 ? 4.445 -11.938 -12.758 1 97.31 159 ASP B O 1
ATOM 2867 N N . LEU B 1 160 ? 6.125 -13.18 -13.586 1 98.19 160 LEU B N 1
ATOM 2868 C CA . LEU B 1 160 ? 6.465 -13.727 -12.273 1 98.19 160 LEU B CA 1
ATOM 2869 C C . LEU B 1 160 ? 6.961 -12.633 -11.336 1 98.19 160 LEU B C 1
ATOM 2871 O O . LEU B 1 160 ? 6.582 -12.594 -10.164 1 98.19 160 LEU B O 1
ATOM 2875 N N . ALA B 1 161 ? 7.797 -11.734 -11.875 1 98.75 161 ALA B N 1
ATOM 2876 C CA . ALA B 1 161 ? 8.336 -10.625 -11.086 1 98.75 161 ALA B CA 1
ATOM 2877 C C . ALA B 1 161 ? 7.227 -9.68 -10.633 1 98.75 161 ALA B C 1
ATOM 2879 O O . ALA B 1 161 ? 7.219 -9.227 -9.492 1 98.75 161 ALA B O 1
AT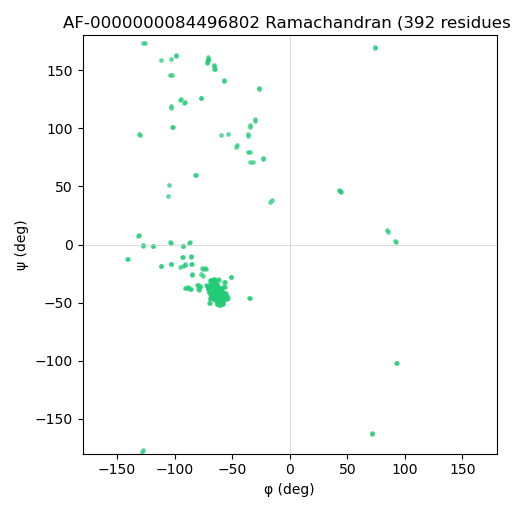OM 2880 N N . SER B 1 162 ? 6.281 -9.422 -11.547 1 98.38 162 SER B N 1
ATOM 2881 C CA . SER B 1 162 ? 5.172 -8.523 -11.25 1 98.38 162 SER B CA 1
ATOM 2882 C C . SER B 1 162 ? 4.242 -9.117 -10.195 1 98.38 162 SER B C 1
ATOM 2884 O O . SER B 1 162 ? 3.725 -8.398 -9.344 1 98.38 162 SER B O 1
ATOM 2886 N N . LEU B 1 163 ? 4.07 -10.414 -10.281 1 98.25 163 LEU B N 1
ATOM 2887 C CA . LEU B 1 163 ? 3.305 -11.125 -9.266 1 98.25 163 LEU B CA 1
ATOM 2888 C C . LEU B 1 163 ? 3.965 -10.992 -7.898 1 98.25 163 LEU B C 1
ATOM 2890 O O . LEU B 1 163 ? 3.307 -10.625 -6.918 1 98.25 163 LEU B O 1
ATOM 2894 N N . PHE B 1 164 ? 5.234 -11.305 -7.805 1 98.81 164 PHE B N 1
ATOM 2895 C CA . PHE B 1 164 ? 5.961 -11.219 -6.543 1 98.81 164 PHE B CA 1
ATOM 2896 C C . PHE B 1 164 ? 5.934 -9.805 -5.992 1 98.81 164 PHE B C 1
ATOM 2898 O O . PHE B 1 164 ? 5.672 -9.594 -4.805 1 98.81 164 PHE B O 1
ATOM 2905 N N . LEU B 1 165 ? 6.176 -8.844 -6.875 1 98.81 165 LEU B N 1
ATOM 2906 C CA . LEU B 1 165 ? 6.215 -7.438 -6.488 1 98.81 165 LEU B CA 1
ATOM 2907 C C . LEU B 1 165 ? 4.883 -7.004 -5.891 1 98.81 165 LEU B C 1
ATOM 2909 O O . LEU B 1 165 ? 4.848 -6.355 -4.844 1 98.81 165 LEU B O 1
ATOM 2913 N N . SER B 1 166 ? 3.82 -7.328 -6.594 1 98.31 166 SER B N 1
ATOM 2914 C CA . SER B 1 166 ? 2.506 -6.918 -6.109 1 98.31 166 SER B CA 1
ATOM 2915 C C . SER B 1 166 ? 2.172 -7.598 -4.785 1 98.31 166 SER B C 1
ATOM 2917 O O . SER B 1 166 ? 1.589 -6.977 -3.893 1 98.31 166 SER B O 1
ATOM 2919 N N . SER B 1 167 ? 2.52 -8.906 -4.617 1 98.56 167 SER B N 1
ATOM 2920 C CA . SER B 1 167 ? 2.303 -9.617 -3.359 1 98.56 167 SER B CA 1
ATOM 2921 C C . SER B 1 167 ? 3.119 -8.992 -2.23 1 98.56 167 SER B C 1
ATOM 2923 O O . SER B 1 167 ? 2.635 -8.875 -1.102 1 98.56 167 SER B O 1
ATOM 2925 N N . TYR B 1 168 ? 4.316 -8.625 -2.576 1 98.31 168 TYR B N 1
ATOM 2926 C CA . TYR B 1 168 ? 5.207 -7.98 -1.615 1 98.31 168 TYR B CA 1
ATOM 2927 C C . TYR B 1 168 ? 4.629 -6.652 -1.142 1 98.31 168 TYR B C 1
ATOM 2929 O O . TYR B 1 168 ? 4.574 -6.387 0.061 1 98.31 168 TYR B O 1
ATOM 2937 N N . TYR B 1 169 ? 4.172 -5.801 -2.076 1 97.75 169 TYR B N 1
ATOM 2938 C CA . TYR B 1 169 ? 3.58 -4.52 -1.719 1 97.75 169 TYR B CA 1
ATOM 2939 C C . TYR B 1 169 ? 2.287 -4.715 -0.936 1 97.75 169 TYR B C 1
ATOM 2941 O O . TYR B 1 169 ? 2.025 -3.992 0.03 1 97.75 169 TYR B O 1
ATOM 2949 N N . GLY B 1 170 ? 1.506 -5.688 -1.399 1 97.69 170 GLY B N 1
ATOM 2950 C CA . GLY B 1 170 ? 0.308 -6.012 -0.641 1 97.69 170 GLY B CA 1
ATOM 2951 C C . GLY B 1 170 ? 0.604 -6.469 0.774 1 97.69 170 GLY B C 1
ATOM 2952 O O . GLY B 1 170 ? -0.098 -6.09 1.715 1 97.69 170 GLY B O 1
ATOM 2953 N N . LEU B 1 171 ? 1.611 -7.281 0.927 1 96.88 171 LEU B N 1
ATOM 2954 C CA . LEU B 1 171 ? 2.031 -7.742 2.246 1 96.88 171 LEU B CA 1
ATOM 2955 C C . LEU B 1 171 ? 2.422 -6.566 3.135 1 96.88 171 LEU B C 1
ATOM 2957 O O . LEU B 1 171 ? 2.047 -6.523 4.309 1 96.88 171 LEU B O 1
ATOM 2961 N N . ARG B 1 172 ? 3.17 -5.629 2.557 1 95.31 172 ARG B N 1
ATOM 2962 C CA . ARG B 1 172 ? 3.609 -4.461 3.316 1 95.31 172 ARG B CA 1
ATOM 2963 C C . ARG B 1 172 ? 2.416 -3.658 3.824 1 95.31 172 ARG B C 1
ATOM 2965 O O . ARG B 1 172 ? 2.422 -3.184 4.961 1 95.31 172 ARG B O 1
ATOM 2972 N N . VAL B 1 173 ? 1.419 -3.502 3.031 1 95.69 173 VAL B N 1
ATOM 2973 C CA . VAL B 1 173 ? 0.201 -2.781 3.389 1 95.69 173 VAL B CA 1
ATOM 2974 C C . VAL B 1 173 ? -0.546 -3.541 4.48 1 95.69 173 VAL B C 1
ATOM 2976 O O . VAL B 1 173 ? -0.945 -2.957 5.492 1 95.69 173 VAL B O 1
ATOM 2979 N N . LEU B 1 174 ? -0.702 -4.84 4.301 1 95.12 174 LEU B N 1
ATOM 2980 C CA . LEU B 1 174 ? -1.518 -5.66 5.188 1 95.12 174 LEU B CA 1
ATOM 2981 C C . LEU B 1 174 ? -0.882 -5.766 6.57 1 95.12 174 LEU B C 1
ATOM 2983 O O . LEU B 1 174 ? -1.57 -5.637 7.586 1 95.12 174 LEU B O 1
ATOM 2987 N N . ILE B 1 175 ? 0.387 -5.918 6.656 1 92.19 175 ILE B N 1
ATOM 2988 C CA . ILE B 1 175 ? 1.065 -6.078 7.938 1 92.19 175 ILE B CA 1
ATOM 2989 C C . ILE B 1 175 ? 1.009 -4.77 8.719 1 92.19 175 ILE B C 1
ATOM 2991 O O . ILE B 1 175 ? 0.852 -4.773 9.945 1 92.19 175 ILE B O 1
ATOM 2995 N N . THR B 1 176 ? 1.114 -3.703 8.039 1 91.44 176 THR B N 1
ATOM 2996 C CA . THR B 1 176 ? 1.091 -2.4 8.695 1 91.44 176 THR B CA 1
ATOM 2997 C C . THR B 1 176 ? -0.316 -2.064 9.18 1 91.44 176 THR B C 1
ATOM 2999 O O . THR B 1 176 ? -0.486 -1.498 10.258 1 91.44 176 THR B O 1
ATOM 3002 N N . SER B 1 177 ? -1.306 -2.447 8.477 1 91.81 177 SER B N 1
ATOM 3003 C CA . SER B 1 177 ? -2.674 -2.012 8.742 1 91.81 177 SER B CA 1
ATOM 3004 C C . SER B 1 177 ? -3.361 -2.928 9.742 1 91.81 177 SER B C 1
ATOM 3006 O O . SER B 1 177 ? -4.195 -2.479 10.531 1 91.81 177 SER B O 1
ATOM 3008 N N . ILE B 1 178 ? -3.119 -4.242 9.703 1 87.31 178 ILE B N 1
ATOM 3009 C CA . ILE B 1 178 ? -3.926 -5.125 10.539 1 87.31 178 ILE B CA 1
ATOM 3010 C C . ILE B 1 178 ? -3.016 -6.012 11.383 1 87.31 178 ILE B C 1
ATOM 3012 O O . ILE B 1 178 ? -3.484 -6.723 12.273 1 87.31 178 ILE B O 1
ATOM 3016 N N . GLN B 1 179 ? -1.812 -5.969 11.328 1 80.19 179 GLN B N 1
ATOM 3017 C CA . GLN B 1 179 ? -0.818 -6.656 12.141 1 80.19 179 GLN B CA 1
ATOM 3018 C C . GLN B 1 179 ? -1.197 -8.117 12.359 1 80.19 179 GLN B C 1
ATOM 3020 O O . GLN B 1 179 ? -1.17 -8.617 13.484 1 80.19 179 GLN B O 1
ATOM 3025 N N . ASN B 1 180 ? -1.578 -8.773 11.391 1 86.62 180 ASN B N 1
ATOM 3026 C CA . ASN B 1 180 ? -1.964 -10.188 11.398 1 86.62 180 ASN B CA 1
ATOM 3027 C C . ASN B 1 180 ? -0.854 -11.07 10.844 1 86.62 180 ASN B C 1
ATOM 3029 O O . ASN B 1 180 ? -0.719 -11.211 9.625 1 86.62 180 ASN B O 1
ATOM 3033 N N . ARG B 1 181 ? -0.164 -11.68 11.727 1 88.25 181 ARG B N 1
ATOM 3034 C CA . ARG B 1 181 ? 0.999 -12.477 11.359 1 88.25 181 ARG B CA 1
ATOM 3035 C C . ARG B 1 181 ? 0.582 -13.727 10.586 1 88.25 181 ARG B C 1
ATOM 3037 O O . ARG B 1 181 ? 1.299 -14.172 9.688 1 88.25 181 ARG B O 1
ATOM 3044 N N . THR B 1 182 ? -0.53 -14.289 10.969 1 94.25 182 THR B N 1
ATOM 3045 C CA . THR B 1 182 ? -1.026 -15.469 10.273 1 94.25 182 THR B CA 1
ATOM 3046 C C . THR B 1 182 ? -1.29 -15.148 8.797 1 94.25 182 THR B C 1
ATOM 3048 O O . THR B 1 182 ? -0.915 -15.922 7.918 1 94.25 182 THR B O 1
ATOM 3051 N N . LEU B 1 183 ? -1.902 -14.031 8.562 1 94.88 183 LEU B N 1
ATOM 3052 C CA . LEU B 1 183 ? -2.17 -13.625 7.188 1 94.88 183 LEU B CA 1
ATOM 3053 C C . LEU B 1 183 ? -0.869 -13.375 6.43 1 94.88 183 LEU B C 1
ATOM 3055 O O . LEU B 1 183 ? -0.758 -13.719 5.25 1 94.88 183 LEU B O 1
ATOM 3059 N N . ALA B 1 184 ? 0.093 -12.812 7.105 1 94.88 184 ALA B N 1
ATOM 3060 C CA . ALA B 1 184 ? 1.394 -12.578 6.48 1 94.88 184 ALA B CA 1
ATOM 3061 C C . ALA B 1 184 ? 2.021 -13.891 6.016 1 94.88 184 ALA B C 1
ATOM 3063 O O . ALA B 1 184 ? 2.512 -13.984 4.887 1 94.88 184 ALA B O 1
ATOM 3064 N N . GLU B 1 185 ? 1.975 -14.867 6.832 1 96 185 GLU B N 1
ATOM 3065 C CA . GLU B 1 185 ? 2.529 -16.172 6.504 1 96 185 GLU B CA 1
ATOM 3066 C C . GLU B 1 185 ? 1.777 -16.812 5.34 1 96 185 GLU B C 1
ATOM 3068 O O . GLU B 1 185 ? 2.385 -17.453 4.473 1 96 185 GLU B O 1
ATOM 3073 N N . GLN B 1 186 ? 0.51 -16.688 5.352 1 96.81 186 GLN B N 1
ATOM 3074 C CA . GLN B 1 186 ? -0.304 -17.25 4.273 1 96.81 186 GLN B CA 1
ATOM 3075 C C . GLN B 1 186 ? 0.015 -16.578 2.941 1 96.81 186 GLN B C 1
ATOM 3077 O O . GLN B 1 186 ? 0.055 -17.234 1.9 1 96.81 186 GLN B O 1
ATOM 3082 N N . VAL B 1 187 ? 0.22 -15.281 2.949 1 97.88 187 VAL B N 1
ATOM 3083 C CA . VAL B 1 187 ? 0.591 -14.539 1.752 1 97.88 187 VAL B CA 1
ATOM 3084 C C . VAL B 1 187 ? 1.935 -15.039 1.228 1 97.88 187 VAL B C 1
ATOM 3086 O O . VAL B 1 187 ? 2.074 -15.328 0.036 1 97.88 187 VAL B O 1
ATOM 3089 N N . ILE B 1 188 ? 2.879 -15.133 2.148 1 97.94 188 ILE B N 1
ATOM 3090 C CA . ILE B 1 188 ? 4.215 -15.57 1.762 1 97.94 188 ILE B CA 1
ATOM 3091 C C . ILE B 1 188 ? 4.156 -17 1.212 1 97.94 188 ILE B C 1
ATOM 3093 O O . ILE B 1 188 ? 4.672 -17.266 0.126 1 97.94 188 ILE B O 1
ATOM 3097 N N . ASN B 1 189 ? 3.457 -17.859 1.887 1 96.88 189 ASN B N 1
ATOM 3098 C CA . ASN B 1 189 ? 3.326 -19.234 1.436 1 96.88 189 ASN B CA 1
ATOM 3099 C C . ASN B 1 189 ? 2.613 -19.312 0.088 1 96.88 189 ASN B C 1
ATOM 3101 O O . ASN B 1 189 ? 3.047 -20.047 -0.803 1 96.88 189 ASN B O 1
ATOM 3105 N N . GLY B 1 190 ? 1.528 -18.625 -0.014 1 97.56 190 GLY B N 1
ATOM 3106 C CA . GLY B 1 190 ? 0.789 -18.625 -1.266 1 97.56 190 GLY B CA 1
ATOM 3107 C C . GLY B 1 190 ? 1.61 -18.125 -2.441 1 97.56 190 GLY B C 1
ATOM 3108 O O . GLY B 1 190 ? 1.56 -18.703 -3.529 1 97.56 190 GLY B O 1
ATOM 3109 N N . THR B 1 191 ? 2.375 -17.078 -2.215 1 98.38 191 THR B N 1
ATOM 3110 C CA . THR B 1 191 ? 3.191 -16.5 -3.275 1 98.38 191 THR B CA 1
ATOM 3111 C C . THR B 1 191 ? 4.332 -17.453 -3.656 1 98.38 191 THR B C 1
ATOM 3113 O O . THR B 1 191 ? 4.531 -17.734 -4.836 1 98.38 191 THR B O 1
ATOM 3116 N N . MET B 1 192 ? 5.02 -17.984 -2.648 1 98 192 MET B N 1
ATOM 3117 C CA . MET B 1 192 ? 6.16 -18.875 -2.893 1 98 192 MET B CA 1
ATOM 3118 C C . MET B 1 192 ? 5.715 -20.156 -3.588 1 98 192 MET B C 1
ATOM 3120 O O . MET B 1 192 ? 6.367 -20.609 -4.527 1 98 192 MET B O 1
ATOM 3124 N N . GLU B 1 193 ? 4.586 -20.688 -3.193 1 96.56 193 GLU B N 1
ATOM 3125 C CA . GLU B 1 193 ? 4.078 -21.906 -3.805 1 96.56 193 GLU B CA 1
ATOM 3126 C C . GLU B 1 193 ? 3.633 -21.656 -5.242 1 96.56 193 GLU B C 1
ATOM 3128 O O . GLU B 1 193 ? 3.756 -22.547 -6.098 1 96.56 193 GLU B O 1
ATOM 3133 N N . SER B 1 194 ? 3.105 -20.531 -5.48 1 96.38 194 SER B N 1
ATOM 3134 C CA . SER B 1 194 ? 2.668 -20.203 -6.832 1 96.38 194 SER B CA 1
ATOM 3135 C C . SER B 1 194 ? 3.852 -20.109 -7.789 1 96.38 194 SER B C 1
ATOM 3137 O O . SER B 1 194 ? 3.705 -20.359 -8.992 1 96.38 194 SER B O 1
ATOM 3139 N N . ILE B 1 195 ? 4.98 -19.734 -7.281 1 97.12 195 ILE B N 1
ATOM 3140 C CA . ILE B 1 195 ? 6.16 -19.547 -8.117 1 97.12 195 ILE B CA 1
ATOM 3141 C C . ILE B 1 195 ? 6.953 -20.859 -8.195 1 97.12 195 ILE B C 1
ATOM 3143 O O . ILE B 1 195 ? 7.43 -21.234 -9.266 1 97.12 195 ILE B O 1
ATOM 3147 N N . PHE B 1 196 ? 7.004 -21.578 -7.098 1 96.31 196 PHE B N 1
ATOM 3148 C CA . PHE B 1 196 ? 7.934 -22.703 -7.055 1 96.31 196 PHE B CA 1
ATOM 3149 C C . PHE B 1 196 ? 7.176 -24.031 -7.02 1 96.31 196 PHE B C 1
ATOM 3151 O O . PHE B 1 196 ? 7.762 -25.094 -7.254 1 96.31 196 PHE B O 1
ATOM 3158 N N . GLY B 1 197 ? 5.953 -23.891 -6.66 1 85.62 197 GLY B N 1
ATOM 3159 C CA . GLY B 1 197 ? 5.199 -25.125 -6.504 1 85.62 197 GLY B CA 1
ATOM 3160 C C . GLY B 1 197 ? 4.875 -25.797 -7.824 1 85.62 197 GLY B C 1
ATOM 3161 O O . GLY B 1 197 ? 4.918 -25.156 -8.875 1 85.62 197 GLY B O 1
ATOM 3162 N N . ALA B 1 198 ? 4.633 -27.203 -7.762 1 68 198 ALA B N 1
ATOM 3163 C CA . ALA B 1 198 ? 4.305 -28.047 -8.906 1 68 198 ALA B CA 1
ATOM 3164 C C . ALA B 1 198 ? 2.867 -27.812 -9.367 1 68 198 ALA B C 1
ATOM 3166 O O . ALA B 1 198 ? 2.012 -27.406 -8.57 1 68 198 ALA B O 1
#

Sequence (396 aa):
MSKRGRPRDFDYSSIVDVAMKTFWINGYEGCSTQNLCSDTGLGKGSLYNTFGSKHELYKQVLERYHENGIRDQKEILENPISVKERLSNFFAWALEEDFKHTDHKGCLLINAGLERANHDPMVEEIVSKHVELLLQALERVMEEGLRTGEIKKRQSAVDLASLFLSSYYGLRVLITSIQNRTLAEQVINGTMESIFGAMSKRGRPRDFDYSSIVDVAMKTFWINGYEGCSTQNLCSDTGLGKGSLYNTFGSKHELYKQVLERYHENGIRDQKEILENPISVKERLSNFFAWALEEDFKHTDHKGCLLINAGLERANHDPMVEEIVSKHVELLLQALERVMEEGLRTGEIKKRQSAVDLASLFLSSYYGLRVLITSIQNRTLAEQVINGTMESIFGA

InterPro domains:
  IPR001647 DNA-binding HTH domain, TetR-type [PF00440] (15-61)
  IPR001647 DNA-binding HTH domain, TetR-type [PS50977] (9-69)
  IPR009057 Homedomain-like superfamily [SSF46689] (1-77)
  IPR011075 Tetracyclin repressor-like, C-terminal domain [PF16925] (85-175)
  IPR036271 Tetracyclin repressor-like, C-terminal domain superfamily [SSF48498] (82-193)

Nearest PDB structures (foldseek):
  6nsr-assembly1_B  TM=8.667E-01  e=9.812E-07  Pseudomonas aeruginosa
  6nsm-assembly1_B  TM=8.612E-01  e=1.079E-06  Pseudomonas aeruginosa UCBPP-PA14
  3qbm-assembly1_B  TM=8.583E-01  e=4.099E-06  Chloroflexus aurantiacus J-10-fl
  3whc-assembly3_F  TM=7.949E-01  e=2.936E-06  Bacillus subtilis subsp. subtilis str. 168
  3eup-assembly1_B  TM=7.881E-01  e=5.202E-06  Cytophaga hutchinsonii ATCC 33406

Organism: NCBI:txid1637975

Radius of gyration: 23.19 Å; Cα contacts (8 Å, |Δi|>4): 483; chains: 2; bounding box: 85×67×38 Å

Secondary structure (DSSP, 8-state):
-----------HHHHHHHHHHHHHHHHHHH--HHHHHHHHT--HHHHHHHH-SHHHHHHHHHHHHHHHHHHHHHHHHTSSS-HHHHHHHHHHHHHHHHHHSTT----HHHHHHHHHTTT-HHHHHHHHHHHHHHHHHHHHHHHHHHHHTSS---S-HHHHHHHHHHHHHHHHHHHHHH--HHHHHHHHHHHHHHHH--/-----------HHHHHHHHHHHHHHHHHHH--HHHHHHHHT--HHHHHHHH-SHHHHHHHHHHHHHHHHHHHHHHHHTSSS-HHHHHHHHHHHHHHHHHHSTT----HHHHHHHHHTTT-HHHHHHHHHHHHHHHHHHHHHHHHHHHHTSS---S-HHHHHHHHHHHHHHHHHHHHHH--HHHHHHHHHHHHHHHH--

Foldseek 3Di:
DPPPPDPPVLVPVVLLVQVLVQCLVQPLVRRDLVSSCVRSVHDSVVVCVVQPDSVSSVLVSLLVLLVVVLVVLLCLLVDPDALLNSLVVNLVVQVCVQVVDPVSSFRPLVVLCVVPLVPDVSSVVSSVVSLVSQLVSQLVSLVVCVVVVQWPDPDHSSVLSVLSSVLSVVLRVCCSPPVDVVVSVVSSVVSSCVGRND/DPPPPDPPVLVPVVLLVQVLVQCLVQPLVRRDLVSSCVRSVHDSVVVCVVQPDSVSSVLVSLLVLLVVVLVVLLCLLVDPDALLNSLVVNLVVQVCVQVVDPVSSFRPLVVLCVVPLVPDVSSVVSSVVSLVSQLVSQLVSLVVCVVVVQWVDPDHSSVLSVLSSVLSVVLRVCCSPPVDVVVSVVSSVVSSCVGRND